Protein AF-0000000083250718 (afdb_homodimer)

pLDDT: mean 85.73, std 10.52, range [39.81, 97.62]

Radius of gyration: 27.91 Å; Cα contacts (8 Å, |Δi|>4): 1070; chains: 2; bounding box: 57×73×80 Å

Solvent-accessible surface area (backbone atoms only — not comparable to full-atom values): 31888 Å² total; per-residue (Å²): 138,50,73,66,47,49,50,50,49,50,37,28,65,74,58,52,30,60,60,61,23,12,57,73,66,74,47,49,45,66,56,49,52,48,44,48,49,51,48,21,59,74,70,71,46,63,39,63,41,73,59,86,93,43,58,40,74,28,72,59,23,50,51,47,51,55,48,45,52,52,49,51,35,47,50,49,19,51,53,47,50,54,46,38,68,72,29,75,70,47,48,77,41,37,34,24,26,37,69,58,50,51,66,57,66,39,36,60,49,50,50,52,48,37,72,77,39,71,54,43,24,40,33,42,37,62,32,95,51,30,67,60,30,24,71,72,57,78,17,58,31,20,44,40,67,65,68,92,75,70,55,90,53,46,44,79,40,83,69,49,80,43,45,38,17,35,35,30,26,44,84,42,76,66,47,75,33,66,57,42,57,42,74,59,47,54,78,40,51,29,36,39,57,43,79,83,35,69,68,39,43,51,51,47,52,53,27,59,77,68,70,54,65,71,44,54,45,36,26,33,62,46,51,66,37,47,50,49,38,15,58,72,60,73,24,28,30,77,41,50,39,67,57,53,54,69,64,57,46,88,48,47,29,72,23,39,35,35,86,54,54,52,63,51,48,33,20,39,35,32,46,68,69,44,61,77,45,65,66,52,53,51,47,52,52,52,51,52,52,48,53,52,49,51,52,51,52,44,53,49,59,69,72,96,138,49,73,66,47,50,51,54,48,51,38,27,65,73,57,50,30,60,58,60,23,12,59,73,67,73,46,50,44,67,54,49,52,47,44,49,48,50,51,20,58,73,70,72,44,62,40,62,40,73,58,85,93,43,56,42,72,29,73,60,24,49,51,47,50,56,49,44,52,54,49,51,33,47,50,48,18,50,53,47,51,53,46,37,69,72,28,75,69,49,48,78,39,37,34,24,26,36,70,58,50,52,66,56,66,39,36,61,49,48,52,52,48,37,72,76,38,69,54,44,25,40,34,43,38,63,34,94,52,29,68,59,31,25,73,72,58,78,16,59,30,18,45,41,68,66,67,93,76,69,54,88,54,46,44,78,40,83,70,49,82,43,43,38,18,37,36,29,28,43,85,41,76,65,47,76,34,66,56,42,56,42,74,58,46,54,79,40,53,30,35,38,56,42,78,82,36,69,69,38,43,51,51,47,52,53,27,58,77,69,71,53,65,71,45,53,44,37,28,33,61,47,52,66,35,46,52,49,39,16,56,72,61,73,23,27,29,78,42,50,39,68,57,52,56,69,62,57,46,88,47,46,30,71,22,39,34,35,86,54,54,52,63,49,48,34,22,40,37,31,46,68,67,43,62,77,46,65,67,54,54,52,45,52,51,51,50,54,53,46,52,52,50,50,50,52,52,44,52,51,59,70,72,97

Structure (mmCIF, N/CA/C/O backbone):
data_AF-0000000083250718-model_v1
#
loop_
_entity.id
_entity.type
_entity.pdbx_description
1 polymer 'DNA-binding transcriptional LysR family regulator'
#
loop_
_atom_site.group_PDB
_atom_site.id
_atom_site.type_symbol
_atom_site.label_atom_id
_atom_site.label_alt_id
_atom_site.label_comp_id
_atom_site.label_asym_id
_atom_site.label_entity_id
_atom_site.label_seq_id
_atom_site.pdbx_PDB_ins_code
_atom_site.Cartn_x
_atom_site.Cartn_y
_atom_site.Cartn_z
_atom_site.occupancy
_atom_site.B_iso_or_equiv
_atom_site.auth_seq_id
_atom_site.auth_comp_id
_atom_site.auth_asym_id
_atom_site.auth_atom_id
_atom_site.pdbx_PDB_model_num
ATOM 1 N N . MET A 1 1 ? 11.398 -41.438 14.742 1 67.56 1 MET A N 1
ATOM 2 C CA . MET A 1 1 ? 10.914 -40.062 14.539 1 67.56 1 MET A CA 1
ATOM 3 C C . MET A 1 1 ? 10.109 -39.969 13.25 1 67.56 1 MET A C 1
ATOM 5 O O . MET A 1 1 ? 10.586 -40.344 12.18 1 67.56 1 MET A O 1
ATOM 9 N N . GLU A 1 2 ? 8.914 -39.719 13.438 1 75.06 2 GLU A N 1
ATOM 10 C CA . GLU A 1 2 ? 7.988 -39.625 12.312 1 75.06 2 GLU A CA 1
ATOM 11 C C . GLU A 1 2 ? 7.605 -38.156 12.031 1 75.06 2 GLU A C 1
ATOM 13 O O . GLU A 1 2 ? 7.652 -37.312 12.93 1 75.06 2 GLU A O 1
ATOM 18 N N . LEU A 1 3 ? 7.285 -37.938 10.773 1 79.12 3 LEU A N 1
ATOM 19 C CA . LEU A 1 3 ? 6.906 -36.594 10.359 1 79.12 3 LEU A CA 1
ATOM 20 C C . LEU A 1 3 ? 5.75 -36.062 11.203 1 79.12 3 LEU A C 1
ATOM 22 O O . LEU A 1 3 ? 5.719 -34.875 11.562 1 79.12 3 LEU A O 1
ATOM 26 N N . ARG A 1 4 ? 4.887 -36.969 11.539 1 79.44 4 ARG A N 1
ATOM 27 C CA . ARG A 1 4 ? 3.727 -36.562 12.336 1 79.44 4 ARG A CA 1
ATOM 28 C C . ARG A 1 4 ? 4.148 -36.094 13.727 1 79.44 4 ARG A C 1
ATOM 30 O O . ARG A 1 4 ? 3.566 -35.156 14.273 1 79.44 4 ARG A O 1
ATOM 37 N N . GLN A 1 5 ? 5.105 -36.781 14.242 1 82.75 5 GLN A N 1
ATOM 38 C CA . GLN A 1 5 ? 5.621 -36.375 15.547 1 82.75 5 GLN A CA 1
ATOM 39 C C . GLN A 1 5 ? 6.25 -35 15.492 1 82.75 5 GLN A C 1
ATOM 41 O O . GLN A 1 5 ? 6.098 -34.188 16.422 1 82.75 5 GLN A O 1
ATOM 46 N N . LEU A 1 6 ? 6.906 -34.781 14.414 1 84.06 6 LEU A N 1
ATOM 47 C CA . LEU A 1 6 ? 7.516 -33.469 14.242 1 84.06 6 LEU A CA 1
ATOM 48 C C . LEU A 1 6 ? 6.445 -32.375 14.086 1 84.06 6 LEU A C 1
ATOM 50 O O . LEU A 1 6 ? 6.617 -31.266 14.57 1 84.06 6 LEU A O 1
ATOM 54 N N . GLU A 1 7 ? 5.406 -32.688 13.453 1 85.44 7 GLU A N 1
ATOM 55 C CA . GLU A 1 7 ? 4.27 -31.781 13.344 1 85.44 7 GLU A CA 1
ATOM 56 C C . GLU A 1 7 ? 3.678 -31.469 14.711 1 85.44 7 GLU A C 1
ATOM 58 O O . GLU A 1 7 ? 3.365 -30.312 15 1 85.44 7 GLU A O 1
ATOM 63 N N . TYR A 1 8 ? 3.494 -32.531 15.469 1 86.19 8 TYR A N 1
ATOM 64 C CA . TYR A 1 8 ? 2.988 -32.375 16.828 1 86.19 8 TYR A CA 1
ATOM 65 C C . TYR A 1 8 ? 3.904 -31.469 17.641 1 86.19 8 TYR A C 1
ATOM 67 O O . TYR A 1 8 ? 3.438 -30.531 18.312 1 86.19 8 TYR A O 1
ATOM 75 N N . PHE A 1 9 ? 5.164 -31.719 17.5 1 87.81 9 PHE A N 1
ATOM 76 C CA . PHE A 1 9 ? 6.188 -30.953 18.203 1 87.81 9 PHE A CA 1
ATOM 77 C C . PHE A 1 9 ? 6.133 -29.484 17.797 1 87.81 9 PHE A C 1
ATOM 79 O O . PHE A 1 9 ? 6.137 -28.609 18.656 1 87.81 9 PHE A O 1
ATOM 86 N N . ALA A 1 10 ? 6.051 -29.25 16.578 1 86.19 10 ALA A N 1
ATOM 87 C CA . ALA A 1 10 ? 6.016 -27.875 16.078 1 86.19 10 ALA A CA 1
ATOM 88 C C . ALA A 1 10 ? 4.766 -27.156 16.562 1 86.19 10 ALA A C 1
ATOM 90 O O . ALA A 1 10 ? 4.824 -25.969 16.906 1 86.19 10 ALA A O 1
ATOM 91 N N . ALA A 1 11 ? 3.686 -27.797 16.625 1 87.25 11 ALA A N 1
ATOM 92 C CA . ALA A 1 11 ? 2.434 -27.203 17.078 1 87.25 11 ALA A CA 1
ATOM 93 C C . ALA A 1 11 ? 2.518 -26.828 18.562 1 87.25 11 ALA A C 1
ATOM 95 O O . ALA A 1 11 ? 2.047 -25.766 18.953 1 87.25 11 ALA A O 1
ATOM 96 N N . VAL A 1 12 ? 3.131 -27.672 19.281 1 88.75 12 VAL A N 1
ATOM 97 C CA . VAL A 1 12 ? 3.291 -27.391 20.703 1 88.75 12 VAL A CA 1
ATOM 98 C C . VAL A 1 12 ? 4.215 -26.188 20.891 1 88.75 12 VAL A C 1
ATOM 100 O O . VAL A 1 12 ? 3.975 -25.344 21.75 1 88.75 12 VAL A O 1
ATOM 103 N N . CYS A 1 13 ? 5.172 -26.094 20.062 1 86.94 13 CYS A N 1
ATOM 104 C CA . CYS A 1 13 ? 6.109 -24.984 20.141 1 86.94 13 CYS A CA 1
ATOM 105 C C . CYS A 1 13 ? 5.414 -23.656 19.812 1 86.94 13 CYS A C 1
ATOM 107 O O . CYS A 1 13 ? 5.719 -22.625 20.422 1 86.94 13 CYS A O 1
ATOM 109 N N . ARG A 1 14 ? 4.598 -23.75 18.859 1 83.62 14 ARG A N 1
ATOM 110 C CA . ARG A 1 14 ? 3.887 -22.562 18.422 1 83.62 14 ARG A CA 1
ATOM 111 C C . ARG A 1 14 ? 2.904 -22.078 19.484 1 83.62 14 ARG A C 1
ATOM 113 O O . ARG A 1 14 ? 2.811 -20.875 19.75 1 83.62 14 ARG A O 1
ATOM 120 N N . GLU A 1 15 ? 2.221 -23.016 20.078 1 82.69 15 GLU A N 1
ATOM 121 C CA . GLU A 1 15 ? 1.159 -22.672 21.016 1 82.69 15 GLU A CA 1
ATOM 122 C C . GLU A 1 15 ? 1.695 -22.594 22.453 1 82.69 15 GLU A C 1
ATOM 124 O O . GLU A 1 15 ? 1.081 -21.969 23.312 1 82.69 15 GLU A O 1
ATOM 129 N N . MET A 1 16 ? 2.744 -23.188 22.703 1 84.75 16 MET A N 1
ATOM 130 C CA . MET A 1 16 ? 3.357 -23.344 24.016 1 84.75 16 MET A CA 1
ATOM 131 C C . MET A 1 16 ? 2.344 -23.859 25.031 1 84.75 16 MET A C 1
ATOM 133 O O . MET A 1 16 ? 2.354 -23.453 26.188 1 84.75 16 MET A O 1
ATOM 137 N N . HIS A 1 17 ? 1.394 -24.516 24.469 1 86.62 17 HIS A N 1
ATOM 138 C CA . HIS A 1 17 ? 0.343 -25.156 25.25 1 86.62 17 HIS A CA 1
ATOM 139 C C . HIS A 1 17 ? -0.103 -26.469 24.609 1 86.62 17 HIS A C 1
ATOM 141 O O . HIS A 1 17 ? -0.531 -26.484 23.453 1 86.62 17 HIS A O 1
ATOM 147 N N . PHE A 1 18 ? -0.051 -27.516 25.422 1 87.5 18 PHE A N 1
ATOM 148 C CA . PHE A 1 18 ? -0.313 -28.844 24.875 1 87.5 18 PHE A CA 1
ATOM 149 C C . PHE A 1 18 ? -1.778 -28.984 24.469 1 87.5 18 PHE A C 1
ATOM 151 O O . PHE A 1 18 ? -2.088 -29.516 23.391 1 87.5 18 PHE A O 1
ATOM 158 N N . SER A 1 19 ? -2.607 -28.453 25.297 1 87.75 19 SER A N 1
ATOM 159 C CA . SER A 1 19 ? -4.027 -28.625 25 1 87.75 19 SER A CA 1
ATOM 160 C C . SER A 1 19 ? -4.434 -27.812 23.781 1 87.75 19 SER A C 1
ATOM 162 O O . SER A 1 19 ? -5.168 -28.297 22.922 1 87.75 19 SER A O 1
ATOM 164 N N . ARG A 1 20 ? -3.941 -26.672 23.656 1 88.12 20 ARG A N 1
ATOM 165 C CA . ARG A 1 20 ? -4.254 -25.828 22.516 1 88.12 20 ARG A CA 1
ATOM 166 C C . ARG A 1 20 ? -3.68 -26.422 21.234 1 88.12 20 ARG A C 1
ATOM 168 O O . ARG A 1 20 ? -4.328 -26.375 20.188 1 88.12 20 ARG A O 1
ATOM 175 N N . ALA A 1 21 ? -2.555 -26.906 21.391 1 88.25 21 ALA A N 1
ATOM 176 C CA . ALA A 1 21 ? -1.918 -27.547 20.234 1 88.25 21 ALA A CA 1
ATOM 177 C C . ALA A 1 21 ? -2.705 -28.766 19.781 1 88.25 21 ALA A C 1
ATOM 179 O O . ALA A 1 21 ? -2.883 -28.984 18.578 1 88.25 21 ALA A O 1
ATOM 180 N N . ALA A 1 22 ? -3.178 -29.469 20.688 1 89.75 22 ALA A N 1
ATOM 181 C CA . ALA A 1 22 ? -3.963 -30.656 20.359 1 89.75 22 ALA A CA 1
ATOM 182 C C . ALA A 1 22 ? -5.246 -30.281 19.625 1 89.75 22 ALA A C 1
ATOM 184 O O . ALA A 1 22 ? -5.629 -30.938 18.656 1 89.75 22 ALA A O 1
ATOM 185 N N . GLU A 1 23 ? -5.812 -29.25 20.062 1 87.62 23 GLU A N 1
ATOM 186 C CA . GLU A 1 23 ? -7.031 -28.766 19.422 1 87.62 23 GLU A CA 1
ATOM 187 C C . GLU A 1 23 ? -6.77 -28.344 17.984 1 87.62 23 GLU A C 1
ATOM 189 O O . GLU A 1 23 ? -7.543 -28.672 17.078 1 87.62 23 GLU A O 1
ATOM 194 N N . GLN A 1 24 ? -5.688 -27.797 17.828 1 82.75 24 GLN A N 1
ATOM 195 C CA . GLN A 1 24 ? -5.316 -27.328 16.5 1 82.75 24 GLN A CA 1
ATOM 196 C C . GLN A 1 24 ? -5.059 -28.484 15.562 1 82.75 24 GLN A C 1
ATOM 198 O O . GLN A 1 24 ? -5.348 -28.406 14.359 1 82.75 24 GLN A O 1
ATOM 203 N N . LEU A 1 25 ? -4.59 -29.516 16.078 1 85 25 LEU A N 1
ATOM 204 C CA . LEU A 1 25 ? -4.191 -30.672 15.281 1 85 25 LEU A CA 1
ATOM 205 C C . LEU A 1 25 ? -5.297 -31.719 15.25 1 85 25 LEU A C 1
ATOM 207 O O . LEU A 1 25 ? -5.117 -32.781 14.688 1 85 25 LEU A O 1
ATOM 211 N N . CYS A 1 26 ? -6.414 -31.312 15.906 1 87.5 26 CYS A N 1
ATOM 212 C CA . CYS A 1 26 ? -7.57 -32.188 15.961 1 87.5 26 CYS A CA 1
ATOM 213 C C . CYS A 1 26 ? -7.195 -33.562 16.547 1 87.5 26 CYS A C 1
ATOM 215 O O . CYS A 1 26 ? -7.52 -34.594 15.984 1 87.5 26 CYS A O 1
ATOM 217 N N . THR A 1 27 ? -6.41 -33.5 17.594 1 87.81 27 THR A N 1
ATOM 218 C CA . THR A 1 27 ? -6.039 -34.688 18.359 1 87.81 27 THR A CA 1
ATOM 219 C C . THR A 1 27 ? -6.262 -34.469 19.844 1 87.81 27 THR A C 1
ATOM 221 O O . THR A 1 27 ? -6.711 -33.406 20.25 1 87.81 27 THR A O 1
ATOM 224 N N . THR A 1 28 ? -6.199 -35.5 20.609 1 87.19 28 THR A N 1
ATOM 225 C CA . THR A 1 28 ? -6.359 -35.375 22.062 1 87.19 28 THR A CA 1
ATOM 226 C C . THR A 1 28 ? -5.043 -35 22.719 1 87.19 28 THR A C 1
ATOM 228 O O . THR A 1 28 ? -3.967 -35.312 22.203 1 87.19 28 THR A O 1
ATOM 231 N N . GLN A 1 29 ? -5.215 -34.25 23.703 1 89.5 29 GLN A N 1
ATOM 232 C CA . GLN A 1 29 ? -4.031 -33.812 24.453 1 89.5 29 GLN A CA 1
ATOM 233 C C . GLN A 1 29 ? -3.217 -35.031 24.906 1 89.5 29 GLN A C 1
ATOM 235 O O . GLN A 1 29 ? -1.984 -35 24.922 1 89.5 29 GLN A O 1
ATOM 240 N N . SER A 1 30 ? -3.855 -36.062 25.297 1 90.75 30 SER A N 1
ATOM 241 C CA . SER A 1 30 ? -3.184 -37.281 25.734 1 90.75 30 SER A CA 1
ATOM 242 C C . SER A 1 30 ? -2.32 -37.844 24.625 1 90.75 30 SER A C 1
ATOM 244 O O . SER A 1 30 ? -1.167 -38.219 24.859 1 90.75 30 SER A O 1
ATOM 246 N N . ASN A 1 31 ? -2.877 -37.938 23.484 1 88.56 31 ASN A N 1
ATOM 247 C CA . ASN A 1 31 ? -2.135 -38.438 22.344 1 88.56 31 ASN A CA 1
ATOM 248 C C . ASN A 1 31 ? -0.942 -37.562 21.984 1 88.56 31 ASN A C 1
ATOM 250 O O . ASN A 1 31 ? 0.161 -38.062 21.766 1 88.56 31 ASN A O 1
ATOM 254 N N . LEU A 1 32 ? -1.227 -36.344 21.938 1 92.12 32 LEU A N 1
ATOM 255 C CA . LEU A 1 32 ? -0.166 -35.375 21.641 1 92.12 32 LEU A CA 1
ATOM 256 C C . LEU A 1 32 ? 0.974 -35.5 22.641 1 92.12 32 LEU A C 1
ATOM 258 O O . LEU A 1 32 ? 2.145 -35.531 22.266 1 92.12 32 LEU A O 1
ATOM 262 N N . SER A 1 33 ? 0.623 -35.562 23.922 1 91.06 33 SER A N 1
ATOM 263 C CA . SER A 1 33 ? 1.621 -35.688 24.984 1 91.06 33 SER A CA 1
ATOM 264 C C . SER A 1 33 ? 2.424 -36.969 24.844 1 91.06 33 SER A C 1
ATOM 266 O O . SER A 1 33 ? 3.645 -36.969 25.016 1 91.06 33 SER A O 1
ATOM 268 N N . GLN A 1 34 ? 1.767 -37.969 24.531 1 90.12 34 GLN A N 1
ATOM 269 C CA . GLN A 1 34 ? 2.414 -39.25 24.359 1 90.12 34 GLN A CA 1
ATOM 270 C C . GLN A 1 34 ? 3.395 -39.25 23.188 1 90.12 34 GLN A C 1
ATOM 272 O O . GLN A 1 34 ? 4.5 -39.781 23.297 1 90.12 34 GLN A O 1
ATOM 277 N N . GLN A 1 35 ? 2.928 -38.719 22.141 1 90.12 35 GLN A N 1
ATOM 278 C CA . GLN A 1 35 ? 3.773 -38.656 20.953 1 90.12 35 GLN A CA 1
ATOM 279 C C . GLN A 1 35 ? 5.027 -37.812 21.219 1 90.12 35 GLN A C 1
ATOM 281 O O . GLN A 1 35 ? 6.117 -38.156 20.766 1 90.12 35 GLN A O 1
ATOM 286 N N . ILE A 1 36 ? 4.828 -36.781 21.969 1 91.38 36 ILE A N 1
ATOM 287 C CA . ILE A 1 36 ? 5.969 -35.969 22.344 1 91.38 36 ILE A CA 1
ATOM 288 C C . ILE A 1 36 ? 6.918 -36.75 23.234 1 91.38 36 ILE A C 1
ATOM 290 O O . ILE A 1 36 ? 8.141 -36.688 23.078 1 91.38 36 ILE A O 1
ATOM 294 N N . LYS A 1 37 ? 6.395 -37.438 24.125 1 89.94 37 LYS A N 1
ATOM 295 C CA . LYS A 1 37 ? 7.199 -38.281 25 1 89.94 37 LYS A CA 1
ATOM 296 C C . LYS A 1 37 ? 7.973 -39.344 24.203 1 89.94 37 LYS A C 1
ATOM 298 O O . LYS A 1 37 ? 9.141 -39.625 24.5 1 89.94 37 LYS A O 1
ATOM 303 N N . PHE A 1 38 ? 7.297 -39.906 23.281 1 86 38 PHE A N 1
ATOM 304 C CA . PHE A 1 38 ? 7.957 -40.875 22.422 1 86 38 PHE A CA 1
ATOM 305 C C . PHE A 1 38 ? 9.125 -40.25 21.672 1 86 38 PHE A C 1
ATOM 307 O O . PHE A 1 38 ? 10.203 -40.844 21.578 1 86 38 PHE A O 1
ATOM 314 N N . LEU A 1 39 ? 8.852 -39.094 21.156 1 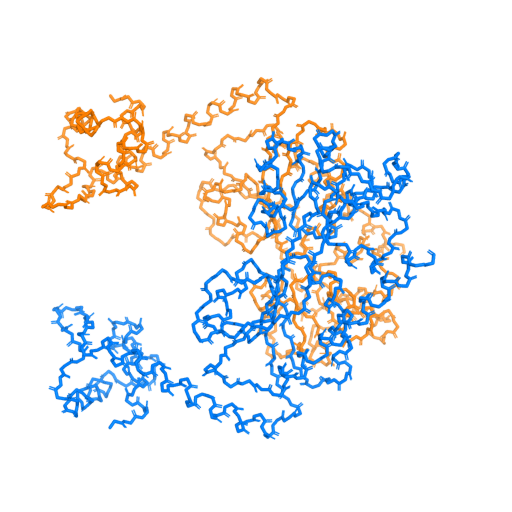87.06 39 LEU A N 1
ATOM 315 C CA . LEU A 1 39 ? 9.883 -38.344 20.453 1 87.06 39 LEU A CA 1
ATOM 316 C C . LEU A 1 39 ? 11.062 -38.031 21.359 1 87.06 39 LEU A C 1
ATOM 318 O O . LEU A 1 39 ? 12.219 -38.219 20.969 1 87.06 39 LEU A O 1
ATOM 322 N N . GLU A 1 40 ? 10.773 -37.625 22.594 1 89.56 40 GLU A N 1
ATOM 323 C CA . GLU A 1 40 ? 11.812 -37.312 23.594 1 89.56 40 GLU A CA 1
ATOM 324 C C . GLU A 1 40 ? 12.609 -38.594 23.938 1 89.56 40 GLU A C 1
ATOM 326 O O . GLU A 1 40 ? 13.836 -38.531 24.062 1 89.56 40 GLU A O 1
ATOM 331 N N . ASN A 1 41 ? 11.953 -39.625 24.078 1 86 41 ASN A N 1
ATOM 332 C CA . ASN A 1 41 ? 12.602 -40.906 24.391 1 86 41 ASN A CA 1
ATOM 333 C C . ASN A 1 41 ? 13.531 -41.344 23.266 1 86 41 ASN A C 1
ATOM 335 O O . ASN A 1 41 ? 14.633 -41.812 23.516 1 86 41 ASN A O 1
ATOM 339 N N . GLU A 1 42 ? 13.031 -41.219 22.125 1 84.06 42 GLU A N 1
ATOM 340 C CA . GLU A 1 42 ? 13.844 -41.594 20.969 1 84.06 42 GLU A CA 1
ATOM 341 C C . GLU A 1 42 ? 15.102 -40.719 20.875 1 84.06 42 GLU A C 1
ATOM 343 O O . GLU A 1 42 ? 16.172 -41.219 20.547 1 84.06 42 GLU A O 1
ATOM 348 N N . LEU A 1 43 ? 14.938 -39.469 21.188 1 86 43 LEU A N 1
ATOM 349 C CA . LEU A 1 43 ? 16.047 -38.531 21.078 1 86 43 LEU A CA 1
ATOM 350 C C . LEU A 1 43 ? 16.938 -38.594 22.312 1 86 43 LEU A C 1
ATOM 352 O O . LEU A 1 43 ? 18.062 -38.094 22.297 1 86 43 LEU A O 1
ATOM 356 N N . GLY A 1 44 ? 16.391 -39.062 23.406 1 87 44 GLY A N 1
ATOM 357 C CA . GLY A 1 44 ? 17.141 -39.281 24.625 1 87 44 GLY A CA 1
ATOM 358 C C . GLY A 1 44 ? 17.203 -38.031 25.5 1 87 44 GLY A C 1
ATOM 359 O O . GLY A 1 44 ? 17.938 -38 26.484 1 87 44 GLY A O 1
ATOM 360 N N . LEU A 1 45 ? 16.562 -36.969 25.062 1 87.31 45 LEU A N 1
ATOM 361 C CA . LEU A 1 45 ? 16.547 -35.719 25.781 1 87.31 45 LEU A CA 1
ATOM 362 C C . LEU A 1 45 ? 15.133 -35.125 25.812 1 87.31 45 LEU A C 1
ATOM 364 O O . LEU A 1 45 ? 14.375 -35.281 24.844 1 87.31 45 LEU A O 1
ATOM 368 N N . PRO A 1 46 ? 14.836 -34.469 26.875 1 90.25 46 PRO A N 1
ATOM 369 C CA . PRO A 1 46 ? 13.555 -33.75 26.875 1 90.25 46 PRO A CA 1
ATOM 370 C C . PRO A 1 46 ? 13.555 -32.531 25.938 1 90.25 46 PRO A C 1
ATOM 372 O O . PRO A 1 46 ? 14.586 -31.875 25.781 1 90.25 46 PRO A O 1
ATOM 375 N N . LEU A 1 47 ? 12.398 -32.375 25.359 1 91.62 47 LEU A N 1
ATOM 376 C CA . LEU A 1 47 ? 12.266 -31.266 24.406 1 91.62 47 LEU A CA 1
ATOM 377 C C . LEU A 1 47 ? 11.617 -30.062 25.078 1 91.62 47 LEU A C 1
ATOM 379 O O . LEU A 1 47 ? 11.773 -28.922 24.609 1 91.62 47 LEU A O 1
ATOM 383 N N . PHE A 1 48 ? 10.859 -30.297 26.172 1 92.06 48 PHE A N 1
ATOM 384 C CA . PHE A 1 48 ? 10.18 -29.234 26.906 1 92.06 48 PHE A CA 1
ATOM 385 C C . PHE A 1 48 ? 10.523 -29.312 28.391 1 92.06 48 PHE A C 1
ATOM 387 O O . PHE A 1 48 ? 10.672 -30.391 28.953 1 92.06 48 PHE A O 1
ATOM 394 N N . ASP A 1 49 ? 10.742 -28.016 28.906 1 86.62 49 ASP A N 1
ATOM 395 C CA . ASP A 1 49 ? 10.82 -27.875 30.359 1 86.62 49 ASP A CA 1
ATOM 396 C C . ASP A 1 49 ? 9.469 -27.453 30.953 1 86.62 49 ASP A C 1
ATOM 398 O O . ASP A 1 49 ? 8.812 -26.562 30.422 1 86.62 49 ASP A O 1
ATOM 402 N N . ARG A 1 50 ? 8.969 -28.312 31.766 1 76.12 50 ARG A N 1
ATOM 403 C CA . ARG A 1 50 ? 7.688 -27.984 32.375 1 76.12 50 ARG A CA 1
ATOM 404 C C . ARG A 1 50 ? 7.887 -27.266 33.719 1 76.12 50 ARG A C 1
ATOM 406 O O . ARG A 1 50 ? 8.57 -27.766 34.594 1 76.12 50 ARG A O 1
ATOM 413 N N . ILE A 1 51 ? 7.797 -26.016 33.688 1 70.75 51 ILE A N 1
ATOM 414 C CA . ILE A 1 51 ? 7.84 -25.25 34.938 1 70.75 51 ILE A CA 1
ATOM 415 C C . ILE A 1 51 ? 6.418 -24.922 35.375 1 70.75 51 ILE A C 1
ATOM 417 O O . ILE A 1 51 ? 5.84 -23.922 34.969 1 70.75 51 ILE A O 1
ATOM 421 N N . GLY A 1 52 ? 5.84 -25.641 36.25 1 68.25 52 GLY A N 1
ATOM 422 C CA . GLY A 1 52 ? 4.461 -25.453 36.656 1 68.25 52 GLY A CA 1
ATOM 423 C C . GLY A 1 52 ? 3.469 -25.641 35.531 1 68.25 52 GLY A C 1
ATOM 424 O O . GLY A 1 52 ? 3.42 -26.703 34.906 1 68.25 52 GLY A O 1
ATOM 425 N N . LYS A 1 53 ? 2.76 -24.594 35.219 1 67.5 53 LYS A N 1
ATOM 426 C CA . LYS A 1 53 ? 1.741 -24.641 34.188 1 67.5 53 LYS A CA 1
ATOM 427 C C . LYS A 1 53 ? 2.279 -24.109 32.875 1 67.5 53 LYS A C 1
ATOM 429 O O . LYS A 1 53 ? 1.583 -24.141 31.844 1 67.5 53 LYS A O 1
ATOM 434 N N . ARG A 1 54 ? 3.473 -23.781 32.875 1 76.06 54 ARG A N 1
ATOM 435 C CA . ARG A 1 54 ? 4.051 -23.219 31.656 1 76.06 54 ARG A CA 1
ATOM 436 C C . ARG A 1 54 ? 5.113 -24.156 31.078 1 76.06 54 ARG A C 1
ATOM 438 O O . ARG A 1 54 ? 5.758 -24.906 31.812 1 76.06 54 ARG A O 1
ATOM 445 N N . ILE A 1 55 ? 5.148 -24.234 29.719 1 82.44 55 ILE A N 1
ATOM 446 C CA . ILE A 1 55 ? 6.164 -25.062 29.062 1 82.44 55 ILE A CA 1
ATOM 447 C C . ILE A 1 55 ? 7.164 -24.172 28.328 1 82.44 55 ILE A C 1
ATOM 449 O O . ILE A 1 55 ? 6.801 -23.109 27.828 1 82.44 55 ILE A O 1
ATOM 453 N N . ALA A 1 56 ? 8.445 -24.484 28.562 1 87.88 56 ALA A N 1
ATOM 454 C CA . ALA A 1 56 ? 9.508 -23.828 27.812 1 87.88 56 ALA A CA 1
ATOM 455 C C . ALA A 1 56 ? 10.328 -24.828 27.016 1 87.88 56 ALA A C 1
ATOM 457 O O . ALA A 1 56 ? 10.461 -25.984 27.406 1 87.88 56 ALA A O 1
ATOM 458 N N . LEU A 1 57 ? 10.812 -24.375 25.906 1 87.5 57 LEU A N 1
ATOM 459 C CA . LEU A 1 57 ? 11.656 -25.219 25.062 1 87.5 57 LEU A CA 1
ATOM 460 C C . LEU A 1 57 ? 13.016 -25.438 25.719 1 87.5 57 LEU A C 1
ATOM 462 O O . LEU A 1 57 ? 13.609 -24.516 26.281 1 87.5 57 LEU A O 1
ATOM 466 N N . THR A 1 58 ? 13.508 -26.719 25.719 1 86.88 58 THR A N 1
ATOM 467 C CA . THR A 1 58 ? 14.883 -27.016 26.094 1 86.88 58 THR A CA 1
ATOM 468 C C . THR A 1 58 ? 15.844 -26.688 24.953 1 86.88 58 THR A C 1
ATOM 470 O O . THR A 1 58 ? 15.414 -26.266 23.875 1 86.88 58 THR A O 1
ATOM 473 N N . GLU A 1 59 ? 17.125 -26.797 25.219 1 83 59 GLU A N 1
ATOM 474 C CA . GLU A 1 59 ? 18.094 -26.641 24.156 1 83 59 GLU A CA 1
ATOM 475 C C . GLU A 1 59 ? 17.875 -27.656 23.031 1 83 59 GLU A C 1
ATOM 477 O O . GLU A 1 59 ? 17.938 -27.312 21.844 1 83 59 GLU A O 1
ATOM 482 N N . ALA A 1 60 ? 17.672 -28.828 23.5 1 84.81 60 ALA A N 1
ATOM 483 C CA . ALA A 1 60 ? 17.359 -29.875 22.531 1 84.81 60 ALA A CA 1
ATOM 484 C C . ALA A 1 60 ? 16.094 -29.531 21.75 1 84.81 60 ALA A C 1
ATOM 486 O O . ALA A 1 60 ? 16.016 -29.766 20.547 1 84.81 60 ALA A O 1
ATOM 487 N N . GLY A 1 61 ? 15.133 -29.016 22.438 1 87.38 61 GLY A N 1
ATOM 488 C CA . GLY A 1 61 ? 13.898 -28.594 21.797 1 87.38 61 GLY A CA 1
ATOM 489 C C . GLY A 1 61 ? 14.117 -27.5 20.766 1 87.38 61 GLY A C 1
ATOM 490 O O . GLY A 1 61 ? 13.547 -27.547 19.672 1 87.38 61 GLY A O 1
ATOM 491 N N . SER A 1 62 ? 14.977 -26.625 21.047 1 84.88 62 SER A N 1
ATOM 492 C CA . SER A 1 62 ? 15.289 -25.516 20.141 1 84.88 62 SER A CA 1
ATOM 493 C C . SER A 1 62 ? 15.969 -26.031 18.875 1 84.88 62 SER A C 1
ATOM 495 O O . SER A 1 62 ? 15.648 -25.594 17.766 1 84.88 62 SER A O 1
ATOM 497 N N . ILE A 1 63 ? 16.828 -26.906 19.078 1 81.31 63 ILE A N 1
ATOM 498 C CA . ILE A 1 63 ? 17.547 -27.5 17.953 1 81.31 63 ILE A CA 1
ATOM 499 C C . ILE A 1 63 ? 16.578 -28.266 17.062 1 81.31 63 ILE A C 1
ATOM 501 O O . ILE A 1 63 ? 16.578 -28.094 15.836 1 81.31 63 ILE A O 1
ATOM 505 N N . LEU A 1 64 ? 15.766 -29.047 17.688 1 82.88 64 LEU A N 1
ATOM 506 C CA . LEU A 1 64 ? 14.812 -29.844 16.906 1 82.88 64 LEU A CA 1
ATOM 507 C C . LEU A 1 64 ? 13.828 -28.938 16.172 1 82.88 64 LEU A C 1
ATOM 509 O O . LEU A 1 64 ? 13.453 -29.234 15.039 1 82.88 64 LEU A O 1
ATOM 513 N N . LEU A 1 65 ? 13.461 -27.922 16.844 1 84.38 65 LEU A N 1
ATOM 514 C CA . LEU A 1 65 ? 12.539 -26.984 16.203 1 84.38 65 LEU A CA 1
ATOM 515 C C . LEU A 1 65 ? 13.148 -26.391 14.945 1 84.38 65 LEU A C 1
ATOM 517 O O . LEU A 1 65 ? 12.5 -26.328 13.898 1 84.38 65 LEU A O 1
ATOM 521 N N . GLU A 1 66 ? 14.336 -26.062 15.039 1 77.56 66 GLU A N 1
ATOM 522 C CA . GLU A 1 66 ? 15.039 -25.516 13.883 1 77.56 66 GLU A CA 1
ATOM 523 C C . GLU A 1 66 ? 15.156 -26.547 12.766 1 77.56 66 GLU A C 1
ATOM 525 O O . GLU A 1 66 ? 14.875 -26.234 11.609 1 77.56 66 GLU A O 1
ATOM 530 N N . GLN A 1 67 ? 15.516 -27.703 13.188 1 75.12 67 GLN A N 1
ATOM 531 C CA . GLN A 1 67 ? 15.688 -28.766 12.195 1 75.12 67 GLN A CA 1
ATOM 532 C C . GLN A 1 67 ? 14.344 -29.172 11.602 1 75.12 67 GLN A C 1
ATOM 534 O O . GLN A 1 67 ? 14.258 -29.484 10.414 1 75.12 67 GLN A O 1
ATOM 539 N N . SER A 1 68 ? 13.336 -29.234 12.469 1 78.62 68 SER A N 1
ATOM 540 C CA . SER A 1 68 ? 12 -29.594 11.992 1 78.62 68 SER A CA 1
ATOM 541 C C . SER A 1 68 ? 11.516 -28.625 10.922 1 78.62 68 SER A C 1
ATOM 543 O O . SER A 1 68 ? 10.891 -29.031 9.938 1 78.62 68 SER A O 1
ATOM 545 N N . ARG A 1 69 ? 11.883 -27.406 11.141 1 74.62 69 ARG A N 1
ATOM 546 C CA . ARG A 1 69 ? 11.523 -26.406 10.141 1 74.62 69 ARG A CA 1
ATOM 547 C C . ARG A 1 69 ? 12.125 -26.75 8.781 1 74.62 69 ARG A C 1
ATOM 549 O O . ARG A 1 69 ? 11.438 -26.688 7.758 1 74.62 69 ARG A O 1
ATOM 556 N N . HIS A 1 70 ? 13.328 -27.188 8.836 1 69.38 70 HIS A N 1
ATOM 557 C CA . HIS A 1 70 ? 14.008 -27.547 7.602 1 69.38 70 HIS A CA 1
ATOM 558 C C . HIS A 1 70 ? 13.383 -28.797 6.98 1 69.38 70 HIS A C 1
ATOM 560 O O . HIS A 1 70 ? 13.227 -28.875 5.762 1 69.38 70 HIS A O 1
ATOM 566 N N . ILE A 1 71 ? 13.086 -29.719 7.793 1 68.62 71 ILE A N 1
ATOM 567 C CA . ILE A 1 71 ? 12.508 -30.969 7.324 1 68.62 71 ILE A CA 1
ATOM 568 C C . ILE A 1 71 ? 11.156 -30.703 6.676 1 68.62 71 ILE A C 1
ATOM 570 O O . ILE A 1 71 ? 10.883 -31.188 5.566 1 68.62 71 ILE A O 1
ATOM 574 N N . PHE A 1 72 ? 10.398 -29.938 7.336 1 72.94 72 PHE A N 1
ATOM 575 C CA . PHE A 1 72 ? 9.062 -29.703 6.789 1 72.94 72 PHE A CA 1
ATOM 576 C C . PHE A 1 72 ? 9.141 -28.844 5.531 1 72.94 72 PHE A C 1
ATOM 578 O O . PHE A 1 72 ? 8.344 -29.016 4.609 1 72.94 72 PHE A O 1
ATOM 585 N N . GLU A 1 73 ? 10.133 -28.109 5.508 1 68.19 73 GLU A N 1
ATOM 586 C CA . GLU A 1 73 ? 10.367 -27.344 4.289 1 68.19 73 GLU A CA 1
ATOM 587 C C . GLU A 1 73 ? 10.664 -28.266 3.107 1 68.19 73 GLU A C 1
ATOM 589 O O . GLU A 1 73 ? 10.164 -28.047 2.002 1 68.19 73 GLU A O 1
ATOM 594 N N . ARG A 1 74 ? 11.438 -29.219 3.439 1 65 74 ARG A N 1
ATOM 595 C CA . ARG A 1 74 ? 11.797 -30.172 2.381 1 65 74 ARG A CA 1
ATOM 596 C C . ARG A 1 74 ? 10.609 -31.031 1.994 1 65 74 ARG A C 1
ATOM 598 O O . ARG A 1 74 ? 10.406 -31.344 0.815 1 65 74 ARG A O 1
ATOM 605 N N . VAL A 1 75 ? 9.922 -31.438 2.945 1 65.81 75 VAL A N 1
ATOM 606 C CA . VAL A 1 75 ? 8.719 -32.219 2.682 1 65.81 75 VAL A CA 1
ATOM 607 C C . VAL A 1 75 ? 7.738 -31.406 1.848 1 65.81 75 VAL A C 1
ATOM 609 O O . VAL A 1 75 ? 7.195 -31.906 0.856 1 65.81 75 VAL A O 1
ATOM 612 N N . ASP A 1 76 ? 7.605 -30.25 2.297 1 66.56 76 ASP A N 1
ATOM 613 C CA . ASP A 1 76 ? 6.707 -29.359 1.57 1 66.56 76 ASP A CA 1
ATOM 614 C C . ASP A 1 76 ? 7.199 -29.125 0.143 1 66.56 76 ASP A C 1
ATOM 616 O O . ASP A 1 76 ? 6.406 -29.125 -0.8 1 66.56 76 ASP A O 1
ATOM 620 N N . TYR A 1 77 ? 8.445 -29.031 0.087 1 64.25 77 TYR A N 1
ATOM 621 C CA . TYR A 1 77 ? 9.055 -28.891 -1.229 1 64.25 77 TYR A CA 1
ATOM 622 C C . TYR A 1 77 ? 8.695 -30.062 -2.127 1 64.25 77 TYR A C 1
ATOM 624 O O . TYR A 1 77 ? 8.266 -29.875 -3.266 1 64.25 77 TYR A O 1
ATOM 632 N N . ALA A 1 78 ? 8.883 -31.188 -1.628 1 61.91 78 ALA A N 1
ATOM 633 C CA . ALA A 1 78 ? 8.609 -32.406 -2.406 1 61.91 78 ALA A CA 1
ATOM 634 C C . ALA A 1 78 ? 7.137 -32.469 -2.805 1 61.91 78 ALA A C 1
ATOM 636 O O . ALA A 1 78 ? 6.816 -32.781 -3.951 1 61.91 78 ALA A O 1
ATOM 637 N N . LYS A 1 79 ? 6.367 -32.219 -1.881 1 63.41 79 LYS A N 1
ATOM 638 C CA . LYS A 1 79 ? 4.934 -32.25 -2.16 1 63.41 79 LYS A CA 1
ATOM 639 C C . LYS A 1 79 ? 4.562 -31.266 -3.25 1 63.41 79 LYS A C 1
ATOM 641 O O . LYS A 1 79 ? 3.83 -31.594 -4.184 1 63.41 79 LYS A O 1
ATOM 646 N N . ARG A 1 80 ? 5.129 -30.141 -3.119 1 67.31 80 ARG A N 1
ATOM 647 C CA . ARG A 1 80 ? 4.832 -29.094 -4.09 1 67.31 80 ARG A CA 1
ATOM 648 C C . ARG A 1 80 ? 5.438 -29.422 -5.449 1 67.31 80 ARG A C 1
ATOM 650 O O . ARG A 1 80 ? 4.82 -29.172 -6.488 1 67.31 80 ARG A O 1
ATOM 657 N N . ALA A 1 81 ? 6.539 -29.969 -5.434 1 62.91 81 ALA A N 1
ATOM 658 C CA . ALA A 1 81 ? 7.203 -30.359 -6.676 1 62.91 81 ALA A CA 1
ATOM 659 C C . ALA A 1 81 ? 6.391 -31.406 -7.422 1 62.91 81 ALA A C 1
ATOM 661 O O . ALA A 1 81 ? 6.227 -31.328 -8.641 1 62.91 81 ALA A O 1
ATOM 662 N N . ILE A 1 82 ? 5.941 -32.312 -6.672 1 60.88 82 ILE A N 1
ATOM 663 C CA . ILE A 1 82 ? 5.156 -33.375 -7.266 1 60.88 82 ILE A CA 1
ATOM 664 C C . ILE A 1 82 ? 3.824 -32.812 -7.77 1 60.88 82 ILE A C 1
ATOM 666 O O . ILE A 1 82 ? 3.381 -33.156 -8.867 1 60.88 82 ILE A O 1
ATOM 670 N N . SER A 1 83 ? 3.26 -32 -6.973 1 62.19 83 SER A N 1
ATOM 671 C CA . SER A 1 83 ? 1.991 -31.391 -7.355 1 62.19 83 SER A CA 1
ATOM 672 C C . SER A 1 83 ? 2.15 -30.531 -8.602 1 62.19 83 SER A C 1
ATOM 674 O O . SER A 1 83 ? 1.252 -30.484 -9.445 1 62.19 83 SER A O 1
ATOM 676 N N . ASP A 1 84 ? 3.207 -29.812 -8.594 1 63.94 84 ASP A N 1
ATOM 677 C CA . ASP A 1 84 ? 3.512 -28.953 -9.734 1 63.94 84 ASP A CA 1
ATOM 678 C C . ASP A 1 84 ? 3.58 -29.766 -11.023 1 63.94 84 ASP A C 1
ATOM 680 O O . ASP A 1 84 ? 3.189 -29.281 -12.094 1 63.94 84 ASP A O 1
ATOM 684 N N . LEU A 1 85 ? 4.148 -30.938 -10.914 1 55.84 85 LEU A N 1
ATOM 685 C CA . LEU A 1 85 ? 4.207 -31.812 -12.078 1 55.84 85 LEU A CA 1
ATOM 686 C C . LEU A 1 85 ? 2.807 -32.156 -12.57 1 55.84 85 LEU A C 1
ATOM 688 O O . LEU A 1 85 ? 2.582 -32.281 -13.773 1 55.84 85 LEU A O 1
ATOM 692 N N . LYS A 1 86 ? 2.053 -32.406 -11.609 1 53.59 86 LYS A N 1
ATOM 693 C CA . LYS A 1 86 ? 0.689 -32.781 -11.984 1 53.59 86 LYS A CA 1
ATOM 694 C C . LYS A 1 86 ? -0.077 -31.562 -12.516 1 53.59 86 LYS A C 1
ATOM 696 O O . LYS A 1 86 ? -0.928 -31.703 -13.398 1 53.59 86 LYS A O 1
ATOM 701 N N . ARG A 1 87 ? 0.054 -30.422 -11.938 1 53.62 87 ARG A N 1
ATOM 702 C CA . ARG A 1 87 ? -0.82 -29.266 -12.172 1 53.62 87 ARG A CA 1
ATOM 703 C C . ARG A 1 87 ? -0.142 -28.234 -13.07 1 53.62 87 ARG A C 1
ATOM 705 O O . ARG A 1 87 ? -0.182 -27.047 -12.789 1 53.62 87 ARG A O 1
ATOM 712 N N . MET A 1 88 ? 0.826 -28.656 -13.844 1 52.91 88 MET A N 1
ATOM 713 C CA . MET A 1 88 ? 1.311 -27.578 -14.695 1 52.91 88 MET A CA 1
ATOM 714 C C . MET A 1 88 ? 0.191 -26.594 -15.016 1 52.91 88 MET A C 1
ATOM 716 O O . MET A 1 88 ? 0.45 -25.422 -15.297 1 52.91 88 MET A O 1
ATOM 720 N N . GLU A 1 89 ? -0.998 -27.203 -15.102 1 52.06 89 GLU A N 1
ATOM 721 C CA . GLU A 1 89 ? -2.129 -26.469 -15.656 1 52.06 89 GLU A CA 1
ATOM 722 C C . GLU A 1 89 ? -2.764 -25.562 -14.602 1 52.06 89 GLU A C 1
ATOM 724 O O . GLU A 1 89 ? -3.641 -24.75 -14.922 1 52.06 89 GLU A O 1
ATOM 729 N N . GLY A 1 90 ? -2.324 -25.625 -13.297 1 58.84 90 GLY A N 1
ATOM 730 C CA . GLY A 1 90 ? -3.021 -24.922 -12.234 1 58.84 90 GLY A CA 1
ATOM 731 C C . GLY A 1 90 ? -2.129 -24.594 -11.047 1 58.84 90 GLY A C 1
ATOM 732 O O . GLY A 1 90 ? -1.016 -25.125 -10.945 1 58.84 90 GLY A O 1
ATOM 733 N N . GLY A 1 91 ? -1.874 -23.328 -10.672 1 72.31 91 GLY A N 1
ATOM 734 C CA . GLY A 1 91 ? -1.068 -22.953 -9.523 1 72.31 91 GLY A CA 1
ATOM 735 C C . GLY A 1 91 ? -1.232 -21.484 -9.133 1 72.31 91 GLY A C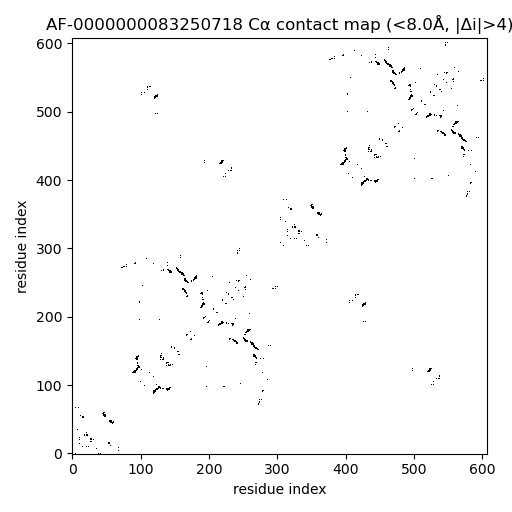 1
ATOM 736 O O . GLY A 1 91 ? -1.953 -20.75 -9.797 1 72.31 91 GLY A O 1
ATOM 737 N N . ARG A 1 92 ? -0.709 -21.375 -7.895 1 79.06 92 ARG A N 1
ATOM 738 C CA . ARG A 1 92 ? -0.785 -20.016 -7.344 1 79.06 92 ARG A CA 1
ATOM 739 C C . ARG A 1 92 ? 0.606 -19.422 -7.172 1 79.06 92 ARG A C 1
ATOM 741 O O . ARG A 1 92 ? 1.54 -20.109 -6.766 1 79.06 92 ARG A O 1
ATOM 748 N N . LEU A 1 93 ? 0.788 -18.281 -7.668 1 89 93 LEU A N 1
ATOM 749 C CA . LEU A 1 93 ? 2.035 -17.547 -7.512 1 89 93 LEU A CA 1
ATOM 750 C C . LEU A 1 93 ? 1.801 -16.234 -6.766 1 89 93 LEU A C 1
ATOM 752 O O . LEU A 1 93 ? 0.969 -15.422 -7.176 1 89 93 LEU A O 1
ATOM 756 N N . ASP A 1 94 ? 2.527 -16.078 -5.668 1 91.69 94 ASP A N 1
ATOM 757 C CA . ASP A 1 94 ? 2.416 -14.875 -4.855 1 91.69 94 ASP A CA 1
ATOM 758 C C . ASP A 1 94 ? 3.682 -14.031 -4.953 1 91.69 94 ASP A C 1
ATOM 760 O O . ASP A 1 94 ? 4.758 -14.461 -4.535 1 91.69 94 ASP A O 1
ATOM 764 N N . ILE A 1 95 ? 3.445 -12.82 -5.445 1 92.5 95 ILE A N 1
ATOM 765 C CA . ILE A 1 95 ? 4.598 -11.977 -5.738 1 92.5 95 ILE A CA 1
ATOM 766 C C . ILE A 1 95 ? 4.52 -10.695 -4.914 1 92.5 95 ILE A C 1
ATOM 768 O O . ILE A 1 95 ? 3.461 -10.062 -4.832 1 92.5 95 ILE A O 1
ATOM 772 N N . GLY A 1 96 ? 5.613 -10.336 -4.277 1 92.69 96 GLY A N 1
ATOM 773 C CA . GLY A 1 96 ? 5.746 -9.047 -3.611 1 92.69 96 GLY A CA 1
ATOM 774 C C . GLY A 1 96 ? 6.562 -8.047 -4.402 1 92.69 96 GLY A C 1
ATOM 775 O O . GLY A 1 96 ? 7.609 -8.391 -4.957 1 92.69 96 GLY A O 1
ATOM 776 N N . ILE A 1 97 ? 5.988 -6.824 -4.438 1 90.31 97 ILE A N 1
ATOM 777 C CA . ILE A 1 97 ? 6.711 -5.758 -5.117 1 90.31 97 ILE A CA 1
ATOM 778 C C . ILE A 1 97 ? 6.676 -4.488 -4.27 1 90.31 97 ILE A C 1
ATOM 780 O O . ILE A 1 97 ? 5.902 -4.391 -3.316 1 90.31 97 ILE A O 1
ATOM 784 N N . LEU A 1 98 ? 7.562 -3.559 -4.637 1 86.5 98 LEU A N 1
ATOM 785 C CA . LEU A 1 98 ? 7.57 -2.281 -3.93 1 86.5 98 LEU A CA 1
ATOM 786 C C . LEU A 1 98 ? 6.426 -1.393 -4.402 1 86.5 98 LEU A C 1
ATOM 788 O O . LEU A 1 98 ? 6.023 -1.458 -5.566 1 86.5 98 LEU A O 1
ATOM 792 N N . PRO A 1 99 ? 5.961 -0.563 -3.502 1 80.62 99 PRO A N 1
ATOM 793 C CA . PRO A 1 99 ? 4.938 0.388 -3.945 1 80.62 99 PRO A CA 1
ATOM 794 C C . PRO A 1 99 ? 5.402 1.245 -5.121 1 80.62 99 PRO A C 1
ATOM 796 O O . PRO A 1 99 ? 6.543 1.709 -5.141 1 80.62 99 PRO A O 1
ATOM 799 N N . GLY A 1 100 ? 4.477 1.447 -6.055 1 76.81 100 GLY A N 1
ATOM 800 C CA . GLY A 1 100 ? 4.816 2.215 -7.242 1 76.81 100 GLY A CA 1
ATOM 801 C C . GLY A 1 100 ? 5.215 1.346 -8.422 1 76.81 100 GLY A C 1
ATOM 802 O O . GLY A 1 100 ? 5.094 1.761 -9.578 1 76.81 100 GLY A O 1
ATOM 803 N N . ASP A 1 101 ? 5.707 0.144 -8.109 1 74.69 101 ASP A N 1
ATOM 804 C CA . ASP A 1 101 ? 6.152 -0.737 -9.188 1 74.69 101 ASP A CA 1
ATOM 805 C C . ASP A 1 101 ? 4.969 -1.439 -9.852 1 74.69 101 ASP A C 1
ATOM 807 O O . ASP A 1 101 ? 5.094 -1.959 -10.961 1 74.69 101 ASP A O 1
ATOM 811 N N . GLY A 1 102 ? 3.93 -1.564 -9.172 1 65.62 102 GLY A N 1
ATOM 812 C CA . GLY A 1 102 ? 2.752 -2.25 -9.68 1 65.62 102 GLY A CA 1
ATOM 813 C C . GLY A 1 102 ? 2.111 -1.542 -10.859 1 65.62 102 GLY A C 1
ATOM 814 O O . GLY A 1 102 ? 1.533 -2.186 -11.734 1 65.62 102 GLY A O 1
ATOM 815 N N . ASP A 1 103 ? 2.02 -0.311 -10.906 1 63.19 103 ASP A N 1
ATOM 816 C CA . ASP A 1 103 ? 1.229 0.469 -11.852 1 63.19 103 ASP A CA 1
ATOM 817 C C . ASP A 1 103 ? 1.787 0.348 -13.266 1 63.19 103 ASP A C 1
ATOM 819 O O . ASP A 1 103 ? 1.044 0.457 -14.242 1 63.19 103 ASP A O 1
ATOM 823 N N . LEU A 1 104 ? 2.998 0.14 -13.484 1 59.53 104 LEU A N 1
ATOM 824 C CA . LEU A 1 104 ? 3.439 0.224 -14.875 1 59.53 104 LEU A CA 1
ATOM 825 C C . LEU A 1 104 ? 4.027 -1.104 -15.336 1 59.53 104 LEU A C 1
ATOM 827 O O . LEU A 1 104 ? 3.465 -1.763 -16.219 1 59.53 104 LEU A O 1
ATOM 831 N N . LEU A 1 105 ? 4.938 -1.48 -14.719 1 60.19 105 LEU A N 1
ATOM 832 C CA . LEU A 1 105 ? 5.668 -2.637 -15.227 1 60.19 105 LEU A CA 1
ATOM 833 C C . LEU A 1 105 ? 4.879 -3.922 -14.992 1 60.19 105 LEU A C 1
ATOM 835 O O . LEU A 1 105 ? 4.77 -4.758 -15.891 1 60.19 105 LEU A O 1
ATOM 839 N N . PHE A 1 106 ? 4.039 -3.777 -14.094 1 69.88 106 PHE A N 1
ATOM 840 C CA . PHE A 1 106 ? 3.469 -5.059 -13.695 1 69.88 106 PHE A CA 1
ATOM 841 C C . PHE A 1 106 ? 2.088 -5.25 -14.312 1 69.88 106 PHE A C 1
ATOM 843 O O . PHE A 1 106 ? 1.639 -6.383 -14.508 1 69.88 106 PHE A O 1
ATOM 850 N N . ASP A 1 107 ? 1.576 -4.156 -14.797 1 74.06 107 ASP A N 1
ATOM 851 C CA . ASP A 1 107 ? 0.263 -4.305 -15.414 1 74.06 107 ASP A CA 1
ATOM 852 C C . ASP A 1 107 ? 0.36 -5.082 -16.734 1 74.06 107 ASP A C 1
ATOM 854 O O . ASP A 1 107 ? -0.337 -6.082 -16.922 1 74.06 107 ASP A O 1
ATOM 858 N N . ALA A 1 108 ? 1.265 -4.578 -17.578 1 75.44 108 ALA A N 1
ATOM 859 C CA . ALA A 1 108 ? 1.432 -5.223 -18.875 1 75.44 108 ALA A CA 1
ATOM 860 C C . ALA A 1 108 ? 1.926 -6.656 -18.719 1 75.44 108 ALA A C 1
ATOM 862 O O . ALA A 1 108 ? 1.463 -7.559 -19.422 1 75.44 108 ALA A O 1
ATOM 863 N N . LEU A 1 109 ? 2.766 -6.754 -17.812 1 81.75 109 LEU A N 1
ATOM 864 C CA . LEU A 1 109 ? 3.324 -8.078 -17.547 1 81.75 109 LEU A CA 1
ATOM 865 C C . LEU A 1 109 ? 2.246 -9.031 -17.062 1 81.75 109 LEU A C 1
ATOM 867 O O . LEU A 1 109 ? 2.168 -10.18 -17.516 1 81.75 109 LEU A O 1
ATOM 871 N N . LEU A 1 110 ? 1.442 -8.594 -16.156 1 83.25 110 LEU A N 1
ATOM 872 C CA . LEU A 1 110 ? 0.403 -9.438 -15.578 1 83.25 110 LEU A CA 1
ATOM 873 C C . LEU A 1 110 ? -0.624 -9.836 -16.625 1 83.25 110 LEU A C 1
ATOM 875 O O . LEU A 1 110 ? -1.09 -10.977 -16.641 1 83.25 110 LEU A O 1
ATOM 879 N N . ILE A 1 111 ? -0.936 -8.922 -17.453 1 82.38 111 ILE A N 1
ATOM 880 C CA . ILE A 1 111 ? -1.912 -9.18 -18.5 1 82.38 111 ILE A CA 1
ATOM 881 C C . ILE A 1 111 ? -1.37 -10.234 -19.453 1 82.38 111 ILE A C 1
ATOM 883 O O . ILE A 1 111 ? -2.045 -11.227 -19.75 1 82.38 111 ILE A O 1
ATOM 887 N N . ASP A 1 112 ? -0.191 -10.016 -19.859 1 81.56 112 ASP A N 1
ATOM 888 C CA . ASP A 1 112 ? 0.436 -10.945 -20.797 1 81.56 112 ASP A CA 1
ATOM 889 C C . ASP A 1 112 ? 0.596 -12.328 -20.172 1 81.56 112 ASP A C 1
ATOM 891 O O . ASP A 1 112 ? 0.375 -13.344 -20.828 1 81.56 112 ASP A O 1
ATOM 895 N N . PHE A 1 113 ? 0.943 -12.344 -19.016 1 84.12 113 PHE A N 1
ATOM 896 C CA . PHE A 1 113 ? 1.161 -13.602 -18.312 1 84.12 113 PHE A CA 1
ATOM 897 C C . PHE A 1 113 ? -0.148 -14.367 -18.141 1 84.12 113 PHE A C 1
ATOM 899 O O . PHE A 1 113 ? -0.191 -15.578 -18.344 1 84.12 113 PHE A O 1
ATOM 906 N N . HIS A 1 114 ? -1.121 -13.656 -17.781 1 83.12 114 HIS A N 1
ATOM 907 C CA . HIS A 1 114 ? -2.42 -14.305 -17.641 1 83.12 114 HIS A CA 1
ATOM 908 C C . HIS A 1 114 ? -2.922 -14.852 -18.969 1 83.12 114 HIS A C 1
ATOM 910 O O . HIS A 1 114 ? -3.531 -15.922 -19 1 83.12 114 HIS A O 1
ATOM 916 N N . ARG A 1 115 ? -2.791 -14.109 -19.969 1 83.31 115 ARG A N 1
ATOM 917 C CA . ARG A 1 115 ? -3.219 -14.555 -21.281 1 83.31 115 ARG A CA 1
ATOM 918 C C . ARG A 1 115 ? -2.488 -15.828 -21.688 1 83.31 115 ARG A C 1
ATOM 920 O O . ARG A 1 115 ? -3.088 -16.734 -22.281 1 83.31 115 ARG A O 1
ATOM 927 N N . ALA A 1 116 ? -1.221 -15.859 -21.422 1 83 116 ALA A N 1
ATOM 928 C CA . ALA A 1 116 ? -0.393 -17.016 -21.781 1 83 116 ALA A CA 1
ATOM 929 C C . ALA A 1 116 ? -0.702 -18.203 -20.875 1 83 116 ALA A C 1
ATOM 931 O O . ALA A 1 116 ? -0.632 -19.359 -21.328 1 83 116 ALA A O 1
ATOM 932 N N . TYR A 1 117 ? -1.051 -17.891 -19.641 1 84.31 117 TYR A N 1
ATOM 933 C CA . TYR A 1 117 ? -1.301 -18.938 -18.672 1 84.31 117 TYR A CA 1
ATOM 934 C C . TYR A 1 117 ? -2.582 -18.672 -17.891 1 84.31 117 TYR A C 1
ATOM 936 O O . TYR A 1 117 ? -2.545 -18.453 -16.672 1 84.31 117 TYR A O 1
ATOM 944 N N . PRO A 1 118 ? -3.691 -18.859 -18.453 1 82.62 118 PRO A N 1
ATOM 945 C CA . PRO A 1 118 ? -4.973 -18.438 -17.875 1 82.62 118 PRO A CA 1
ATOM 946 C C . PRO A 1 118 ? -5.379 -19.281 -16.672 1 82.62 118 PRO A C 1
ATOM 948 O O . PRO A 1 118 ? -6.246 -18.875 -15.891 1 82.62 118 PRO A O 1
ATOM 951 N N . LYS A 1 119 ? -4.785 -20.328 -16.484 1 79.88 119 LYS A N 1
ATOM 952 C CA . LYS A 1 119 ? -5.184 -21.219 -15.391 1 79.88 119 LYS A CA 1
ATOM 953 C C . LYS A 1 119 ? -4.371 -20.938 -14.133 1 79.88 119 LYS A C 1
ATOM 955 O O . LYS A 1 119 ? -4.668 -21.469 -13.062 1 79.88 119 LYS A O 1
ATOM 960 N N . LEU A 1 120 ? -3.418 -20.109 -14.266 1 81.69 120 LEU A N 1
ATOM 961 C CA . LEU A 1 120 ? -2.59 -19.766 -13.109 1 81.69 120 LEU A CA 1
ATOM 962 C C . LEU A 1 120 ? -3.207 -18.609 -12.32 1 81.69 120 LEU A C 1
ATOM 964 O O . LEU A 1 120 ? -3.729 -17.656 -12.906 1 81.69 120 LEU A O 1
ATOM 968 N N . SER A 1 121 ? -3.168 -18.828 -11.031 1 86 121 SER A N 1
ATOM 969 C CA . SER A 1 121 ? -3.559 -17.734 -10.148 1 86 121 SER A CA 1
ATOM 970 C C . SER A 1 121 ? -2.346 -16.922 -9.695 1 86 121 SER A C 1
ATOM 972 O O . SER A 1 121 ? -1.354 -17.484 -9.234 1 86 121 SER A O 1
ATOM 974 N N . ILE A 1 122 ? -2.461 -15.656 -9.898 1 87.69 122 ILE A N 1
ATOM 975 C CA . ILE A 1 122 ? -1.328 -14.797 -9.562 1 87.69 122 ILE A CA 1
ATOM 976 C C . ILE A 1 122 ? -1.774 -13.711 -8.586 1 87.69 122 ILE A C 1
ATOM 978 O O . ILE A 1 122 ? -2.832 -13.102 -8.773 1 87.69 122 ILE A O 1
ATOM 982 N N . SER A 1 123 ? -0.978 -13.555 -7.586 1 89.81 123 SER A N 1
ATOM 983 C CA . SER A 1 123 ? -1.17 -12.477 -6.617 1 89.81 123 SER A CA 1
ATOM 984 C C . SER A 1 123 ? 0.044 -11.555 -6.57 1 89.81 123 SER A C 1
ATOM 986 O O . SER A 1 123 ? 1.169 -12.016 -6.359 1 89.81 123 SER A O 1
ATOM 988 N N . VAL A 1 124 ? -0.236 -10.297 -6.836 1 89.31 124 VAL A N 1
ATOM 989 C CA . VAL A 1 124 ? 0.813 -9.289 -6.734 1 89.31 124 VAL A CA 1
ATOM 990 C C . VAL A 1 124 ? 0.454 -8.273 -5.652 1 89.31 124 VAL A C 1
ATOM 992 O O . VAL A 1 124 ? -0.603 -7.637 -5.715 1 89.31 124 VAL A O 1
ATOM 995 N N . THR A 1 125 ? 1.348 -8.117 -4.73 1 87.81 125 THR A N 1
ATOM 996 C CA . THR A 1 125 ? 1.071 -7.234 -3.602 1 87.81 125 THR A CA 1
ATOM 997 C C . THR A 1 125 ? 2.197 -6.223 -3.42 1 87.81 125 THR A C 1
ATOM 999 O O . THR A 1 125 ? 3.371 -6.594 -3.357 1 87.81 125 THR A O 1
ATOM 1002 N N . GLU A 1 126 ? 1.803 -4.969 -3.301 1 86.56 126 GLU A N 1
ATOM 1003 C CA . GLU A 1 126 ? 2.783 -3.945 -2.953 1 86.56 126 GLU A CA 1
ATOM 1004 C C . GLU A 1 126 ? 3.057 -3.932 -1.451 1 86.56 126 GLU A C 1
ATOM 1006 O O . GLU A 1 126 ? 2.125 -3.963 -0.645 1 86.56 126 GLU A O 1
ATOM 1011 N N . THR A 1 127 ? 4.359 -3.924 -1.169 1 85.31 127 THR A N 1
ATOM 1012 C CA . THR A 1 127 ? 4.758 -3.871 0.233 1 85.31 127 THR A CA 1
ATOM 1013 C C . THR A 1 127 ? 6.172 -3.309 0.372 1 85.31 127 THR A C 1
ATOM 1015 O O . THR A 1 127 ? 7.004 -3.482 -0.519 1 85.31 127 THR A O 1
ATOM 1018 N N . MET A 1 128 ? 6.34 -2.643 1.51 1 84.31 128 MET A N 1
ATOM 1019 C CA . MET A 1 128 ? 7.688 -2.166 1.817 1 84.31 128 MET A CA 1
ATOM 1020 C C . MET A 1 128 ? 8.547 -3.291 2.383 1 84.31 128 MET A C 1
ATOM 1022 O O . MET A 1 128 ? 9.766 -3.148 2.5 1 84.31 128 MET A O 1
ATOM 1026 N N . GLU A 1 129 ? 7.977 -4.406 2.652 1 90.62 129 GLU A N 1
ATOM 1027 C CA . GLU A 1 129 ? 8.656 -5.512 3.318 1 90.62 129 GLU A CA 1
ATOM 1028 C C . GLU A 1 129 ? 8.828 -6.703 2.379 1 90.62 129 GLU A C 1
ATOM 1030 O O . GLU A 1 129 ? 8.594 -7.852 2.773 1 90.62 129 GLU A O 1
ATOM 1035 N N . VAL A 1 130 ? 9.211 -6.402 1.211 1 94.06 130 VAL A N 1
ATOM 1036 C CA . VAL A 1 130 ? 9.312 -7.449 0.198 1 94.06 130 VAL A CA 1
ATOM 1037 C C . VAL A 1 130 ? 10.297 -8.523 0.65 1 94.06 130 VAL A C 1
ATOM 1039 O O . VAL A 1 130 ? 9.984 -9.711 0.632 1 94.06 130 VAL A O 1
ATOM 1042 N N . TYR A 1 131 ? 11.469 -8.141 1.097 1 95.38 131 TYR A N 1
ATOM 1043 C CA . TYR A 1 131 ? 12.5 -9.086 1.515 1 95.38 131 TYR A CA 1
ATOM 1044 C C . TYR A 1 131 ? 12.008 -9.953 2.668 1 95.38 131 TYR A C 1
ATOM 1046 O O . TYR A 1 131 ? 12.117 -11.18 2.619 1 95.38 131 TYR A O 1
ATOM 1054 N N . GLU A 1 132 ? 11.445 -9.297 3.662 1 94.06 132 GLU A N 1
ATOM 1055 C CA . GLU A 1 132 ? 10.977 -10 4.852 1 94.06 132 GLU A CA 1
ATOM 1056 C C . GLU A 1 132 ? 9.875 -10.992 4.504 1 94.06 132 GLU A C 1
ATOM 1058 O O . GLU A 1 132 ? 9.82 -12.086 5.066 1 94.06 132 GLU A O 1
ATOM 1063 N N . GLN A 1 133 ? 9.102 -10.633 3.57 1 93.88 133 GLN A N 1
ATOM 1064 C CA . GLN A 1 133 ? 7.961 -11.477 3.227 1 93.88 133 GLN A CA 1
ATOM 1065 C C . GLN A 1 133 ? 8.398 -12.656 2.365 1 93.88 133 GLN A C 1
ATOM 1067 O O . GLN A 1 133 ? 7.793 -13.734 2.42 1 93.88 133 GLN A O 1
ATOM 1072 N N . VAL A 1 134 ? 9.391 -12.46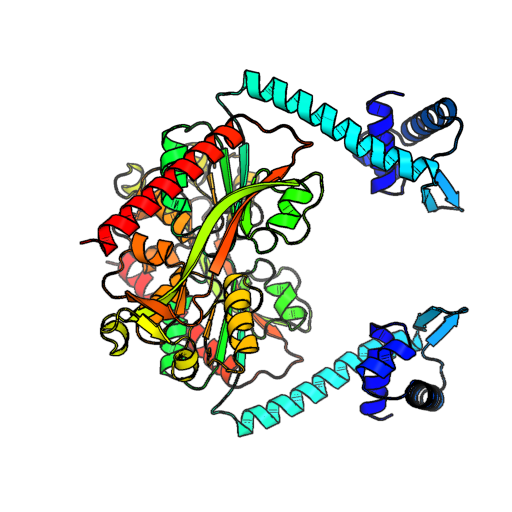9 1.562 1 95.06 134 VAL A N 1
ATOM 1073 C CA . VAL A 1 134 ? 9.969 -13.602 0.844 1 95.06 134 VAL A CA 1
ATOM 1074 C C . VAL A 1 134 ? 10.664 -14.539 1.828 1 95.06 134 VAL A C 1
ATOM 1076 O O . VAL A 1 134 ? 10.484 -15.758 1.771 1 95.06 134 VAL A O 1
ATOM 1079 N N . LEU A 1 135 ? 11.375 -13.953 2.752 1 93.31 135 LEU A N 1
ATOM 1080 C CA . LEU A 1 135 ? 12.117 -14.727 3.74 1 93.31 135 LEU A CA 1
ATOM 1081 C C . LEU A 1 135 ? 11.172 -15.555 4.605 1 93.31 135 LEU A C 1
ATOM 1083 O O . LEU A 1 135 ? 11.453 -16.719 4.902 1 93.31 135 LEU A O 1
ATOM 1087 N N . SER A 1 136 ? 10.125 -14.984 4.996 1 89.25 136 SER A N 1
ATOM 1088 C CA . SER A 1 136 ? 9.156 -15.664 5.855 1 89.25 136 SER A CA 1
ATOM 1089 C C . SER A 1 136 ? 8.344 -16.688 5.07 1 89.25 136 SER A C 1
ATOM 1091 O O . SER A 1 136 ? 7.672 -17.531 5.66 1 89.25 136 SER A O 1
ATOM 1093 N N . GLY A 1 137 ? 8.336 -16.531 3.738 1 87.75 137 GLY A N 1
ATOM 1094 C CA . GLY A 1 137 ? 7.574 -17.438 2.9 1 87.75 137 GLY A CA 1
ATOM 1095 C C . GLY A 1 137 ? 6.184 -16.922 2.578 1 87.75 137 GLY A C 1
ATOM 1096 O O . GLY A 1 137 ? 5.406 -17.609 1.896 1 87.75 137 GLY A O 1
ATOM 1097 N N . ALA A 1 138 ? 5.93 -15.758 3.008 1 87 138 ALA A N 1
ATOM 1098 C CA . ALA A 1 138 ? 4.633 -15.148 2.723 1 87 138 ALA A CA 1
ATOM 1099 C C . ALA A 1 138 ? 4.488 -14.836 1.235 1 87 138 ALA A C 1
ATOM 1101 O O . ALA A 1 138 ? 3.375 -14.766 0.715 1 87 138 ALA A O 1
ATOM 1102 N N . ARG A 1 139 ? 5.621 -14.656 0.586 1 92.56 139 ARG A N 1
ATOM 1103 C CA . ARG A 1 139 ? 5.695 -14.445 -0.855 1 92.56 139 ARG A CA 1
ATOM 1104 C C . ARG A 1 139 ? 6.609 -15.469 -1.515 1 92.56 139 ARG A C 1
ATOM 1106 O O . ARG A 1 139 ? 7.652 -15.828 -0.96 1 92.56 139 ARG A O 1
ATOM 1113 N N . ASP A 1 140 ? 6.172 -15.906 -2.66 1 91.62 140 ASP A N 1
ATOM 1114 C CA . ASP A 1 140 ? 6.988 -16.859 -3.408 1 91.62 140 ASP A CA 1
ATOM 1115 C C . ASP A 1 140 ? 8.172 -16.156 -4.07 1 91.62 140 ASP A C 1
ATOM 1117 O O . ASP A 1 140 ? 9.273 -16.719 -4.141 1 91.62 140 ASP A O 1
ATOM 1121 N N . LEU A 1 141 ? 7.82 -14.992 -4.594 1 94 141 LEU A N 1
ATOM 1122 C CA . LEU A 1 141 ? 8.812 -14.18 -5.289 1 94 141 LEU A CA 1
ATOM 1123 C C . LEU A 1 141 ? 8.734 -12.727 -4.836 1 94 141 LEU A C 1
ATOM 1125 O O . LEU A 1 141 ? 7.668 -12.258 -4.422 1 94 141 LEU A O 1
ATOM 1129 N N . GLY A 1 142 ? 9.875 -12.109 -4.887 1 95 142 GLY A N 1
ATOM 1130 C CA . GLY A 1 142 ? 9.938 -10.68 -4.648 1 95 142 GLY A CA 1
ATOM 1131 C C . GLY A 1 142 ? 10.727 -9.93 -5.703 1 95 142 GLY A C 1
ATOM 1132 O O . GLY A 1 142 ? 11.742 -10.43 -6.199 1 95 142 GLY A O 1
ATOM 1133 N N . VAL A 1 143 ? 10.219 -8.852 -6.125 1 92.88 143 VAL A N 1
ATOM 1134 C CA . VAL A 1 143 ? 10.969 -7.902 -6.941 1 92.88 143 VAL A CA 1
ATOM 1135 C C . VAL A 1 143 ? 11.242 -6.633 -6.145 1 92.88 143 VAL A C 1
ATOM 1137 O O . VAL A 1 143 ? 10.312 -5.898 -5.797 1 92.88 143 VAL A O 1
ATOM 1140 N N . THR A 1 144 ? 12.484 -6.434 -5.863 1 93.75 144 THR A N 1
ATOM 1141 C CA . THR A 1 144 ? 12.82 -5.34 -4.957 1 93.75 144 THR A CA 1
ATOM 1142 C C . THR A 1 144 ? 14.266 -4.91 -5.145 1 93.75 144 THR A C 1
ATOM 1144 O O . THR A 1 144 ? 14.914 -5.293 -6.117 1 93.75 144 THR A O 1
ATOM 1147 N N . THR A 1 145 ? 14.656 -3.984 -4.301 1 94.12 145 THR A N 1
ATOM 1148 C CA . THR A 1 145 ? 16.062 -3.562 -4.301 1 94.12 145 THR A CA 1
ATOM 1149 C C . THR A 1 145 ? 16.938 -4.629 -3.666 1 94.12 145 THR A C 1
ATOM 1151 O O . THR A 1 145 ? 16.5 -5.383 -2.801 1 94.12 145 THR A O 1
ATOM 1154 N N . VAL A 1 146 ? 18.172 -4.68 -4.078 1 94.5 146 VAL A N 1
ATOM 1155 C CA . VAL A 1 146 ? 19.109 -5.676 -3.576 1 94.5 146 VAL A CA 1
ATOM 1156 C C . VAL A 1 146 ? 19.328 -5.469 -2.078 1 94.5 146 VAL A C 1
ATOM 1158 O O . VAL A 1 146 ? 19.703 -4.379 -1.644 1 94.5 146 VAL A O 1
ATOM 1161 N N . PRO A 1 147 ? 19.078 -6.496 -1.309 1 93.94 147 PRO A N 1
ATOM 1162 C CA . PRO A 1 147 ? 19.328 -6.379 0.13 1 93.94 147 PRO A CA 1
ATOM 1163 C C . PRO A 1 147 ? 20.812 -6.324 0.469 1 93.94 147 PRO A C 1
ATOM 1165 O O . PRO A 1 147 ? 21.641 -6.926 -0.229 1 93.94 147 PRO A O 1
ATOM 1168 N N . SER A 1 148 ? 21.109 -5.637 1.547 1 90.75 148 SER A N 1
ATOM 1169 C CA . SER A 1 148 ? 22.5 -5.477 1.946 1 90.75 148 SER A CA 1
ATOM 1170 C C . SER A 1 148 ? 23.094 -6.789 2.447 1 90.75 148 SER A C 1
ATOM 1172 O O . SER A 1 148 ? 24.234 -7.125 2.135 1 90.75 148 SER A O 1
ATOM 1174 N N . LYS A 1 149 ? 22.406 -7.535 3.229 1 91.69 149 LYS A N 1
ATOM 1175 C CA . LYS A 1 149 ? 22.859 -8.797 3.809 1 91.69 149 LYS A CA 1
ATOM 1176 C C . LYS A 1 149 ? 21.781 -9.867 3.721 1 91.69 149 LYS A C 1
ATOM 1178 O O . LYS A 1 149 ? 21.141 -10.195 4.723 1 91.69 149 LYS A O 1
ATOM 1183 N N . PRO A 1 150 ? 21.703 -10.422 2.598 1 91.19 150 PRO A N 1
ATOM 1184 C CA . PRO A 1 150 ? 20.641 -11.422 2.443 1 91.19 150 PRO A CA 1
ATOM 1185 C C . PRO A 1 150 ? 20.922 -12.695 3.236 1 91.19 150 PRO A C 1
ATOM 1187 O O . PRO A 1 150 ? 22.078 -13.109 3.369 1 91.19 150 PRO A O 1
ATOM 1190 N N . ASP A 1 151 ? 19.844 -13.234 3.768 1 91.75 151 ASP A N 1
ATOM 1191 C CA . ASP A 1 151 ? 19.875 -14.562 4.371 1 91.75 151 ASP A CA 1
ATOM 1192 C C . ASP A 1 151 ? 20.344 -15.609 3.361 1 91.75 151 ASP A C 1
ATOM 1194 O O . ASP A 1 151 ? 20.062 -15.5 2.168 1 91.75 151 ASP A O 1
ATOM 1198 N N . GLU A 1 152 ? 21 -16.641 3.828 1 89.06 152 GLU A N 1
ATOM 1199 C CA . GLU A 1 152 ? 21.516 -17.688 2.945 1 89.06 152 GLU A CA 1
ATOM 1200 C C . GLU A 1 152 ? 20.375 -18.422 2.236 1 89.06 152 GLU A C 1
ATOM 1202 O O . GLU A 1 152 ? 20.578 -19 1.166 1 89.06 152 GLU A O 1
ATOM 1207 N N . ARG A 1 153 ? 19.297 -18.422 2.828 1 91.69 153 ARG A N 1
ATOM 1208 C CA . ARG A 1 153 ? 18.156 -19.141 2.281 1 91.69 153 ARG A CA 1
ATOM 1209 C C . ARG A 1 153 ? 17.484 -18.344 1.161 1 91.69 153 ARG A C 1
ATOM 1211 O O . ARG A 1 153 ? 16.594 -18.844 0.479 1 91.69 153 ARG A O 1
ATOM 1218 N N . VAL A 1 154 ? 17.953 -17.078 0.904 1 94.69 154 VAL A N 1
ATOM 1219 C CA . VAL A 1 154 ? 17.328 -16.219 -0.095 1 94.69 154 VAL A CA 1
ATOM 1220 C C . VAL A 1 154 ? 18.281 -16.016 -1.272 1 94.69 154 VAL A C 1
ATOM 1222 O O . VAL A 1 154 ? 19.422 -15.57 -1.093 1 94.69 154 VAL A O 1
ATOM 1225 N N . ALA A 1 155 ? 17.828 -16.422 -2.445 1 94.81 155 ALA A N 1
ATOM 1226 C CA . ALA A 1 155 ? 18.578 -16.125 -3.67 1 94.81 155 ALA A CA 1
ATOM 1227 C C . ALA A 1 155 ? 18.312 -14.711 -4.156 1 94.81 155 ALA A C 1
ATOM 1229 O O . ALA A 1 155 ? 17.172 -14.227 -4.098 1 94.81 155 ALA A O 1
ATOM 1230 N N . VAL A 1 156 ? 19.344 -14.117 -4.582 1 96.38 156 VAL A N 1
ATOM 1231 C CA . VAL A 1 156 ? 19.266 -12.773 -5.148 1 96.38 156 VAL A CA 1
ATOM 1232 C C . VAL A 1 156 ? 19.672 -12.805 -6.621 1 96.38 156 VAL A C 1
ATOM 1234 O O . VAL A 1 156 ? 20.844 -13.023 -6.945 1 96.38 156 VAL A O 1
ATOM 1237 N N . ILE A 1 157 ? 18.719 -12.531 -7.512 1 95 157 ILE A N 1
ATOM 1238 C CA . ILE A 1 157 ? 18.984 -12.516 -8.945 1 95 157 ILE A CA 1
ATOM 1239 C C . ILE A 1 157 ? 18.922 -11.086 -9.469 1 95 157 ILE A C 1
ATOM 1241 O O . ILE A 1 157 ? 17.859 -10.461 -9.477 1 95 157 ILE A O 1
ATOM 1245 N N . PRO A 1 158 ? 20.047 -10.648 -9.914 1 94.31 158 PRO A N 1
ATOM 1246 C CA . PRO A 1 158 ? 20.031 -9.289 -10.461 1 94.31 158 PRO A CA 1
ATOM 1247 C C . PRO A 1 158 ? 19.078 -9.156 -11.656 1 94.31 158 PRO A C 1
ATOM 1249 O O . PRO A 1 158 ? 19 -10.055 -12.5 1 94.31 158 PRO A O 1
ATOM 1252 N N . LEU A 1 159 ? 18.359 -8.102 -11.672 1 92 159 LEU A N 1
ATOM 1253 C CA . LEU A 1 159 ? 17.422 -7.859 -12.766 1 92 159 LEU A CA 1
ATOM 1254 C C . LEU A 1 159 ? 17.891 -6.684 -13.625 1 92 159 LEU A C 1
ATOM 1256 O O . LEU A 1 159 ? 18.156 -6.852 -14.812 1 92 159 LEU A O 1
ATOM 1260 N N . PHE A 1 160 ? 18 -5.469 -13.016 1 90.5 160 PHE A N 1
ATOM 1261 C CA . PHE A 1 160 ? 18.484 -4.328 -13.789 1 90.5 160 PHE A CA 1
ATOM 1262 C C . PHE A 1 160 ? 18.922 -3.199 -12.859 1 90.5 160 PHE A C 1
ATOM 1264 O O . PHE A 1 160 ? 18.547 -3.166 -11.688 1 90.5 160 PHE A O 1
ATOM 1271 N N . HIS A 1 161 ? 19.781 -2.33 -13.445 1 93 161 HIS A N 1
ATOM 1272 C CA . HIS A 1 161 ? 20.188 -1.077 -12.82 1 93 161 HIS A CA 1
ATOM 1273 C C . HIS A 1 161 ? 19.156 0.02 -13.07 1 93 161 HIS A C 1
ATOM 1275 O O . HIS A 1 161 ? 18.828 0.321 -14.219 1 93 161 HIS A O 1
ATOM 1281 N N . GLU A 1 162 ? 18.672 0.57 -12 1 92.06 162 GLU A N 1
ATOM 1282 C CA . GLU A 1 162 ? 17.625 1.581 -12.117 1 92.06 162 GLU A CA 1
ATOM 1283 C C . GLU A 1 162 ? 18.156 2.975 -11.812 1 92.06 162 GLU A C 1
ATOM 1285 O O . GLU A 1 162 ? 18.734 3.201 -10.75 1 92.06 162 GLU A O 1
ATOM 1290 N N . GLU A 1 163 ? 17.984 3.885 -12.734 1 94.31 163 GLU A N 1
ATOM 1291 C CA . GLU A 1 163 ? 18.297 5.293 -12.516 1 94.31 163 GLU A CA 1
ATOM 1292 C C . GLU A 1 163 ? 17.031 6.105 -12.281 1 94.31 163 GLU A C 1
ATOM 1294 O O . GLU A 1 163 ? 15.961 5.762 -12.805 1 94.31 163 GLU A O 1
ATOM 1299 N N . PHE A 1 164 ? 17.234 7.121 -11.469 1 96.19 164 PHE A N 1
ATOM 1300 C CA . PHE A 1 164 ? 16.109 8.023 -11.219 1 96.19 164 PHE A CA 1
ATOM 1301 C C . PHE A 1 164 ? 16.281 9.328 -11.992 1 96.19 164 PHE A C 1
ATOM 1303 O O . PHE A 1 164 ? 17.406 9.75 -12.266 1 96.19 164 PHE A O 1
ATOM 1310 N N . ALA A 1 165 ? 15.203 9.883 -12.328 1 96.56 165 ALA A N 1
ATOM 1311 C CA . ALA A 1 165 ? 15.156 11.164 -13.031 1 96.56 165 ALA A CA 1
ATOM 1312 C C . ALA A 1 165 ? 14.094 12.078 -12.438 1 96.56 165 ALA A C 1
ATOM 1314 O O . ALA A 1 165 ? 13.227 11.633 -11.68 1 96.56 165 ALA A O 1
ATOM 1315 N N . LEU A 1 166 ? 14.234 13.289 -12.734 1 97.62 166 LEU A N 1
ATOM 1316 C CA . LEU A 1 166 ? 13.227 14.266 -12.344 1 97.62 166 LEU A CA 1
ATOM 1317 C C . LEU A 1 166 ? 12.023 14.211 -13.281 1 97.62 166 LEU A C 1
ATOM 1319 O O . LEU A 1 166 ? 12.18 14.305 -14.5 1 97.62 166 LEU A O 1
ATOM 1323 N N . ALA A 1 167 ? 10.898 13.953 -12.773 1 97.19 167 ALA A N 1
ATOM 1324 C CA . ALA A 1 167 ? 9.633 14.094 -13.492 1 97.19 167 ALA A CA 1
ATOM 1325 C C . ALA A 1 167 ? 9.047 15.492 -13.289 1 97.19 167 ALA A C 1
ATOM 1327 O O . ALA A 1 167 ? 8.727 15.883 -12.164 1 97.19 167 ALA A O 1
ATOM 1328 N N . ILE A 1 168 ? 8.906 16.172 -14.305 1 97.44 168 ILE A N 1
ATOM 1329 C CA . ILE A 1 168 ? 8.469 17.562 -14.219 1 97.44 168 ILE A CA 1
ATOM 1330 C C . ILE A 1 168 ? 7.508 17.875 -15.359 1 97.44 168 ILE A C 1
ATOM 1332 O O . ILE A 1 168 ? 7.52 17.188 -16.391 1 97.44 168 ILE A O 1
ATOM 1336 N N . ARG A 1 169 ? 6.609 18.797 -15.086 1 97.19 169 ARG A N 1
ATOM 1337 C CA . ARG A 1 169 ? 5.691 19.188 -16.156 1 97.19 169 ARG A CA 1
ATOM 1338 C C . ARG A 1 169 ? 6.453 19.625 -17.406 1 97.19 169 ARG A C 1
ATOM 1340 O O . ARG A 1 169 ? 7.465 20.328 -17.297 1 97.19 169 ARG A O 1
ATOM 1347 N N . SER A 1 170 ? 5.957 19.297 -18.531 1 95.75 170 SER A N 1
ATOM 1348 C CA . SER A 1 170 ? 6.691 19.438 -19.781 1 95.75 170 SER A CA 1
ATOM 1349 C C . SER A 1 170 ? 6.871 20.906 -20.156 1 95.75 170 SER A C 1
ATOM 1351 O O . SER A 1 170 ? 7.785 21.25 -20.906 1 95.75 170 SER A O 1
ATOM 1353 N N . ASP A 1 171 ? 6.051 21.75 -19.688 1 94.88 171 ASP A N 1
ATOM 1354 C CA . ASP A 1 171 ? 6.137 23.172 -20.047 1 94.88 171 ASP A CA 1
ATOM 1355 C C . ASP A 1 171 ? 7.031 23.922 -19.062 1 94.88 171 ASP A C 1
ATOM 1357 O O . ASP A 1 171 ? 7.242 25.125 -19.219 1 94.88 171 ASP A O 1
ATOM 1361 N N . HIS A 1 172 ? 7.492 23.281 -18.094 1 93.56 172 HIS A N 1
ATOM 1362 C CA . HIS A 1 172 ? 8.414 23.906 -17.156 1 93.56 172 HIS A CA 1
ATOM 1363 C C . HIS A 1 172 ? 9.742 24.25 -17.844 1 93.56 172 HIS A C 1
ATOM 1365 O O . HIS A 1 172 ? 10.188 23.531 -18.734 1 93.56 172 HIS A O 1
ATOM 1371 N N . GLN A 1 173 ? 10.391 25.234 -17.406 1 92.31 173 GLN A N 1
ATOM 1372 C CA . GLN A 1 173 ? 11.641 25.703 -18 1 92.31 173 GLN A CA 1
ATOM 1373 C C . GLN A 1 173 ? 12.719 24.625 -17.922 1 92.31 173 GLN A C 1
ATOM 1375 O O . GLN A 1 173 ? 13.516 24.469 -18.859 1 92.31 173 GLN A O 1
ATOM 1380 N N . LEU A 1 174 ? 12.703 23.922 -16.891 1 92.31 174 LEU A N 1
ATOM 1381 C CA . LEU A 1 174 ? 13.727 22.906 -16.688 1 92.31 174 LEU A CA 1
ATOM 1382 C C . LEU A 1 174 ? 13.539 21.734 -17.656 1 92.31 174 LEU A C 1
ATOM 1384 O O . LEU A 1 174 ? 14.461 20.938 -17.859 1 92.31 174 LEU A O 1
ATOM 1388 N N . ALA A 1 175 ? 12.336 21.562 -18.094 1 92.75 175 ALA A N 1
ATOM 1389 C CA . ALA A 1 175 ? 12.047 20.484 -19.031 1 92.75 175 ALA A CA 1
ATOM 1390 C C . ALA A 1 175 ? 12.742 20.719 -20.359 1 92.75 175 ALA A C 1
ATOM 1392 O O . ALA A 1 175 ? 12.891 19.797 -21.172 1 92.75 175 ALA A O 1
ATOM 1393 N N . LYS A 1 176 ? 13.086 21.891 -20.562 1 89.94 176 LYS A N 1
ATOM 1394 C CA . LYS A 1 176 ? 13.75 22.25 -21.812 1 89.94 176 LYS A CA 1
ATOM 1395 C C . LYS A 1 176 ? 15.164 21.688 -21.859 1 89.94 176 LYS A C 1
ATOM 1397 O O . LYS A 1 176 ? 15.703 21.438 -22.938 1 89.94 176 LYS A O 1
ATOM 1402 N N . SER A 1 177 ? 15.594 21.531 -20.641 1 86.94 177 SER A N 1
ATOM 1403 C CA . SER A 1 177 ? 16.891 20.875 -20.547 1 86.94 177 SER A CA 1
ATOM 1404 C C . SER A 1 177 ? 16.75 19.391 -20.312 1 86.94 177 SER A C 1
ATOM 1406 O O . SER A 1 177 ? 15.812 18.953 -19.641 1 86.94 177 SER A O 1
ATOM 1408 N N . ASN A 1 178 ? 17.594 18.562 -20.891 1 88.88 178 ASN A N 1
ATOM 1409 C CA . ASN A 1 178 ? 17.516 17.125 -20.703 1 88.88 178 ASN A CA 1
ATOM 1410 C C . ASN A 1 178 ? 18.281 16.688 -19.453 1 88.88 178 ASN A C 1
ATOM 1412 O O . ASN A 1 178 ? 18.172 15.523 -19.031 1 88.88 178 ASN A O 1
ATOM 1416 N N . THR A 1 179 ? 19 17.672 -18.875 1 95.12 179 THR A N 1
ATOM 1417 C CA . THR A 1 179 ? 19.781 17.344 -17.688 1 95.12 179 THR A CA 1
ATOM 1418 C C . THR A 1 179 ? 19.766 18.484 -16.688 1 95.12 179 THR A C 1
ATOM 1420 O O . THR A 1 179 ? 19.5 19.641 -17.047 1 95.12 179 THR A O 1
ATOM 1423 N N . MET A 1 180 ? 20 18.156 -15.469 1 95.38 180 MET A N 1
ATOM 1424 C CA . MET A 1 180 ? 20.141 19.156 -14.414 1 95.38 180 MET A CA 1
ATOM 1425 C C . MET A 1 180 ? 21 18.625 -13.281 1 95.38 180 MET A C 1
ATOM 1427 O O . MET A 1 180 ? 20.969 17.438 -12.969 1 95.38 180 MET A O 1
ATOM 1431 N N . PRO A 1 181 ? 21.828 19.547 -12.719 1 96.56 181 PRO A N 1
ATOM 1432 C CA . PRO A 1 181 ? 22.562 19.109 -11.523 1 96.56 181 PRO A CA 1
ATOM 1433 C C . PRO A 1 181 ? 21.641 18.75 -10.367 1 96.56 181 PRO A C 1
ATOM 1435 O O . PRO A 1 181 ? 20.609 19.406 -10.148 1 96.56 181 PRO A O 1
ATOM 1438 N N . PHE A 1 182 ? 22.047 17.75 -9.641 1 97.31 182 PHE A N 1
ATOM 1439 C CA . PHE A 1 182 ? 21.266 17.234 -8.523 1 97.31 182 PHE A CA 1
ATOM 1440 C C . PHE A 1 182 ? 20.969 18.344 -7.516 1 97.31 182 PHE A C 1
ATOM 1442 O O . PHE A 1 182 ? 19.859 18.422 -6.973 1 97.31 182 PHE A O 1
ATOM 1449 N N . GLU A 1 183 ? 21.859 19.266 -7.27 1 95.69 183 GLU A N 1
ATOM 1450 C CA . GLU A 1 183 ? 21.766 20.297 -6.246 1 95.69 183 GLU A CA 1
ATOM 1451 C C . GLU A 1 183 ? 20.641 21.281 -6.555 1 95.69 183 GLU A C 1
ATOM 1453 O O . GLU A 1 183 ? 20.125 21.938 -5.652 1 95.69 183 GLU A O 1
ATOM 1458 N N . GLN A 1 184 ? 20.266 21.344 -7.793 1 95.31 184 GLN A N 1
ATOM 1459 C CA . GLN A 1 184 ? 19.219 22.281 -8.211 1 95.31 184 GLN A CA 1
ATOM 1460 C C . GLN A 1 184 ? 17.859 21.859 -7.676 1 95.31 184 GLN A C 1
ATOM 1462 O O . GLN A 1 184 ? 16.906 22.641 -7.699 1 95.31 184 GLN A O 1
ATOM 1467 N N . LEU A 1 185 ? 17.766 20.656 -7.102 1 95.75 185 LEU A N 1
ATOM 1468 C CA . LEU A 1 185 ? 16.531 20.172 -6.492 1 95.75 185 LEU A CA 1
ATOM 1469 C C . LEU A 1 185 ? 16.094 21.094 -5.359 1 95.75 185 LEU A C 1
ATOM 1471 O O . LEU A 1 185 ? 14.906 21.188 -5.051 1 95.75 185 LEU A O 1
ATOM 1475 N N . ARG A 1 186 ? 17.062 21.766 -4.754 1 93.94 186 ARG A N 1
ATOM 1476 C CA . ARG A 1 186 ? 16.781 22.641 -3.611 1 93.94 186 ARG A CA 1
ATOM 1477 C C . ARG A 1 186 ? 15.859 23.797 -4.012 1 93.94 186 ARG A C 1
ATOM 1479 O O . ARG A 1 186 ? 15.211 24.391 -3.16 1 93.94 186 ARG A O 1
ATOM 1486 N N . GLU A 1 187 ? 15.812 24.047 -5.301 1 93.38 187 GLU A N 1
ATOM 1487 C CA . GLU A 1 187 ? 15.055 25.188 -5.801 1 93.38 187 GLU A CA 1
ATOM 1488 C C . GLU A 1 187 ? 13.648 24.766 -6.227 1 93.38 187 GLU A C 1
ATOM 1490 O O . GLU A 1 187 ? 12.836 25.625 -6.598 1 93.38 187 GLU A O 1
ATOM 1495 N N . LEU A 1 188 ? 13.359 23.5 -6.129 1 94.69 188 LEU A N 1
ATOM 1496 C CA . LEU A 1 188 ? 12.109 22.984 -6.656 1 94.69 188 LEU A CA 1
ATOM 1497 C C . LEU A 1 188 ? 11.18 22.547 -5.527 1 94.69 188 LEU A C 1
ATOM 1499 O O . LEU A 1 188 ? 11.641 22.078 -4.484 1 94.69 188 LEU A O 1
ATOM 1503 N N . LYS A 1 189 ? 9.914 22.75 -5.77 1 94.19 189 LYS A N 1
ATOM 1504 C CA . LYS A 1 189 ? 8.906 22.062 -4.969 1 94.19 189 LYS A CA 1
ATOM 1505 C C . LYS A 1 189 ? 8.703 20.625 -5.445 1 94.19 189 LYS A C 1
ATOM 1507 O O . LYS A 1 189 ? 8.492 20.375 -6.633 1 94.19 189 LYS A O 1
ATOM 1512 N N . LEU A 1 190 ? 8.773 19.75 -4.48 1 95.81 190 LEU A N 1
ATOM 1513 C CA . LEU A 1 190 ? 8.688 18.344 -4.867 1 95.81 190 LEU A CA 1
ATOM 1514 C C . LEU A 1 190 ? 7.445 17.688 -4.273 1 95.81 190 LEU A C 1
ATOM 1516 O O . LEU A 1 190 ? 6.91 18.156 -3.268 1 95.81 190 LEU A O 1
ATOM 1520 N N . VAL A 1 191 ? 6.934 16.719 -4.938 1 94.62 191 VAL A N 1
ATOM 1521 C CA . VAL A 1 191 ? 5.934 15.781 -4.453 1 94.62 191 VAL A CA 1
ATOM 1522 C C . VAL A 1 191 ? 6.512 14.367 -4.465 1 94.62 191 VAL A C 1
ATOM 1524 O O . VAL A 1 191 ? 6.875 13.844 -5.52 1 94.62 191 VAL A O 1
ATOM 1527 N N . MET A 1 192 ? 6.57 13.766 -3.299 1 94.62 192 MET A N 1
ATOM 1528 C CA . MET A 1 192 ? 7.344 12.531 -3.184 1 94.62 192 MET A CA 1
ATOM 1529 C C . MET A 1 192 ? 6.582 11.484 -2.383 1 94.62 192 MET A C 1
ATOM 1531 O O . MET A 1 192 ? 5.562 11.789 -1.763 1 94.62 192 MET A O 1
ATOM 1535 N N . PHE A 1 193 ? 7.129 10.266 -2.527 1 92.25 193 PHE A N 1
ATOM 1536 C CA . PHE A 1 193 ? 6.688 9.227 -1.604 1 92.25 193 PHE A CA 1
ATOM 1537 C C . PHE A 1 193 ? 7.16 9.523 -0.186 1 92.25 193 PHE A C 1
ATOM 1539 O O . PHE A 1 193 ? 8.008 10.391 0.021 1 92.25 193 PHE A O 1
ATOM 1546 N N . GLY A 1 194 ? 6.625 8.805 0.743 1 88.69 194 GLY A N 1
ATOM 1547 C CA . GLY A 1 194 ? 6.984 9 2.139 1 88.69 194 GLY A CA 1
ATOM 1548 C C . GLY A 1 194 ? 8.422 8.633 2.441 1 88.69 194 GLY A C 1
ATOM 1549 O O . GLY A 1 194 ? 9.094 7.996 1.622 1 88.69 194 GLY A O 1
ATOM 1550 N N . PRO A 1 195 ? 8.859 8.969 3.621 1 86.94 195 PRO A N 1
ATOM 1551 C CA . PRO A 1 195 ? 10.266 8.789 3.984 1 86.94 195 PRO A CA 1
ATOM 1552 C C . PRO A 1 195 ? 10.672 7.32 4.066 1 86.94 195 PRO A C 1
ATOM 1554 O O . PRO A 1 195 ? 11.859 6.996 3.945 1 86.94 195 PRO A O 1
ATOM 1557 N N . GLU A 1 196 ? 9.727 6.469 4.246 1 84.06 196 GLU A N 1
ATOM 1558 C CA . GLU A 1 196 ? 10.062 5.055 4.391 1 84.06 196 GLU A CA 1
ATOM 1559 C C . GLU A 1 196 ? 10.156 4.363 3.033 1 84.06 196 GLU A C 1
ATOM 1561 O O . GLU A 1 196 ? 10.672 3.248 2.932 1 84.06 196 GLU A O 1
ATOM 1566 N N . HIS A 1 197 ? 9.727 5.051 2.105 1 89.25 197 HIS A N 1
ATOM 1567 C CA . HIS A 1 197 ? 9.766 4.469 0.769 1 89.25 197 HIS A CA 1
ATOM 1568 C C . HIS A 1 197 ? 11.203 4.367 0.254 1 89.25 197 HIS A C 1
ATOM 1570 O O . HIS A 1 197 ? 12 5.281 0.461 1 89.25 197 HIS A O 1
ATOM 1576 N N . GLN A 1 198 ? 11.484 3.334 -0.444 1 89.19 198 GLN A N 1
ATOM 1577 C CA . GLN A 1 198 ? 12.836 3.055 -0.904 1 89.19 198 GLN A CA 1
ATOM 1578 C C . GLN A 1 198 ? 13.344 4.164 -1.822 1 89.19 198 GLN A C 1
ATOM 1580 O O . GLN A 1 198 ? 14.508 4.559 -1.741 1 89.19 198 GLN A O 1
ATOM 1585 N N . MET A 1 199 ? 12.516 4.641 -2.666 1 91.31 199 MET A N 1
ATOM 1586 C CA . MET A 1 199 ? 12.922 5.699 -3.586 1 91.31 199 MET A CA 1
ATOM 1587 C C . MET A 1 199 ? 13.32 6.961 -2.826 1 91.31 199 MET A C 1
ATOM 1589 O O . MET A 1 199 ? 14.328 7.594 -3.145 1 91.31 199 MET A O 1
ATOM 1593 N N . THR A 1 200 ? 12.492 7.316 -1.918 1 93.88 200 THR A N 1
ATOM 1594 C CA . THR A 1 200 ? 12.766 8.508 -1.124 1 93.88 200 THR A CA 1
ATOM 1595 C C . THR A 1 200 ? 14.062 8.352 -0.339 1 93.88 200 THR A C 1
ATOM 1597 O O . THR A 1 200 ? 14.828 9.305 -0.189 1 93.88 200 THR A O 1
ATOM 1600 N N . LYS A 1 201 ? 14.336 7.172 0.154 1 93.19 201 LYS A N 1
ATOM 1601 C CA . LYS A 1 201 ? 15.57 6.91 0.895 1 93.19 201 LYS A CA 1
ATOM 1602 C C . LYS A 1 201 ? 16.797 7.137 0.018 1 93.19 201 LYS A C 1
ATOM 1604 O O . LYS A 1 201 ? 17.797 7.691 0.476 1 93.19 201 LYS A O 1
ATOM 1609 N N . VAL A 1 202 ? 16.75 6.711 -1.18 1 95 202 VAL A N 1
ATOM 1610 C CA . VAL A 1 202 ? 17.844 6.891 -2.117 1 95 202 VAL A CA 1
ATOM 1611 C C . VAL A 1 202 ? 18.094 8.375 -2.346 1 95 202 VAL A C 1
ATOM 1613 O O . VAL A 1 202 ? 19.25 8.828 -2.32 1 95 202 VAL A O 1
ATOM 1616 N N . ILE A 1 203 ? 17.047 9.094 -2.535 1 96.44 203 ILE A N 1
ATOM 1617 C CA . ILE A 1 203 ? 17.141 10.523 -2.814 1 96.44 203 ILE A CA 1
ATOM 1618 C C . ILE A 1 203 ? 17.672 11.258 -1.581 1 96.44 203 ILE A C 1
ATOM 1620 O O . ILE A 1 203 ? 18.531 12.133 -1.689 1 96.44 203 ILE A O 1
ATOM 1624 N N . GLN A 1 204 ? 17.156 10.867 -0.473 1 95.44 204 GLN A N 1
ATOM 1625 C CA . GLN A 1 204 ? 17.578 11.492 0.775 1 95.44 204 GLN A CA 1
ATOM 1626 C C . GLN A 1 204 ? 19.062 11.242 1.029 1 95.44 204 GLN A C 1
ATOM 1628 O O . GLN A 1 204 ? 19.781 12.125 1.52 1 95.44 204 GLN A O 1
ATOM 1633 N N . SER A 1 205 ? 19.484 10.047 0.775 1 95.56 205 SER A N 1
ATOM 1634 C CA . SER A 1 205 ? 20.891 9.727 0.923 1 95.56 205 SER A CA 1
ATOM 1635 C C . SER A 1 205 ? 21.766 10.641 0.057 1 95.56 205 SER A C 1
ATOM 1637 O O . SER A 1 205 ? 22.812 11.109 0.497 1 95.56 205 SER A O 1
ATOM 1639 N N . CYS A 1 206 ? 21.344 10.875 -1.122 1 96.69 206 CYS A N 1
ATOM 1640 C CA . CYS A 1 206 ? 22.047 11.781 -2.02 1 96.69 206 CYS A CA 1
ATOM 1641 C C . CYS A 1 206 ? 22.031 13.203 -1.473 1 96.69 206 CYS A C 1
ATOM 1643 O O . CYS A 1 206 ? 23.047 13.906 -1.542 1 96.69 206 CYS A O 1
ATOM 1645 N N . CYS A 1 207 ? 20.922 13.602 -0.961 1 96.12 207 CYS A N 1
ATOM 1646 C CA . CYS A 1 207 ? 20.797 14.93 -0.373 1 96.12 207 CYS A CA 1
ATOM 1647 C C . CYS A 1 207 ? 21.734 15.094 0.812 1 96.12 207 CYS A C 1
ATOM 1649 O O . CYS A 1 207 ? 22.422 16.125 0.935 1 96.12 207 CYS A O 1
ATOM 1651 N N . ASP A 1 208 ? 21.75 14.086 1.623 1 94.75 208 ASP A N 1
ATOM 1652 C CA . ASP A 1 208 ? 22.609 14.102 2.801 1 94.75 208 ASP A CA 1
ATOM 1653 C C . ASP A 1 208 ? 24.078 14.203 2.402 1 94.75 208 ASP A C 1
ATOM 1655 O O . ASP A 1 208 ? 24.844 14.961 3 1 94.75 208 ASP A O 1
ATOM 1659 N N . ALA A 1 209 ? 24.453 13.477 1.47 1 94.81 209 ALA A N 1
ATOM 1660 C CA . ALA A 1 209 ? 25.844 13.469 0.99 1 94.81 209 ALA A CA 1
ATOM 1661 C C . ALA A 1 209 ? 26.234 14.836 0.439 1 94.81 209 ALA A C 1
ATOM 1663 O O . ALA A 1 209 ? 27.406 15.234 0.541 1 94.81 209 ALA A O 1
ATOM 1664 N N . LYS A 1 210 ? 25.266 15.586 -0.073 1 94.69 210 LYS A N 1
ATOM 1665 C CA . LYS A 1 210 ? 25.531 16.875 -0.688 1 94.69 210 LYS A CA 1
ATOM 1666 C C . LYS A 1 210 ? 25.234 18.016 0.283 1 94.69 210 LYS A C 1
ATOM 1668 O O . LYS A 1 210 ? 25.547 19.188 -0.005 1 94.69 210 LYS A O 1
ATOM 1673 N N . GLY A 1 211 ? 24.594 17.688 1.358 1 94.5 211 GLY A N 1
ATOM 1674 C CA . GLY A 1 211 ? 24.25 18.703 2.344 1 94.5 211 GLY A CA 1
ATOM 1675 C C . GLY A 1 211 ? 23.125 19.609 1.892 1 94.5 211 GLY A C 1
ATOM 1676 O O . GLY A 1 211 ? 23.172 20.812 2.127 1 94.5 211 GLY A O 1
ATOM 1677 N N . ILE A 1 212 ? 22.219 19.109 1.141 1 92.75 212 ILE A N 1
ATOM 1678 C CA . ILE A 1 212 ? 21.109 19.938 0.686 1 92.75 212 ILE A CA 1
ATOM 1679 C C . ILE A 1 212 ? 19.797 19.438 1.284 1 92.75 212 ILE A C 1
ATOM 1681 O O . ILE A 1 212 ? 19.688 18.266 1.643 1 92.75 212 ILE A O 1
ATOM 1685 N N . ALA A 1 213 ? 18.859 20.359 1.389 1 92.75 213 ALA A N 1
ATOM 1686 C CA . ALA A 1 213 ? 17.5 20.047 1.815 1 92.75 213 ALA A CA 1
ATOM 1687 C C . ALA A 1 213 ? 16.5 20.25 0.677 1 92.75 213 ALA A C 1
ATOM 1689 O O . ALA A 1 213 ? 16.625 21.203 -0.095 1 92.75 213 ALA A O 1
ATOM 1690 N N . ILE A 1 214 ? 15.57 19.328 0.625 1 92.12 214 ILE A N 1
ATOM 1691 C CA . ILE A 1 214 ? 14.562 19.469 -0.415 1 92.12 214 ILE A CA 1
ATOM 1692 C C . ILE A 1 214 ? 13.219 19.828 0.217 1 92.12 214 ILE A C 1
ATOM 1694 O O . ILE A 1 214 ? 12.977 19.531 1.393 1 92.12 214 ILE A O 1
ATOM 1698 N N . ASP A 1 215 ? 12.453 20.484 -0.559 1 91 215 ASP A N 1
ATOM 1699 C CA . ASP A 1 215 ? 11.109 20.906 -0.156 1 91 215 ASP A CA 1
ATOM 1700 C C . ASP A 1 215 ? 10.047 19.984 -0.755 1 91 215 ASP A C 1
ATOM 1702 O O . ASP A 1 215 ? 9.719 20.094 -1.937 1 91 215 ASP A O 1
ATOM 1706 N N . ASN A 1 216 ? 9.492 19.125 0.064 1 89 216 ASN A N 1
ATOM 1707 C CA . ASN A 1 216 ? 8.445 18.219 -0.392 1 89 216 ASN A CA 1
ATOM 1708 C C . ASN A 1 216 ? 7.199 18.312 0.48 1 89 216 ASN A C 1
ATOM 1710 O O . ASN A 1 216 ? 6.891 17.406 1.243 1 89 216 ASN A O 1
ATOM 1714 N N . PRO A 1 217 ? 6.449 19.312 0.212 1 86 217 PRO A N 1
ATOM 1715 C CA . PRO A 1 217 ? 5.281 19.594 1.051 1 86 217 PRO A CA 1
ATOM 1716 C C . PRO A 1 217 ? 4.18 18.547 0.896 1 86 217 PRO A C 1
ATOM 1718 O O . PRO A 1 217 ? 3.295 18.438 1.747 1 86 217 PRO A O 1
ATOM 1721 N N . ILE A 1 218 ? 4.227 17.828 -0.184 1 88.19 218 ILE A N 1
ATOM 1722 C CA . ILE A 1 218 ? 3.205 16.812 -0.408 1 88.19 218 ILE A CA 1
ATOM 1723 C C . ILE A 1 218 ? 3.857 15.438 -0.489 1 88.19 218 ILE A C 1
ATOM 1725 O O . ILE A 1 218 ? 4.789 15.234 -1.269 1 88.19 218 ILE A O 1
ATOM 1729 N N . VAL A 1 219 ? 3.35 14.594 0.307 1 89.56 219 VAL A N 1
ATOM 1730 C CA . VAL A 1 219 ? 3.811 13.211 0.355 1 89.56 219 VAL A CA 1
ATOM 1731 C C . VAL A 1 219 ? 2.631 12.266 0.13 1 89.56 219 VAL A C 1
ATOM 1733 O O . VAL A 1 219 ? 1.54 12.484 0.659 1 89.56 219 VAL A O 1
ATOM 1736 N N . THR A 1 220 ? 2.85 11.32 -0.752 1 87.06 220 THR A N 1
ATOM 1737 C CA . THR A 1 220 ? 1.792 10.352 -1.023 1 87.06 220 THR A CA 1
ATOM 1738 C C . THR A 1 220 ? 2.371 8.953 -1.187 1 87.06 220 THR A C 1
ATOM 1740 O O . THR A 1 220 ? 3.592 8.781 -1.246 1 87.06 220 THR A O 1
ATOM 1743 N N . SER A 1 221 ? 1.462 7.98 -1.213 1 83.25 221 SER A N 1
ATOM 1744 C CA . SER A 1 221 ? 1.923 6.598 -1.315 1 83.25 221 SER A CA 1
ATOM 1745 C C . SER A 1 221 ? 1.535 5.984 -2.656 1 83.25 221 SER A C 1
ATOM 1747 O O . SER A 1 221 ? 1.824 4.816 -2.916 1 83.25 221 SER A O 1
ATOM 1749 N N . THR A 1 222 ? 0.94 6.738 -3.512 1 82.25 222 THR A N 1
ATOM 1750 C CA . THR A 1 222 ? 0.478 6.184 -4.777 1 82.25 222 THR A CA 1
ATOM 1751 C C . THR A 1 222 ? 1.169 6.871 -5.953 1 82.25 222 THR A C 1
ATOM 1753 O O . THR A 1 222 ? 1.274 8.102 -5.984 1 82.25 222 THR A O 1
ATOM 1756 N N . LEU A 1 223 ? 1.591 6.055 -6.859 1 85.75 223 LEU A N 1
ATOM 1757 C CA . LEU A 1 223 ? 2.27 6.578 -8.039 1 85.75 223 LEU A CA 1
ATOM 1758 C C . LEU A 1 223 ? 1.322 7.43 -8.875 1 85.75 223 LEU A C 1
ATOM 1760 O O . LEU A 1 223 ? 1.72 8.469 -9.406 1 85.75 223 LEU A O 1
ATOM 1764 N N . SER A 1 224 ? 0.121 7.008 -9.031 1 83.31 224 SER A N 1
ATOM 1765 C CA . SER A 1 224 ? -0.85 7.738 -9.836 1 83.31 224 SER A CA 1
ATOM 1766 C C . SER A 1 224 ? -1.062 9.148 -9.297 1 83.31 224 SER A C 1
ATOM 1768 O O . SER A 1 224 ? -1.193 10.102 -10.07 1 83.31 224 SER A O 1
ATOM 1770 N N . THR A 1 225 ? -1.106 9.234 -8 1 84.12 225 THR A N 1
ATOM 1771 C CA . THR A 1 225 ? -1.267 10.555 -7.391 1 84.12 225 THR A CA 1
ATOM 1772 C C . THR A 1 225 ? -0.043 11.422 -7.656 1 84.12 225 THR A C 1
ATOM 1774 O O . THR A 1 225 ? -0.176 12.609 -7.973 1 84.12 225 THR A O 1
ATOM 1777 N N . LEU A 1 226 ? 1.087 10.844 -7.504 1 89.56 226 LEU A N 1
ATOM 1778 C CA . LEU A 1 226 ? 2.312 11.586 -7.773 1 89.56 226 LEU A CA 1
ATOM 1779 C C . LEU A 1 226 ? 2.312 12.133 -9.195 1 89.56 226 LEU A C 1
ATOM 1781 O O . LEU A 1 226 ? 2.596 13.32 -9.406 1 89.56 226 LEU A O 1
ATOM 1785 N N . LEU A 1 227 ? 1.962 11.305 -10.086 1 89.5 227 LEU A N 1
ATOM 1786 C CA . LEU A 1 227 ? 1.963 11.688 -11.492 1 89.5 227 LEU A CA 1
ATOM 1787 C C . LEU A 1 227 ? 0.937 12.781 -11.758 1 89.5 227 LEU A C 1
ATOM 1789 O O . LEU A 1 227 ? 1.2 13.719 -12.523 1 89.5 227 LEU A O 1
ATOM 1793 N N . SER A 1 228 ? -0.173 12.664 -11.156 1 87.81 228 SER A N 1
ATOM 1794 C CA . SER A 1 228 ? -1.217 13.672 -11.32 1 87.81 228 SER A CA 1
ATOM 1795 C C . SER A 1 228 ? -0.77 15.031 -10.781 1 87.81 228 SER A C 1
ATOM 1797 O O . SER A 1 228 ? -1.045 16.062 -11.383 1 87.81 228 SER A O 1
ATOM 1799 N N . LEU A 1 229 ? -0.146 14.992 -9.656 1 90.62 229 LEU A N 1
ATOM 1800 C CA . LEU A 1 229 ? 0.34 16.234 -9.039 1 90.62 229 LEU A CA 1
ATOM 1801 C C . LEU A 1 229 ? 1.396 16.891 -9.922 1 90.62 229 LEU A C 1
ATOM 1803 O O . LEU A 1 229 ? 1.403 18.109 -10.078 1 90.62 229 LEU A O 1
ATOM 1807 N N . VAL A 1 230 ? 2.23 16.109 -10.508 1 94.88 230 VAL A N 1
ATOM 1808 C CA . VAL A 1 230 ? 3.244 16.625 -11.422 1 94.88 230 VAL A CA 1
ATOM 1809 C C . VAL A 1 230 ? 2.57 17.203 -12.664 1 94.88 230 VAL A C 1
ATOM 1811 O O . VAL A 1 230 ? 2.895 18.312 -13.086 1 94.88 230 VAL A O 1
ATOM 1814 N N . GLU A 1 231 ? 1.665 16.453 -13.195 1 93.5 231 GLU A N 1
ATOM 1815 C CA . GLU A 1 231 ? 0.95 16.859 -14.398 1 93.5 231 GLU A CA 1
ATOM 1816 C C . GLU A 1 231 ? 0.236 18.188 -14.195 1 93.5 231 GLU A C 1
ATOM 1818 O O . GLU A 1 231 ? 0.163 19.016 -15.117 1 93.5 231 GLU A O 1
ATOM 1823 N N . GLN A 1 232 ? -0.238 18.406 -13.055 1 90.62 232 GLN A N 1
ATOM 1824 C CA . GLN A 1 232 ? -1.017 19.594 -12.75 1 90.62 232 GLN A CA 1
ATOM 1825 C C . GLN A 1 232 ? -0.109 20.766 -12.344 1 90.62 232 GLN A C 1
ATOM 1827 O O . GLN A 1 232 ? -0.589 21.844 -12.039 1 90.62 232 GLN A O 1
ATOM 1832 N N . GLY A 1 233 ? 1.127 20.469 -12.203 1 91.25 233 GLY A N 1
ATOM 1833 C CA . GLY A 1 233 ? 2.096 21.531 -11.953 1 91.25 233 GLY A CA 1
ATOM 1834 C C . GLY A 1 233 ? 2.246 21.859 -10.477 1 91.25 233 GLY A C 1
ATOM 1835 O O . GLY A 1 233 ? 2.76 22.922 -10.125 1 91.25 233 GLY A O 1
ATOM 1836 N N . VAL A 1 234 ? 1.815 20.984 -9.641 1 90.94 234 VAL A N 1
ATOM 1837 C CA . VAL A 1 234 ? 1.915 21.219 -8.203 1 90.94 234 VAL A CA 1
ATOM 1838 C C . VAL A 1 234 ? 3.377 21.156 -7.773 1 90.94 234 VAL A C 1
ATOM 1840 O O . VAL A 1 234 ? 3.807 21.922 -6.902 1 90.94 234 VAL A O 1
ATOM 1843 N N . GLY A 1 235 ? 4.086 20.25 -8.344 1 94.44 235 GLY A N 1
ATOM 1844 C CA . GLY A 1 235 ? 5.5 20.047 -8.07 1 94.44 235 GLY A CA 1
ATOM 1845 C C . GLY A 1 235 ? 6.137 19.016 -8.977 1 94.44 235 GLY A C 1
ATOM 1846 O O . GLY A 1 235 ? 5.453 18.375 -9.773 1 94.44 235 GLY A O 1
ATOM 1847 N N . ALA A 1 236 ? 7.441 18.938 -8.836 1 97.19 236 ALA A N 1
ATOM 1848 C CA . ALA A 1 236 ? 8.172 17.891 -9.539 1 97.19 236 ALA A CA 1
ATOM 1849 C C . ALA A 1 236 ? 8.359 16.656 -8.648 1 97.19 236 ALA A C 1
ATOM 1851 O O . ALA A 1 236 ? 8.094 16.719 -7.445 1 97.19 236 ALA A O 1
ATOM 1852 N N . SER A 1 237 ? 8.664 15.57 -9.281 1 97.25 237 SER A N 1
ATOM 1853 C CA . SER A 1 237 ? 8.938 14.344 -8.547 1 97.25 237 SER A CA 1
ATOM 1854 C C . SER A 1 237 ? 10.18 13.641 -9.086 1 97.25 237 SER A C 1
ATOM 1856 O O . SER A 1 237 ? 10.688 13.992 -10.148 1 97.25 237 SER A O 1
ATOM 1858 N N . ILE A 1 238 ? 10.758 12.812 -8.281 1 96.88 238 ILE A N 1
ATOM 1859 C CA . ILE A 1 238 ? 11.867 11.969 -8.703 1 96.88 238 ILE A CA 1
ATOM 1860 C C . ILE A 1 238 ? 11.406 10.523 -8.828 1 96.88 238 ILE A C 1
ATOM 1862 O O . ILE A 1 238 ? 11.008 9.906 -7.836 1 96.88 238 ILE A O 1
ATOM 1866 N N . LEU A 1 239 ? 11.477 9.977 -10.023 1 95 239 LEU A N 1
ATOM 1867 C CA . LEU A 1 239 ? 10.938 8.664 -10.336 1 95 239 LEU A CA 1
ATOM 1868 C C . LEU A 1 239 ? 11.906 7.863 -11.195 1 95 239 LEU A C 1
ATOM 1870 O O . LEU A 1 239 ? 12.852 8.43 -11.758 1 95 239 LEU A O 1
ATOM 1874 N N . PRO A 1 240 ? 11.672 6.559 -11.289 1 92.31 240 PRO A N 1
ATOM 1875 C CA . PRO A 1 240 ? 12.531 5.75 -12.156 1 92.31 240 PRO A CA 1
ATOM 1876 C C . PRO A 1 240 ? 12.484 6.199 -13.609 1 92.31 240 PRO A C 1
ATOM 1878 O O . PRO A 1 240 ? 11.398 6.355 -14.18 1 92.31 240 PRO A O 1
ATOM 1881 N N . ARG A 1 241 ? 13.609 6.32 -14.188 1 91.81 241 ARG A N 1
ATOM 1882 C CA . ARG A 1 241 ? 13.719 6.781 -15.57 1 91.81 241 ARG A CA 1
ATOM 1883 C C . ARG A 1 241 ? 13 5.828 -16.531 1 91.81 241 ARG A C 1
ATOM 1885 O O . ARG A 1 241 ? 12.273 6.27 -17.422 1 91.81 241 ARG A O 1
ATOM 1892 N N . LEU A 1 242 ? 13.195 4.555 -16.328 1 86.56 242 LEU A N 1
ATOM 1893 C CA . LEU A 1 242 ? 12.57 3.559 -17.188 1 86.56 242 LEU A CA 1
ATOM 1894 C C . LEU A 1 242 ? 11.047 3.678 -17.156 1 86.56 242 LEU A C 1
ATOM 1896 O O . LEU A 1 242 ? 10.383 3.463 -18.172 1 86.56 242 LEU A O 1
ATOM 1900 N N . LEU A 1 243 ? 10.531 3.936 -15.984 1 86.31 243 LEU A N 1
ATOM 1901 C CA . LEU A 1 243 ? 9.094 4.141 -15.828 1 86.31 243 LEU A CA 1
ATOM 1902 C C . LEU A 1 243 ? 8.625 5.344 -16.641 1 86.31 243 LEU A C 1
ATOM 1904 O O . LEU A 1 243 ? 7.625 5.262 -17.359 1 86.31 243 LEU A O 1
ATOM 1908 N N . LEU A 1 244 ? 9.312 6.449 -16.516 1 89.88 244 LEU A N 1
ATOM 1909 C CA . LEU A 1 244 ? 8.945 7.68 -17.203 1 89.88 244 LEU A CA 1
ATOM 1910 C C . LEU A 1 244 ? 9.016 7.492 -18.719 1 89.88 244 LEU A C 1
ATOM 1912 O O . LEU A 1 244 ? 8.133 7.949 -19.438 1 89.88 244 LEU A O 1
ATOM 1916 N N . ASP A 1 245 ? 10.016 6.777 -19.141 1 86.62 245 ASP A N 1
ATOM 1917 C CA . ASP A 1 245 ? 10.172 6.52 -20.578 1 86.62 245 ASP A CA 1
ATOM 1918 C C . ASP A 1 245 ? 9.055 5.617 -21.094 1 86.62 245 ASP A C 1
ATOM 1920 O O . ASP A 1 245 ? 8.547 5.824 -22.203 1 86.62 245 ASP A O 1
ATOM 1924 N N . TYR A 1 246 ? 8.766 4.688 -20.297 1 81.06 246 TYR A N 1
ATOM 1925 C CA . TYR A 1 246 ? 7.742 3.73 -20.703 1 81.06 246 TYR A CA 1
ATOM 1926 C C . TYR A 1 246 ? 6.371 4.395 -20.781 1 81.06 246 TYR A C 1
ATOM 1928 O O . TYR A 1 246 ? 5.59 4.121 -21.703 1 81.06 246 TYR A O 1
ATOM 1936 N N . MET A 1 247 ? 6.094 5.156 -19.812 1 81.31 247 MET A N 1
ATOM 1937 C CA . MET A 1 247 ? 4.793 5.816 -19.75 1 81.31 247 MET A CA 1
ATOM 1938 C C . MET A 1 247 ? 4.652 6.832 -20.891 1 81.31 247 MET A C 1
ATOM 1940 O O . MET A 1 247 ? 3.566 7.008 -21.438 1 81.31 247 MET A O 1
ATOM 1944 N N . ASP A 1 248 ? 5.715 7.465 -21.172 1 86 248 ASP A N 1
ATOM 1945 C CA . ASP A 1 248 ? 5.75 8.461 -22.234 1 86 248 ASP A CA 1
ATOM 1946 C C . ASP A 1 248 ? 4.609 9.461 -22.094 1 86 248 ASP A C 1
ATOM 1948 O O . ASP A 1 248 ? 3.838 9.672 -23.031 1 86 248 ASP A O 1
ATOM 1952 N N . HIS A 1 249 ? 4.438 9.938 -20.953 1 88.69 249 HIS A N 1
ATOM 1953 C CA . HIS A 1 249 ? 3.344 10.859 -20.656 1 88.69 249 HIS A CA 1
ATOM 1954 C C . HIS A 1 249 ? 3.521 12.188 -21.375 1 88.69 249 HIS A C 1
ATOM 1956 O O . HIS A 1 249 ? 4.578 12.812 -21.281 1 88.69 249 HIS A O 1
ATOM 1962 N N . PRO A 1 250 ? 2.541 12.656 -22.031 1 92.25 250 PRO A N 1
ATOM 1963 C CA . PRO A 1 250 ? 2.697 13.844 -22.875 1 92.25 250 PRO A CA 1
ATOM 1964 C C . PRO A 1 250 ? 2.953 15.109 -22.062 1 92.25 250 PRO A C 1
ATOM 1966 O O . PRO A 1 250 ? 3.549 16.062 -22.578 1 92.25 250 PRO A O 1
ATOM 1969 N N . HIS A 1 251 ? 2.582 15.148 -20.875 1 95.81 251 HIS A N 1
ATOM 1970 C CA . HIS A 1 251 ? 2.676 16.375 -20.109 1 95.81 251 HIS A CA 1
ATOM 1971 C C . HIS A 1 251 ? 3.756 16.281 -19.031 1 95.81 251 HIS A C 1
ATOM 1973 O O . HIS A 1 251 ? 3.893 17.172 -18.203 1 95.81 251 HIS A O 1
ATOM 1979 N N . ILE A 1 252 ? 4.457 15.195 -19.016 1 96.38 252 ILE A N 1
ATOM 1980 C CA . ILE A 1 252 ? 5.527 15.008 -18.047 1 96.38 252 ILE A CA 1
ATOM 1981 C C . ILE A 1 252 ? 6.84 14.711 -18.766 1 96.38 252 ILE A C 1
ATOM 1983 O O . ILE A 1 252 ? 6.902 13.812 -19.609 1 96.38 252 ILE A O 1
ATOM 1987 N N . SER A 1 253 ? 7.816 15.484 -18.469 1 96.19 253 SER A N 1
ATOM 1988 C CA . SER A 1 253 ? 9.148 15.289 -19.031 1 96.19 253 SER A CA 1
ATOM 1989 C C . SER A 1 253 ? 10.102 14.688 -18.016 1 96.19 253 SER A C 1
ATOM 1991 O O . SER A 1 253 ? 9.992 14.961 -16.812 1 96.19 253 SER A O 1
ATOM 1993 N N . ALA A 1 254 ? 11.008 13.883 -18.531 1 95.62 254 ALA A N 1
ATOM 1994 C CA . ALA A 1 254 ? 12.055 13.297 -17.703 1 95.62 254 ALA A CA 1
ATOM 1995 C C . ALA A 1 254 ? 13.367 14.062 -17.875 1 95.62 254 ALA A C 1
ATOM 1997 O O . ALA A 1 254 ? 13.875 14.203 -18.984 1 95.62 254 ALA A O 1
ATOM 1998 N N . VAL A 1 255 ? 13.883 14.586 -16.766 1 96.94 255 VAL A N 1
ATOM 1999 C CA . VAL A 1 255 ? 15.156 15.305 -16.781 1 96.94 255 VAL A CA 1
ATOM 2000 C C . VAL A 1 255 ? 16.203 14.508 -16.016 1 96.94 255 VAL A C 1
ATOM 2002 O O . VAL A 1 255 ? 16 14.164 -14.844 1 96.94 255 VAL A O 1
ATOM 2005 N N . LYS A 1 256 ? 17.25 14.227 -16.641 1 97.06 256 LYS A N 1
ATOM 2006 C CA . LYS A 1 256 ? 18.328 13.453 -16.016 1 97.06 256 LYS A CA 1
ATOM 2007 C C . LYS A 1 256 ? 19.016 14.25 -14.922 1 97.06 256 LYS A C 1
ATOM 2009 O O . LYS A 1 256 ? 19.359 15.422 -15.125 1 97.06 256 LYS A O 1
ATOM 2014 N N . LEU A 1 257 ? 19.156 13.672 -13.781 1 97.25 257 LEU A N 1
ATOM 2015 C CA . LEU A 1 257 ? 19.891 14.281 -12.672 1 97.25 257 LEU A CA 1
ATOM 2016 C C . LEU A 1 257 ? 21.359 13.906 -12.727 1 97.25 257 LEU A C 1
ATOM 2018 O O . LEU A 1 257 ? 21.703 12.742 -12.938 1 97.25 257 LEU A O 1
ATOM 2022 N N . LEU A 1 258 ? 22.219 14.953 -12.508 1 96.69 258 LEU A N 1
ATOM 2023 C CA . LEU A 1 258 ? 23.656 14.719 -12.602 1 96.69 258 LEU A CA 1
ATOM 2024 C C . LEU A 1 258 ? 24.344 15.086 -11.297 1 96.69 258 LEU A C 1
ATOM 2026 O O . LEU A 1 258 ? 23.891 15.969 -10.57 1 96.69 258 LEU A O 1
ATOM 2030 N N . HIS A 1 259 ? 25.391 14.344 -11.008 1 94.75 259 HIS A N 1
ATOM 2031 C CA . HIS A 1 259 ? 26.328 14.625 -9.914 1 94.75 259 HIS A CA 1
ATOM 2032 C C . HIS A 1 259 ? 25.594 14.664 -8.57 1 94.75 259 HIS A C 1
ATOM 2034 O O . HIS A 1 259 ? 25.672 15.664 -7.855 1 94.75 259 HIS A O 1
ATOM 2040 N N . PRO A 1 260 ? 25.016 13.609 -8.336 1 95.75 260 PRO A N 1
ATOM 2041 C CA . PRO A 1 260 ? 25.016 12.281 -8.953 1 95.75 260 PRO A CA 1
ATOM 2042 C C . PRO A 1 260 ? 23.719 11.969 -9.688 1 95.75 260 PRO A C 1
ATOM 2044 O O . PRO A 1 260 ? 22.797 12.797 -9.703 1 95.75 260 PRO A O 1
ATOM 2047 N N . THR A 1 261 ? 23.75 10.961 -10.344 1 97.19 261 THR A N 1
ATOM 2048 C CA . THR A 1 261 ? 22.5 10.32 -10.773 1 97.19 261 THR A CA 1
ATOM 2049 C C . THR A 1 261 ? 22.062 9.281 -9.758 1 97.19 261 THR A C 1
ATOM 2051 O O . THR A 1 261 ? 22.656 8.203 -9.664 1 97.19 261 THR A O 1
ATOM 2054 N N . PRO A 1 262 ? 21 9.625 -8.992 1 97.12 262 PRO A N 1
ATOM 2055 C CA . PRO A 1 262 ? 20.547 8.609 -8.039 1 97.12 262 PRO A CA 1
ATOM 2056 C C . PRO A 1 262 ? 20.188 7.285 -8.711 1 97.12 262 PRO A C 1
ATOM 2058 O O . PRO A 1 262 ? 19.609 7.281 -9.797 1 97.12 262 PRO A O 1
ATOM 2061 N N . SER A 1 263 ? 20.609 6.215 -8.094 1 96 263 SER A N 1
ATOM 2062 C CA . SER A 1 263 ? 20.375 4.906 -8.703 1 96 263 SER A CA 1
ATOM 2063 C C . SER A 1 263 ? 20.297 3.814 -7.637 1 96 263 SER A C 1
ATOM 2065 O O . SER A 1 263 ? 20.594 4.059 -6.465 1 96 263 SER A O 1
ATOM 2067 N N . GLN A 1 264 ? 19.766 2.734 -8.062 1 94.31 264 GLN A N 1
ATOM 2068 C CA . GLN A 1 264 ? 19.703 1.541 -7.23 1 94.31 264 GLN A CA 1
ATOM 2069 C C . GLN A 1 264 ? 19.703 0.273 -8.078 1 94.31 264 GLN A C 1
ATOM 2071 O O . GLN A 1 264 ? 19.547 0.338 -9.297 1 94.31 264 GLN A O 1
ATOM 2076 N N . GLU A 1 265 ? 19.906 -0.866 -7.41 1 94.81 265 GLU A N 1
ATOM 2077 C CA . GLU A 1 265 ? 19.906 -2.162 -8.078 1 94.81 265 GLU A CA 1
ATOM 2078 C C . GLU A 1 265 ? 18.641 -2.949 -7.766 1 94.81 265 GLU A C 1
ATOM 2080 O O . GLU A 1 265 ? 18.281 -3.133 -6.598 1 94.81 265 GLU A O 1
ATOM 2085 N N . ILE A 1 266 ? 17.953 -3.363 -8.789 1 93.25 266 ILE A N 1
ATOM 2086 C CA . ILE A 1 266 ? 16.734 -4.141 -8.641 1 93.25 266 ILE A CA 1
ATOM 2087 C C . ILE A 1 266 ? 17.031 -5.621 -8.844 1 93.25 266 ILE A C 1
ATOM 2089 O O . ILE A 1 266 ? 17.828 -5.988 -9.703 1 93.25 266 ILE A O 1
ATOM 2093 N N . CYS A 1 267 ? 16.375 -6.441 -8.047 1 95.25 267 CYS A N 1
ATOM 2094 C CA . CYS A 1 267 ? 16.625 -7.875 -8.133 1 95.25 267 CYS A CA 1
ATOM 2095 C C . CYS A 1 267 ? 15.336 -8.664 -7.922 1 95.25 267 CYS A C 1
ATOM 2097 O O . CYS A 1 267 ? 14.297 -8.094 -7.582 1 95.25 267 CYS A O 1
ATOM 2099 N N . ILE A 1 268 ? 15.406 -9.891 -8.273 1 95.06 268 ILE A N 1
ATOM 2100 C CA . ILE A 1 268 ? 14.383 -10.875 -7.934 1 95.06 268 ILE A CA 1
ATOM 2101 C C . ILE A 1 268 ? 14.844 -11.695 -6.727 1 95.06 268 ILE A C 1
ATOM 2103 O O . ILE A 1 268 ? 16 -12.117 -6.66 1 95.06 268 ILE A O 1
ATOM 2107 N N . LEU A 1 269 ? 13.953 -11.828 -5.816 1 96.5 269 LEU A N 1
ATOM 2108 C CA . LEU A 1 269 ? 14.227 -12.648 -4.641 1 96.5 269 LEU A CA 1
ATOM 2109 C C . LEU A 1 269 ? 13.344 -13.891 -4.625 1 96.5 269 LEU A C 1
ATOM 2111 O O . LEU A 1 269 ? 12.172 -13.828 -4.98 1 96.5 269 LEU A O 1
ATOM 2115 N N . TYR A 1 270 ? 13.883 -15.008 -4.207 1 94.38 270 TYR A N 1
ATOM 2116 C CA . TYR A 1 270 ? 13.109 -16.203 -3.889 1 94.38 270 TYR A CA 1
ATOM 2117 C C . TYR A 1 270 ? 13.852 -17.078 -2.889 1 94.38 270 TYR A C 1
ATOM 2119 O O . TYR A 1 270 ? 15.062 -16.922 -2.686 1 94.38 270 TYR A O 1
ATOM 2127 N N . ARG A 1 271 ? 13.141 -17.953 -2.326 1 91.5 271 ARG A N 1
ATOM 2128 C CA . ARG A 1 271 ? 13.727 -18.891 -1.366 1 91.5 271 ARG A CA 1
ATOM 2129 C C . ARG A 1 271 ? 14.391 -20.062 -2.076 1 91.5 271 ARG A C 1
ATOM 2131 O O . ARG A 1 271 ? 13.773 -20.703 -2.93 1 91.5 271 ARG A O 1
ATOM 2138 N N . THR A 1 272 ? 15.602 -20.391 -1.625 1 85.88 272 THR A N 1
ATOM 2139 C CA . THR A 1 272 ? 16.328 -21.484 -2.252 1 85.88 272 THR A CA 1
ATOM 2140 C C . THR A 1 272 ? 15.992 -22.812 -1.586 1 85.88 272 THR A C 1
ATOM 2142 O O . THR A 1 272 ? 16.188 -23.875 -2.174 1 85.88 272 THR A O 1
ATOM 2145 N N . ASP A 1 273 ? 15.5 -22.719 -0.407 1 78 273 ASP A N 1
ATOM 2146 C CA . ASP A 1 273 ? 15.211 -23.938 0.338 1 78 273 ASP A CA 1
ATOM 2147 C C . ASP A 1 273 ? 13.758 -24.359 0.146 1 78 273 ASP A C 1
ATOM 2149 O O . ASP A 1 273 ? 13.281 -25.297 0.806 1 78 273 ASP A O 1
ATOM 2153 N N . LYS A 1 274 ? 13.078 -23.609 -0.679 1 77.31 274 LYS A N 1
ATOM 2154 C CA . LYS A 1 274 ? 11.703 -23.969 -1.025 1 77.31 274 LYS A CA 1
ATOM 2155 C C . LYS A 1 274 ? 11.586 -24.328 -2.506 1 77.31 274 LYS A C 1
ATOM 2157 O O . LYS A 1 274 ? 12.367 -23.828 -3.328 1 77.31 274 LYS A O 1
ATOM 2162 N N . PHE A 1 275 ? 10.648 -25.172 -2.744 1 72.12 275 PHE A N 1
ATOM 2163 C CA . PHE A 1 275 ? 10.414 -25.547 -4.129 1 72.12 275 PHE A CA 1
ATOM 2164 C C . PHE A 1 275 ? 9.852 -24.375 -4.93 1 72.12 275 PHE A C 1
ATOM 2166 O O . PHE A 1 275 ? 8.891 -23.734 -4.508 1 72.12 275 PHE A O 1
ATOM 2173 N N . MET A 1 276 ? 10.555 -24.203 -6.012 1 77.62 276 MET A N 1
ATOM 2174 C CA . MET A 1 276 ? 10.055 -23.203 -6.957 1 77.62 276 MET A CA 1
ATOM 2175 C C . MET A 1 276 ? 9.195 -23.859 -8.031 1 77.62 276 MET A C 1
ATOM 2177 O O 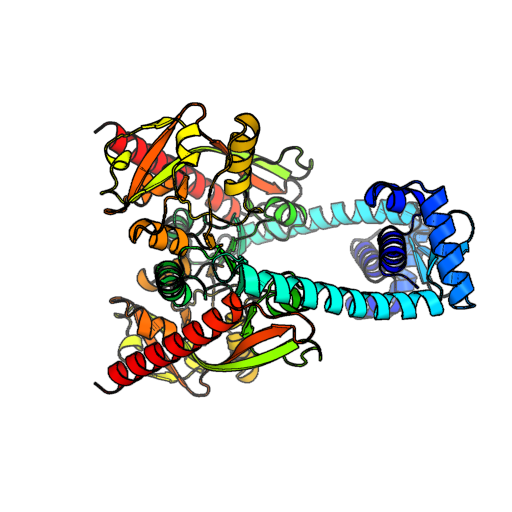. MET A 1 276 ? 9.703 -24.625 -8.859 1 77.62 276 MET A O 1
ATOM 2181 N N . GLY A 1 277 ? 7.98 -23.562 -8.023 1 76.25 277 GLY A N 1
ATOM 2182 C CA . GLY A 1 277 ? 7.07 -24.141 -9 1 76.25 277 GLY A CA 1
ATOM 2183 C C . GLY A 1 277 ? 7.266 -23.578 -10.398 1 76.25 277 GLY A C 1
ATOM 2184 O O . GLY A 1 277 ? 7.98 -22.594 -10.578 1 76.25 277 GLY A O 1
ATOM 2185 N N . GLN A 1 278 ? 6.676 -24.203 -11.312 1 77.38 278 GLN A N 1
ATOM 2186 C CA . GLN A 1 278 ? 6.793 -23.828 -12.719 1 77.38 278 GLN A CA 1
ATOM 2187 C C . GLN A 1 278 ? 6.262 -22.422 -12.953 1 77.38 278 GLN A C 1
ATOM 2189 O O . GLN A 1 278 ? 6.801 -21.672 -13.773 1 77.38 278 GLN A O 1
ATOM 2194 N N . ALA A 1 279 ? 5.219 -22.094 -12.273 1 81.62 279 ALA A N 1
ATOM 2195 C CA . ALA A 1 279 ? 4.629 -20.766 -12.414 1 81.62 279 ALA A CA 1
ATOM 2196 C C . ALA A 1 279 ? 5.645 -19.688 -12.078 1 81.62 279 ALA A C 1
ATOM 2198 O O . ALA A 1 279 ? 5.734 -18.672 -12.781 1 81.62 279 ALA A O 1
ATOM 2199 N N . ALA A 1 280 ? 6.41 -19.922 -11.07 1 86.69 280 ALA A N 1
ATOM 2200 C CA . ALA A 1 280 ? 7.418 -18.953 -10.648 1 86.69 280 ALA A CA 1
ATOM 2201 C C . ALA A 1 280 ? 8.539 -18.844 -11.672 1 86.69 280 ALA A C 1
ATOM 2203 O O . ALA A 1 280 ? 8.992 -17.75 -12 1 86.69 280 ALA A O 1
ATOM 2204 N N . LYS A 1 281 ? 8.961 -19.953 -12.133 1 84.62 281 LYS A N 1
ATOM 2205 C CA . LYS A 1 281 ? 10.016 -19.969 -13.148 1 84.62 281 LYS A CA 1
ATOM 2206 C C . LYS A 1 281 ? 9.578 -19.234 -14.406 1 84.62 281 LYS A C 1
ATOM 2208 O O . LYS A 1 281 ? 10.336 -18.438 -14.961 1 84.62 281 LYS A O 1
ATOM 2213 N N . LEU A 1 282 ? 8.383 -19.562 -14.789 1 83.75 282 LEU A N 1
ATOM 2214 C CA . LEU A 1 282 ? 7.84 -18.922 -15.977 1 83.75 282 LEU A CA 1
ATOM 2215 C C . LEU A 1 282 ? 7.711 -17.406 -15.773 1 83.75 282 LEU A C 1
ATOM 2217 O O . LEU A 1 282 ? 8.023 -16.625 -16.672 1 83.75 282 LEU A O 1
ATOM 2221 N N . PHE A 1 283 ? 7.27 -17.062 -14.656 1 88.81 283 PHE A N 1
ATOM 2222 C CA . PHE A 1 283 ? 7.109 -15.641 -14.375 1 88.81 283 PHE A CA 1
ATOM 2223 C C . PHE A 1 283 ? 8.453 -14.93 -14.414 1 88.81 283 PHE A C 1
ATOM 2225 O O . PHE A 1 283 ? 8.562 -13.828 -14.953 1 88.81 283 PHE A O 1
ATOM 2232 N N . MET A 1 284 ? 9.438 -15.5 -13.82 1 90.62 284 MET A N 1
ATOM 2233 C CA . MET A 1 284 ? 10.766 -14.898 -13.797 1 90.62 284 MET A CA 1
ATOM 2234 C C . MET A 1 284 ? 11.297 -14.695 -15.211 1 90.62 284 MET A C 1
ATOM 2236 O O . MET A 1 284 ? 11.883 -13.656 -15.523 1 90.62 284 MET A O 1
ATOM 2240 N N . GLN A 1 285 ? 11.055 -15.641 -15.992 1 88.25 285 GLN A N 1
ATOM 2241 C CA . GLN A 1 285 ? 11.484 -15.555 -17.391 1 88.25 285 GLN A CA 1
ATOM 2242 C C . GLN A 1 285 ? 10.758 -14.43 -18.109 1 88.25 285 GLN A C 1
ATOM 2244 O O . GLN A 1 285 ? 11.383 -13.648 -18.844 1 88.25 285 GLN A O 1
ATOM 2249 N N . GLU A 1 286 ? 9.477 -14.359 -17.938 1 87.81 286 GLU A N 1
ATOM 2250 C CA . GLU A 1 286 ? 8.688 -13.32 -18.594 1 87.81 286 GLU A CA 1
ATOM 2251 C C . GLU A 1 286 ? 9.07 -11.93 -18.094 1 87.81 286 GLU A C 1
ATOM 2253 O O . GLU A 1 286 ? 9.062 -10.969 -18.859 1 87.81 286 GLU A O 1
ATOM 2258 N N . LEU A 1 287 ? 9.305 -11.867 -16.828 1 89.5 287 LEU A N 1
ATOM 2259 C CA . LEU A 1 287 ? 9.703 -10.602 -16.234 1 89.5 287 LEU A CA 1
ATOM 2260 C C . LEU A 1 287 ? 11.023 -10.117 -16.812 1 89.5 287 LEU A C 1
ATOM 2262 O O . LEU A 1 287 ? 11.164 -8.945 -17.156 1 89.5 287 LEU A O 1
ATOM 2266 N N . GLN A 1 288 ? 11.945 -11.008 -16.891 1 88.94 288 GLN A N 1
ATOM 2267 C CA . GLN A 1 288 ? 13.25 -10.664 -17.453 1 88.94 288 GLN A CA 1
ATOM 2268 C C . GLN A 1 288 ? 13.117 -10.219 -18.906 1 88.94 288 GLN A C 1
ATOM 2270 O O . GLN A 1 288 ? 13.734 -9.242 -19.328 1 88.94 288 GLN A O 1
ATOM 2275 N N . ALA A 1 289 ? 12.336 -10.938 -19.625 1 87.81 289 ALA A N 1
ATOM 2276 C CA . ALA A 1 289 ? 12.094 -10.594 -21.031 1 87.81 289 ALA A CA 1
ATOM 2277 C C . ALA A 1 289 ? 11.438 -9.219 -21.141 1 87.81 289 ALA A C 1
ATOM 2279 O O . ALA A 1 289 ? 11.766 -8.445 -22.047 1 87.81 289 ALA A O 1
ATOM 2280 N N . PHE A 1 290 ? 10.547 -8.992 -20.328 1 85.19 290 PHE A N 1
ATOM 2281 C CA . PHE A 1 290 ? 9.836 -7.715 -20.328 1 85.19 290 PHE A CA 1
ATOM 2282 C C . PHE A 1 290 ? 10.797 -6.566 -20.062 1 85.19 290 PHE A C 1
ATOM 2284 O O . PHE A 1 290 ? 10.773 -5.547 -20.75 1 85.19 290 PHE A O 1
ATOM 2291 N N . VAL A 1 291 ? 11.609 -6.723 -19.047 1 85.88 291 VAL A N 1
ATOM 2292 C CA . VAL A 1 291 ? 12.562 -5.684 -18.672 1 85.88 291 VAL A CA 1
ATOM 2293 C C . VAL A 1 291 ? 13.508 -5.414 -19.828 1 85.88 291 VAL A C 1
ATOM 2295 O O . VAL A 1 291 ? 13.828 -4.258 -20.125 1 85.88 291 VAL A O 1
ATOM 2298 N N . ASP A 1 292 ? 13.875 -6.43 -20.453 1 86.81 292 ASP A N 1
ATOM 2299 C CA . ASP A 1 292 ? 14.773 -6.289 -21.594 1 86.81 292 ASP A CA 1
ATOM 2300 C C . ASP A 1 292 ? 14.094 -5.508 -22.719 1 86.81 292 ASP A C 1
ATOM 2302 O O . ASP A 1 292 ? 14.727 -4.672 -23.375 1 86.81 292 ASP A O 1
ATOM 2306 N N . ARG A 1 293 ? 12.844 -5.766 -22.938 1 84 293 ARG A N 1
ATOM 2307 C CA . ARG A 1 293 ? 12.094 -5.074 -23.969 1 84 293 ARG A CA 1
ATOM 2308 C C . ARG A 1 293 ? 11.938 -3.594 -23.656 1 84 293 ARG A C 1
ATOM 2310 O O . ARG A 1 293 ? 12.062 -2.742 -24.531 1 84 293 ARG A O 1
ATOM 2317 N N . VAL A 1 294 ? 11.695 -3.385 -22.453 1 82 294 VAL A N 1
ATOM 2318 C CA . VAL A 1 294 ? 11.484 -2.004 -22.031 1 82 294 VAL A CA 1
ATOM 2319 C C . VAL A 1 294 ? 12.789 -1.224 -22.141 1 82 294 VAL A C 1
ATOM 2321 O O . VAL A 1 294 ? 12.797 -0.061 -22.562 1 82 294 VAL A O 1
ATOM 2324 N N . LYS A 1 295 ? 13.836 -1.833 -21.766 1 83.94 295 LYS A N 1
ATOM 2325 C CA . LYS A 1 295 ? 15.148 -1.204 -21.891 1 83.94 295 LYS A CA 1
ATOM 2326 C C . LYS A 1 295 ? 15.453 -0.857 -23.344 1 83.94 295 LYS A C 1
ATOM 2328 O O . LYS A 1 295 ? 15.977 0.22 -23.641 1 83.94 295 LYS A O 1
ATOM 2333 N N . GLN A 1 296 ? 15.141 -1.72 -24.141 1 83.12 296 GLN A N 1
ATOM 2334 C CA . GLN A 1 296 ? 15.398 -1.521 -25.562 1 83.12 296 GLN A CA 1
ATOM 2335 C C . GLN A 1 296 ? 14.547 -0.382 -26.125 1 83.12 296 GLN A C 1
ATOM 2337 O O . GLN A 1 296 ? 15.016 0.404 -26.953 1 83.12 296 GLN A O 1
ATOM 2342 N N . HIS A 1 297 ? 13.312 -0.348 -25.719 1 77.81 297 HIS A N 1
ATOM 2343 C CA . HIS A 1 297 ? 12.422 0.718 -26.141 1 77.81 297 HIS A CA 1
ATOM 2344 C C . HIS A 1 297 ? 12.906 2.078 -25.656 1 77.81 297 HIS A C 1
ATOM 2346 O O . HIS A 1 297 ? 12.844 3.066 -26.391 1 77.81 297 HIS A O 1
ATOM 2352 N N . ALA A 1 298 ? 13.359 2.094 -24.5 1 75.38 298 ALA A N 1
ATOM 2353 C CA . ALA A 1 298 ? 13.852 3.336 -23.906 1 75.38 298 ALA A CA 1
ATOM 2354 C C . ALA A 1 298 ? 15.125 3.807 -24.609 1 75.38 298 ALA A C 1
ATOM 2356 O O . ALA A 1 298 ? 15.32 5.008 -24.812 1 75.38 298 ALA A O 1
ATOM 2357 N N . GLU A 1 299 ? 15.961 2.924 -24.891 1 74 299 GLU A N 1
ATOM 2358 C CA . GLU A 1 299 ? 17.188 3.25 -25.594 1 74 299 GLU A CA 1
ATOM 2359 C C . GLU A 1 299 ? 16.906 3.771 -27 1 74 299 GLU A C 1
ATOM 2361 O O . GLU A 1 299 ? 17.594 4.668 -27.484 1 74 299 GLU A O 1
ATOM 2366 N N . ARG A 1 300 ? 15.922 3.277 -27.578 1 63.69 300 ARG A N 1
ATOM 2367 C CA . ARG A 1 300 ? 15.562 3.707 -28.938 1 63.69 300 ARG A CA 1
ATOM 2368 C C . ARG A 1 300 ? 14.984 5.117 -28.922 1 63.69 300 ARG A C 1
ATOM 2370 O O . ARG A 1 300 ? 15.203 5.895 -29.844 1 63.69 300 ARG A O 1
ATOM 2377 N N . SER A 1 301 ? 14.219 5.348 -27.891 1 59.22 301 SER A N 1
ATOM 2378 C CA . SER A 1 301 ? 13.609 6.668 -27.797 1 59.22 301 SER A CA 1
ATOM 2379 C C . SER A 1 301 ? 14.648 7.742 -27.5 1 59.22 301 SER A C 1
ATOM 2381 O O . SER A 1 301 ? 14.477 8.898 -27.875 1 59.22 301 SER A O 1
ATOM 2383 N N . LEU A 1 302 ? 15.688 7.434 -26.781 1 57.19 302 LEU A N 1
ATOM 2384 C CA . LEU A 1 302 ? 16.766 8.375 -26.484 1 57.19 302 LEU A CA 1
ATOM 2385 C C . LEU A 1 302 ? 17.656 8.57 -27.703 1 57.19 302 LEU A C 1
ATOM 2387 O O . LEU A 1 302 ? 18.297 9.617 -27.844 1 57.19 302 LEU A O 1
ATOM 2391 N N . GLY A 1 303 ? 17.844 7.523 -28.453 1 47.31 303 GLY A N 1
ATOM 2392 C CA . GLY A 1 303 ? 18.672 7.629 -29.641 1 47.31 303 GLY A CA 1
ATOM 2393 C C . GLY A 1 303 ? 17.969 8.352 -30.781 1 47.31 303 GLY A C 1
ATOM 2394 O O . GLY A 1 303 ? 18.594 8.648 -31.812 1 47.31 303 GLY A O 1
ATOM 2395 N N . SER A 1 304 ? 16.656 8.367 -30.812 1 39.81 304 SER A N 1
ATOM 2396 C CA . SER A 1 304 ? 16.078 9.172 -31.875 1 39.81 304 SER A CA 1
ATOM 2397 C C . SER A 1 304 ? 15.93 10.625 -31.469 1 39.81 304 SER A C 1
ATOM 2399 O O . SER A 1 304 ? 15.68 10.922 -30.297 1 39.81 304 SER A O 1
ATOM 2401 N N . MET B 1 1 ? 5.414 17.672 41.469 1 67.12 1 MET B N 1
ATOM 2402 C CA . MET B 1 1 ? 5.488 16.922 40.219 1 67.12 1 MET B CA 1
ATOM 2403 C C . MET B 1 1 ? 5.578 17.859 39.031 1 67.12 1 MET B C 1
ATOM 2405 O O . MET B 1 1 ? 4.754 18.75 38.875 1 67.12 1 MET B O 1
ATOM 2409 N N . GLU B 1 2 ? 6.66 17.781 38.406 1 74.88 2 GLU B N 1
ATOM 2410 C CA . GLU B 1 2 ? 6.945 18.625 37.25 1 74.88 2 GLU B CA 1
ATOM 2411 C C . GLU B 1 2 ? 6.875 17.844 35.969 1 74.88 2 GLU B C 1
ATOM 2413 O O . GLU B 1 2 ? 7.09 16.625 35.938 1 74.88 2 GLU B O 1
ATOM 2418 N N . LEU B 1 3 ? 6.535 18.578 34.906 1 79.25 3 L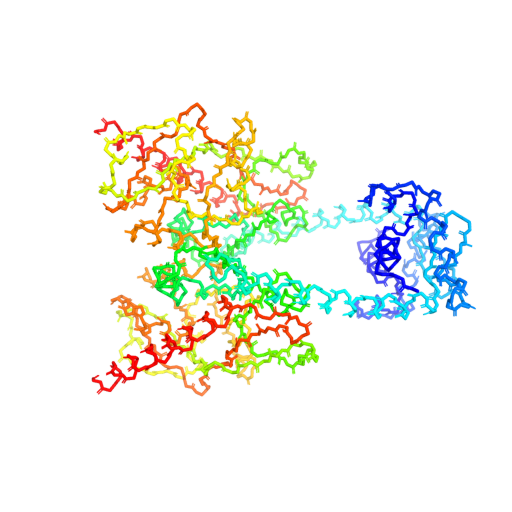EU B N 1
ATOM 2419 C CA . LEU B 1 3 ? 6.422 17.938 33.594 1 79.25 3 LEU B CA 1
ATOM 2420 C C . LEU B 1 3 ? 7.715 17.234 33.219 1 79.25 3 LEU B C 1
ATOM 2422 O O . LEU B 1 3 ? 7.684 16.141 32.625 1 79.25 3 LEU B O 1
ATOM 2426 N N . ARG B 1 4 ? 8.781 17.812 33.625 1 79.62 4 ARG B N 1
ATOM 2427 C CA . ARG B 1 4 ? 10.086 17.234 33.312 1 79.62 4 ARG B CA 1
ATOM 2428 C C . ARG B 1 4 ? 10.258 15.891 34.031 1 79.62 4 ARG B C 1
ATOM 2430 O O . ARG B 1 4 ? 10.844 14.961 33.469 1 79.62 4 ARG B O 1
ATOM 2437 N N . GLN B 1 5 ? 9.789 15.852 35.219 1 82.75 5 GLN B N 1
ATOM 2438 C CA . GLN B 1 5 ? 9.867 14.602 35.969 1 82.75 5 GLN B CA 1
ATOM 2439 C C . GLN B 1 5 ? 9.031 13.516 35.281 1 82.75 5 GLN B C 1
ATOM 2441 O O . GLN B 1 5 ? 9.438 12.352 35.25 1 82.75 5 GLN B O 1
ATOM 2446 N N . LEU B 1 6 ? 7.922 13.938 34.812 1 84.12 6 LEU B N 1
ATOM 2447 C CA . LEU B 1 6 ? 7.066 12.984 34.094 1 84.12 6 LEU B CA 1
ATOM 2448 C C . LEU B 1 6 ? 7.719 12.516 32.812 1 84.12 6 LEU B C 1
ATOM 2450 O O . LEU B 1 6 ? 7.574 11.352 32.438 1 84.12 6 LEU B O 1
ATOM 2454 N N . GLU B 1 7 ? 8.391 13.367 32.156 1 85.5 7 GLU B N 1
ATOM 2455 C CA . GLU B 1 7 ? 9.156 13 30.969 1 85.5 7 GLU B CA 1
ATOM 2456 C C . GLU B 1 7 ? 10.234 11.969 31.297 1 85.5 7 GLU B C 1
ATOM 2458 O O . GLU B 1 7 ? 10.414 11 30.562 1 85.5 7 GLU B O 1
ATOM 2463 N N . TYR B 1 8 ? 10.945 12.273 32.375 1 86.31 8 TYR B N 1
ATOM 2464 C CA . TYR B 1 8 ? 11.969 11.344 32.844 1 86.31 8 TYR B CA 1
ATOM 2465 C C . TYR B 1 8 ? 11.375 9.977 33.156 1 86.31 8 TYR B C 1
ATOM 2467 O O . TYR B 1 8 ? 11.914 8.953 32.719 1 86.31 8 TYR B O 1
ATOM 2475 N N . PHE B 1 9 ? 10.258 10.016 33.781 1 87.88 9 PHE B N 1
ATOM 2476 C CA . PHE B 1 9 ? 9.547 8.797 34.156 1 87.88 9 PHE B CA 1
ATOM 2477 C C . PHE B 1 9 ? 9.125 8.016 32.938 1 87.88 9 PHE B C 1
ATOM 2479 O O . PHE B 1 9 ? 9.352 6.801 32.844 1 87.88 9 PHE B O 1
ATOM 2486 N N . ALA B 1 10 ? 8.594 8.688 32.031 1 86.25 10 ALA B N 1
ATOM 2487 C CA . ALA B 1 10 ? 8.133 8.039 30.797 1 86.25 10 ALA B CA 1
ATOM 2488 C C . ALA B 1 10 ? 9.305 7.426 30.031 1 86.25 10 ALA B C 1
ATOM 2490 O O . ALA B 1 10 ? 9.18 6.336 29.469 1 86.25 10 ALA B O 1
ATOM 2491 N N . ALA B 1 11 ? 10.398 8.055 30 1 87.31 11 ALA B N 1
ATOM 2492 C CA . ALA B 1 11 ? 11.586 7.559 29.312 1 87.31 11 ALA B CA 1
ATOM 2493 C C . ALA B 1 11 ? 12.109 6.285 29.969 1 87.31 11 ALA B C 1
ATOM 2495 O O . ALA B 1 11 ? 12.5 5.336 29.281 1 87.31 11 ALA B O 1
ATOM 2496 N N . VAL B 1 12 ? 12.07 6.293 31.25 1 88.81 12 VAL B N 1
ATOM 2497 C CA . VAL B 1 12 ? 12.523 5.113 31.984 1 88.81 12 VAL B CA 1
ATOM 2498 C C . VAL B 1 12 ? 11.586 3.945 31.719 1 88.81 12 VAL B C 1
ATOM 2500 O O . VAL B 1 12 ? 12.023 2.805 31.562 1 88.81 12 VAL B O 1
ATOM 2503 N N . CYS B 1 13 ? 10.359 4.246 31.594 1 86.94 13 CYS B N 1
ATOM 2504 C CA . CYS B 1 13 ? 9.367 3.207 31.328 1 86.94 13 CYS B CA 1
ATOM 2505 C C . CYS B 1 13 ? 9.57 2.604 29.938 1 86.94 13 CYS B C 1
ATOM 2507 O O . CYS B 1 13 ? 9.383 1.4 29.75 1 86.94 13 CYS B O 1
ATOM 2509 N N . ARG B 1 14 ? 9.867 3.459 29.047 1 83.88 14 ARG B N 1
ATOM 2510 C CA . ARG B 1 14 ? 10.062 3.027 27.672 1 83.88 14 ARG B CA 1
ATOM 2511 C C . ARG B 1 14 ? 11.312 2.164 27.531 1 83.88 14 ARG B C 1
ATOM 2513 O O . ARG B 1 14 ? 11.289 1.133 26.859 1 83.88 14 ARG B O 1
ATOM 2520 N N . GLU B 1 15 ? 12.344 2.574 28.203 1 82.75 15 GLU B N 1
ATOM 2521 C CA . GLU B 1 15 ? 13.633 1.914 28.062 1 82.75 15 GLU B CA 1
ATOM 2522 C C . GLU B 1 15 ? 13.805 0.803 29.094 1 82.75 15 GLU B C 1
ATOM 2524 O O . GLU B 1 15 ? 14.617 -0.101 28.922 1 82.75 15 GLU B O 1
ATOM 2529 N N . MET B 1 16 ? 13.117 0.868 30.125 1 84.75 16 MET B N 1
ATOM 2530 C CA . MET B 1 16 ? 13.211 -0.008 31.281 1 84.75 16 MET B CA 1
ATOM 2531 C C . MET B 1 16 ? 14.656 -0.113 31.781 1 84.75 16 MET B C 1
ATOM 2533 O O . MET B 1 16 ? 15.094 -1.185 32.188 1 84.75 16 MET B O 1
ATOM 2537 N N . HIS B 1 17 ? 15.344 0.92 31.422 1 86.69 17 HIS B N 1
ATOM 2538 C CA . HIS B 1 17 ? 16.734 1.066 31.844 1 86.69 17 HIS B CA 1
ATOM 2539 C C . HIS B 1 17 ? 17.078 2.525 32.125 1 86.69 17 HIS B C 1
ATOM 2541 O O . HIS B 1 17 ? 16.922 3.387 31.266 1 86.69 17 HIS B O 1
ATOM 2547 N N . PHE B 1 18 ? 17.609 2.746 33.344 1 87.56 18 PHE B N 1
ATOM 2548 C CA . PHE B 1 18 ? 17.828 4.117 33.781 1 87.56 18 PHE B CA 1
ATOM 2549 C C . PHE B 1 18 ? 18.953 4.766 32.969 1 87.56 18 PHE B C 1
ATOM 2551 O O . PHE B 1 18 ? 18.828 5.914 32.531 1 87.56 18 PHE B O 1
ATOM 2558 N N . SER B 1 19 ? 19.953 3.986 32.719 1 87.88 19 SER B N 1
ATOM 2559 C CA . SER B 1 19 ? 21.078 4.566 32 1 87.88 19 SER B CA 1
ATOM 2560 C C . SER B 1 19 ? 20.719 4.875 30.562 1 87.88 19 SER B C 1
ATOM 2562 O O . SER B 1 19 ? 21.062 5.941 30.047 1 87.88 19 SER B O 1
ATOM 2564 N N . ARG B 1 20 ? 20.031 4.027 29.969 1 88.31 20 ARG B N 1
ATOM 2565 C CA . ARG B 1 20 ? 19.625 4.238 28.594 1 88.31 20 ARG B CA 1
ATOM 2566 C C . ARG B 1 20 ? 18.641 5.406 28.484 1 88.31 20 ARG B C 1
ATOM 2568 O O . ARG B 1 20 ? 18.734 6.199 27.531 1 88.31 20 ARG B O 1
ATOM 2575 N N . ALA B 1 21 ? 17.828 5.441 29.406 1 88.25 21 ALA B N 1
ATOM 2576 C CA . ALA B 1 21 ? 16.875 6.543 29.438 1 88.25 21 ALA B CA 1
ATOM 2577 C C . ALA B 1 21 ? 17.578 7.883 29.625 1 88.25 21 ALA B C 1
ATOM 2579 O O . ALA B 1 21 ? 17.234 8.875 28.984 1 88.25 21 ALA B O 1
ATOM 2580 N N . ALA B 1 22 ? 18.547 7.883 30.406 1 89.69 22 ALA B N 1
ATOM 2581 C CA . ALA B 1 22 ? 19.297 9.102 30.656 1 89.69 22 ALA B CA 1
ATOM 2582 C C . ALA B 1 22 ? 20.016 9.57 29.391 1 89.69 22 ALA B C 1
ATOM 2584 O O . ALA B 1 22 ? 20.031 10.766 29.078 1 89.69 22 ALA B O 1
ATOM 2585 N N . GLU B 1 23 ? 20.516 8.656 28.703 1 87.75 23 GLU B N 1
ATOM 2586 C CA . GLU B 1 23 ? 21.188 8.953 27.438 1 87.75 23 GLU B CA 1
ATOM 2587 C C . GLU B 1 23 ? 20.219 9.555 26.422 1 87.75 23 GLU B C 1
ATOM 2589 O O . GLU B 1 23 ? 20.547 10.539 25.75 1 87.75 23 GLU B O 1
ATOM 2594 N N . GLN B 1 24 ? 19.109 9.047 26.469 1 83.06 24 GLN B N 1
ATOM 2595 C CA . GLN B 1 24 ? 18.078 9.516 25.531 1 83.06 24 GLN B CA 1
ATOM 2596 C C . GLN B 1 24 ? 17.656 10.938 25.859 1 83.06 24 GLN B C 1
ATOM 2598 O O . GLN B 1 24 ? 17.344 11.719 24.953 1 83.06 24 GLN B O 1
ATOM 2603 N N . LEU B 1 25 ? 17.672 11.234 27.062 1 85.06 25 LEU B N 1
ATOM 2604 C CA . LEU B 1 25 ? 17.172 12.523 27.531 1 85.06 25 LEU B CA 1
ATOM 2605 C C . LEU B 1 25 ? 18.328 13.516 27.719 1 85.06 25 LEU B C 1
ATOM 2607 O O . LEU B 1 25 ? 18.109 14.641 28.188 1 85.06 25 LEU B O 1
ATOM 2611 N N . CYS B 1 26 ? 19.516 13.008 27.328 1 87.62 26 CYS B N 1
ATOM 2612 C CA . CYS B 1 26 ? 20.719 13.844 27.422 1 87.62 26 CYS B CA 1
ATOM 2613 C C . CYS B 1 26 ? 20.906 14.352 28.844 1 87.62 26 CYS B C 1
ATOM 2615 O O . CYS B 1 26 ? 21.125 15.547 29.047 1 87.62 26 CYS B O 1
ATOM 2617 N N . THR B 1 27 ? 20.688 13.469 29.781 1 87.88 27 THR B N 1
ATOM 2618 C CA . THR B 1 27 ? 20.938 13.75 31.188 1 87.88 27 THR B CA 1
ATOM 2619 C C . THR B 1 27 ? 21.766 12.633 31.828 1 87.88 27 THR B C 1
ATOM 2621 O O . THR B 1 27 ? 22.156 11.68 31.156 1 87.88 27 THR B O 1
ATOM 2624 N N . THR B 1 28 ? 22.266 12.867 33 1 87.31 28 THR B N 1
ATOM 2625 C CA . THR B 1 28 ? 23.047 11.844 33.719 1 87.31 28 THR B CA 1
ATOM 2626 C C . THR B 1 28 ? 22.125 10.867 34.438 1 87.31 28 THR B C 1
ATOM 2628 O O . THR B 1 28 ? 21.016 11.227 34.844 1 87.31 28 THR B O 1
ATOM 2631 N N . GLN B 1 29 ? 22.578 9.703 34.438 1 89.62 29 GLN B N 1
ATOM 2632 C CA . GLN B 1 29 ? 21.828 8.68 35.156 1 89.62 29 GLN B CA 1
ATOM 2633 C C . GLN B 1 29 ? 21.547 9.102 36.594 1 89.62 29 GLN B C 1
ATOM 2635 O O . GLN B 1 29 ? 20.469 8.812 37.125 1 89.62 29 GLN B O 1
ATOM 2640 N N . SER B 1 30 ? 22.484 9.703 37.219 1 90.81 30 SER B N 1
ATOM 2641 C CA . SER B 1 30 ? 22.328 10.164 38.594 1 90.81 30 SER B CA 1
ATOM 2642 C C . SER B 1 30 ? 21.172 11.156 38.688 1 90.81 30 SER B C 1
ATOM 2644 O O . SER B 1 30 ? 20.344 11.055 39.594 1 90.81 30 SER B O 1
ATOM 2646 N N . ASN B 1 31 ? 21.141 12.07 37.812 1 88.62 31 ASN B N 1
ATOM 2647 C CA . ASN B 1 31 ? 20.078 13.062 37.812 1 88.62 31 ASN B CA 1
ATOM 2648 C C . ASN B 1 31 ? 18.719 12.422 37.562 1 88.62 31 ASN B C 1
ATOM 2650 O O . ASN B 1 31 ? 17.75 12.734 38.25 1 88.62 31 ASN B O 1
ATOM 2654 N N . LEU B 1 32 ? 18.703 11.625 36.594 1 92.25 32 LEU B N 1
ATOM 2655 C CA . LEU B 1 32 ? 17.469 10.938 36.281 1 92.25 32 LEU B CA 1
ATOM 2656 C C . LEU B 1 32 ? 16.953 10.133 37.469 1 92.25 32 LEU B C 1
ATOM 2658 O O . LEU B 1 32 ? 15.766 10.188 37.781 1 92.25 32 LEU B O 1
ATOM 2662 N N . SER B 1 33 ? 17.859 9.391 38.094 1 91.12 33 SER B N 1
ATOM 2663 C CA . SER B 1 33 ? 17.5 8.586 39.25 1 91.12 33 SER B CA 1
ATOM 2664 C C . SER B 1 33 ? 16.984 9.453 40.406 1 91.12 33 SER B C 1
ATOM 2666 O O . SER B 1 33 ? 15.992 9.109 41.062 1 91.12 33 SER B O 1
ATOM 2668 N N . GLN B 1 34 ? 17.609 10.508 40.562 1 90.12 34 GLN B N 1
ATOM 2669 C CA . GLN B 1 34 ? 17.203 11.438 41.625 1 90.12 34 GLN B CA 1
ATOM 2670 C C . GLN B 1 34 ? 15.812 12.008 41.375 1 90.12 34 GLN B C 1
ATOM 2672 O O . GLN B 1 34 ? 14.992 12.109 42.281 1 90.12 34 GLN B O 1
ATOM 2677 N N . GLN B 1 35 ? 15.648 12.43 40.188 1 90.19 35 GLN B N 1
ATOM 2678 C CA . GLN B 1 35 ? 14.359 13 39.812 1 90.19 35 GLN B CA 1
ATOM 2679 C C . GLN B 1 35 ? 13.234 11.977 40 1 90.19 35 GLN B C 1
ATOM 2681 O O . GLN B 1 35 ? 12.148 12.328 40.469 1 90.19 35 GLN B O 1
ATOM 2686 N N . ILE B 1 36 ? 13.562 10.766 39.688 1 91.44 36 ILE B N 1
ATOM 2687 C CA . ILE B 1 36 ? 12.578 9.703 39.844 1 91.44 36 ILE B CA 1
ATOM 2688 C C . ILE B 1 36 ? 12.312 9.5 41.344 1 91.44 36 ILE B C 1
ATOM 2690 O O . ILE B 1 36 ? 11.164 9.32 41.75 1 91.44 36 ILE B O 1
ATOM 2694 N N . LYS B 1 37 ? 13.297 9.523 42.094 1 90 37 LYS B N 1
ATOM 2695 C CA . LYS B 1 37 ? 13.156 9.398 43.531 1 90 37 LYS B CA 1
ATOM 2696 C C . LYS B 1 37 ? 12.32 10.531 44.125 1 90 37 LYS B C 1
ATOM 2698 O O . LYS B 1 37 ? 11.492 10.312 45 1 90 37 LYS B O 1
ATOM 2703 N N . PHE B 1 38 ? 12.586 11.68 43.625 1 86 38 PHE B N 1
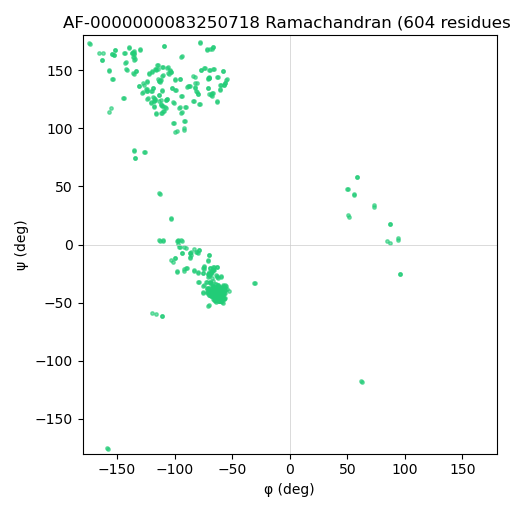ATOM 2704 C CA . PHE B 1 38 ? 11.805 12.828 44.062 1 86 38 PHE B CA 1
ATOM 2705 C C . PHE B 1 38 ? 10.328 12.633 43.75 1 86 38 PHE B C 1
ATOM 2707 O O . PHE B 1 38 ? 9.461 12.93 44.562 1 86 38 PHE B O 1
ATOM 2714 N N . LEU B 1 39 ? 10.117 12.211 42.531 1 87.12 39 LEU B N 1
ATOM 2715 C CA . LEU B 1 39 ? 8.75 11.945 42.094 1 87.12 39 LEU B CA 1
ATOM 2716 C C . LEU B 1 39 ? 8.086 10.891 42.969 1 87.12 39 LEU B C 1
ATOM 2718 O O . LEU B 1 39 ? 6.93 11.047 43.375 1 87.12 39 LEU B O 1
ATOM 2722 N N . GLU B 1 40 ? 8.812 9.812 43.281 1 89.44 40 GLU B N 1
ATOM 2723 C CA . GLU B 1 40 ? 8.312 8.75 44.156 1 89.44 40 GLU B CA 1
ATOM 2724 C C . GLU B 1 40 ? 8.016 9.273 45.562 1 89.44 40 GLU B C 1
ATOM 2726 O O . GLU B 1 40 ? 6.992 8.922 46.156 1 89.44 40 GLU B O 1
ATOM 2731 N N . ASN B 1 41 ? 8.844 10.07 46.031 1 85.94 41 ASN B N 1
ATOM 2732 C CA . ASN B 1 41 ? 8.664 10.656 47.344 1 85.94 41 ASN B CA 1
ATOM 2733 C C . ASN B 1 41 ? 7.422 11.539 47.406 1 85.94 41 ASN B C 1
ATOM 2735 O O . ASN B 1 41 ? 6.672 11.508 48.375 1 85.94 41 ASN B O 1
ATOM 2739 N N . GLU B 1 42 ? 7.312 12.305 46.438 1 83.88 42 GLU B N 1
ATOM 2740 C CA . GLU B 1 42 ? 6.152 13.188 46.375 1 83.88 42 GLU B CA 1
ATOM 2741 C C . GLU B 1 42 ? 4.852 12.383 46.312 1 83.88 42 GLU B C 1
ATOM 2743 O O . GLU B 1 42 ? 3.861 12.75 46.938 1 83.88 42 GLU B O 1
ATOM 2748 N N . LEU B 1 43 ? 4.902 11.305 45.594 1 85.88 43 LEU B N 1
ATOM 2749 C CA . LEU B 1 43 ? 3.717 10.477 45.375 1 85.88 43 LEU B CA 1
ATOM 2750 C C . LEU B 1 43 ? 3.521 9.523 46.562 1 85.88 43 LEU B C 1
ATOM 2752 O O . LEU B 1 43 ? 2.434 8.977 46.75 1 85.88 43 LEU B O 1
ATOM 2756 N N . GLY B 1 44 ? 4.562 9.266 47.281 1 86.94 44 GLY B N 1
ATOM 2757 C CA . GLY B 1 44 ? 4.516 8.445 48.5 1 86.94 44 GLY B CA 1
ATOM 2758 C C . GLY B 1 44 ? 4.617 6.961 48.219 1 86.94 44 GLY B C 1
ATOM 2759 O O . GLY B 1 44 ? 4.434 6.137 49.094 1 86.94 44 GLY B O 1
ATOM 2760 N N . LEU B 1 45 ? 4.789 6.617 46.969 1 87.19 45 LEU B N 1
ATOM 2761 C CA . LEU B 1 45 ? 4.902 5.227 46.531 1 87.19 45 LEU B CA 1
ATOM 2762 C C . LEU B 1 45 ? 6.031 5.055 45.531 1 87.19 45 LEU B C 1
ATOM 2764 O O . LEU B 1 45 ? 6.27 5.941 44.688 1 87.19 45 LEU B O 1
ATOM 2768 N N . PRO B 1 46 ? 6.652 3.926 45.562 1 90.12 46 PRO B N 1
ATOM 2769 C CA . PRO B 1 46 ? 7.621 3.648 44.5 1 90.12 46 PRO B CA 1
ATOM 2770 C C . PRO B 1 46 ? 6.965 3.406 43.156 1 90.12 46 PRO B C 1
ATOM 2772 O O . PRO B 1 46 ? 5.875 2.83 43.094 1 90.12 46 PRO B O 1
ATOM 2775 N N . LEU B 1 47 ? 7.672 3.891 42.156 1 91.62 47 LEU B N 1
ATOM 2776 C CA . LEU B 1 47 ? 7.148 3.742 40.812 1 91.62 47 LEU B CA 1
ATOM 2777 C C . LEU B 1 47 ? 7.789 2.551 40.125 1 91.62 47 LEU B C 1
ATOM 2779 O O . LEU B 1 47 ? 7.227 2.014 39.156 1 91.62 47 LEU B O 1
ATOM 2783 N N . PHE B 1 48 ? 8.992 2.137 40.562 1 92.12 48 PHE B N 1
ATOM 2784 C CA . PHE B 1 48 ? 9.719 1.014 40 1 92.12 48 PHE B CA 1
ATOM 2785 C C . PHE B 1 48 ? 10.109 0.011 41.062 1 92.12 48 PHE B C 1
ATOM 2787 O O . PHE B 1 48 ? 10.445 0.397 42.188 1 92.12 48 PHE B O 1
ATOM 2794 N N . ASP B 1 49 ? 9.906 -1.303 40.625 1 86.62 49 ASP B N 1
ATOM 2795 C CA . ASP B 1 49 ? 10.477 -2.383 41.438 1 86.62 49 ASP B CA 1
ATOM 2796 C C . ASP B 1 49 ? 11.836 -2.818 40.906 1 86.62 49 ASP B C 1
ATOM 2798 O O . ASP B 1 49 ? 11.992 -2.998 39.688 1 86.62 49 ASP B O 1
ATOM 2802 N N . ARG B 1 50 ? 12.789 -2.648 41.719 1 76.44 50 ARG B N 1
ATOM 2803 C CA . ARG B 1 50 ? 14.125 -3.051 41.281 1 76.44 50 ARG B CA 1
ATOM 2804 C C . ARG B 1 50 ? 14.414 -4.496 41.688 1 76.44 50 ARG B C 1
ATOM 2806 O O . ARG B 1 50 ? 14.305 -4.859 42.844 1 76.44 50 ARG B O 1
ATOM 2813 N N . ILE B 1 51 ? 14.273 -5.367 40.781 1 70.81 51 ILE B N 1
ATOM 2814 C CA . ILE B 1 51 ? 14.648 -6.754 41.031 1 70.81 51 ILE B CA 1
ATOM 2815 C C . ILE B 1 51 ? 16.031 -7.027 40.438 1 70.81 51 ILE B C 1
ATOM 2817 O O . ILE B 1 51 ? 16.141 -7.355 39.25 1 70.81 51 ILE B O 1
ATOM 2821 N N . GLY B 1 52 ? 17.062 -6.961 41.188 1 68.38 52 GLY B N 1
ATOM 2822 C CA . GLY B 1 52 ? 18.422 -7.113 40.656 1 68.38 52 GLY B CA 1
ATOM 2823 C C . GLY B 1 52 ? 18.797 -6.035 39.656 1 68.38 52 GLY B C 1
ATOM 2824 O O . GLY B 1 52 ? 18.766 -4.848 39.969 1 68.38 52 GLY B O 1
ATOM 2825 N N . LYS B 1 53 ? 19.062 -6.469 38.469 1 68.06 53 LYS B N 1
ATOM 2826 C CA . LYS B 1 53 ? 19.5 -5.539 37.406 1 68.06 53 LYS B CA 1
ATOM 2827 C C . LYS B 1 53 ? 18.312 -5.145 36.531 1 68.06 53 LYS B C 1
ATOM 2829 O O . LYS B 1 53 ? 18.469 -4.312 35.625 1 68.06 53 LYS B O 1
ATOM 2834 N N . ARG B 1 54 ? 17.234 -5.633 36.844 1 76 54 ARG B N 1
ATOM 2835 C CA . ARG B 1 54 ? 16.062 -5.332 36.031 1 76 54 ARG B CA 1
ATOM 2836 C C . ARG B 1 54 ? 15.055 -4.48 36.781 1 76 54 ARG B C 1
ATOM 2838 O O . ARG B 1 54 ? 14.984 -4.547 38.031 1 76 54 ARG B O 1
ATOM 2845 N N . ILE B 1 55 ? 14.414 -3.52 36.062 1 82.56 55 ILE B N 1
ATOM 2846 C CA . ILE B 1 55 ? 13.398 -2.688 36.688 1 82.56 55 ILE B CA 1
ATOM 2847 C C . ILE B 1 55 ? 12.023 -3.027 36.125 1 82.56 55 ILE B C 1
ATOM 2849 O O . ILE B 1 55 ? 11.898 -3.383 34.938 1 82.56 55 ILE B O 1
ATOM 2853 N N . ALA B 1 56 ? 11.086 -3.197 37.031 1 87.94 56 ALA B N 1
ATOM 2854 C CA . ALA B 1 56 ? 9.688 -3.387 36.625 1 87.94 56 ALA B CA 1
ATOM 2855 C C . ALA B 1 56 ? 8.805 -2.285 37.188 1 87.94 56 ALA B C 1
ATOM 2857 O O . ALA B 1 56 ? 9.086 -1.734 38.281 1 87.94 56 ALA B O 1
ATOM 2858 N N . LEU B 1 57 ? 7.781 -1.96 36.469 1 87.69 57 LEU B N 1
ATOM 2859 C CA . LEU B 1 57 ? 6.828 -0.952 36.906 1 87.69 57 LEU B CA 1
ATOM 2860 C C . LEU B 1 57 ? 5.984 -1.481 38.062 1 87.69 57 LEU B C 1
ATOM 2862 O O . LEU B 1 57 ? 5.551 -2.635 38.031 1 87.69 57 LEU B O 1
ATOM 2866 N N . THR B 1 58 ? 5.801 -0.659 39.125 1 87.06 58 THR B N 1
ATOM 2867 C CA . THR B 1 58 ? 4.836 -0.956 40.188 1 87.06 58 THR B CA 1
ATOM 2868 C C . THR B 1 58 ? 3.418 -0.622 39.719 1 87.06 58 THR B C 1
ATOM 2870 O O . THR B 1 58 ? 3.223 -0.118 38.625 1 87.06 58 THR B O 1
ATOM 2873 N N . GLU B 1 59 ? 2.453 -0.96 40.531 1 82.88 59 GLU B N 1
ATOM 2874 C CA . GLU B 1 59 ? 1.083 -0.554 40.25 1 82.88 59 GLU B CA 1
ATOM 2875 C C . GLU B 1 59 ? 0.966 0.965 40.156 1 82.88 59 GLU B C 1
ATOM 2877 O O . GLU B 1 59 ? 0.303 1.488 39.25 1 82.88 59 GLU B O 1
ATOM 2882 N N . ALA B 1 60 ? 1.57 1.553 41.125 1 84.62 60 ALA B N 1
ATOM 2883 C CA . ALA B 1 60 ? 1.599 3.014 41.094 1 84.62 60 ALA B CA 1
ATOM 2884 C C . ALA B 1 60 ? 2.283 3.533 39.844 1 84.62 60 ALA B C 1
ATOM 2886 O O . ALA B 1 60 ? 1.84 4.52 39.25 1 84.62 60 ALA B O 1
ATOM 2887 N N . GLY B 1 61 ? 3.34 2.879 39.469 1 87.44 61 GLY B N 1
ATOM 2888 C CA . GLY B 1 61 ? 4.031 3.236 38.219 1 87.44 61 GLY B CA 1
ATOM 2889 C C . GLY B 1 61 ? 3.166 3.096 37 1 87.44 61 GLY B C 1
ATOM 2890 O O . GLY B 1 61 ? 3.18 3.965 36.125 1 87.44 61 GLY B O 1
ATOM 2891 N N . SER B 1 62 ? 2.381 2.104 36.969 1 84.94 62 SER B N 1
ATOM 2892 C CA . SER B 1 62 ? 1.489 1.854 35.844 1 84.94 62 SER B CA 1
ATOM 2893 C C . SER B 1 62 ? 0.41 2.926 35.75 1 84.94 62 SER B C 1
ATOM 2895 O O . SER B 1 62 ? 0.104 3.406 34.656 1 84.94 62 SER B O 1
ATOM 2897 N N . ILE B 1 63 ? -0.079 3.262 36.844 1 81.19 63 ILE B N 1
ATOM 2898 C CA . ILE B 1 63 ? -1.106 4.297 36.906 1 81.19 63 ILE B CA 1
ATOM 2899 C C . ILE B 1 63 ? -0.518 5.629 36.438 1 81.19 63 ILE B C 1
ATOM 2901 O O . ILE B 1 63 ? -1.111 6.324 35.625 1 81.19 63 ILE B O 1
ATOM 2905 N N . LEU B 1 64 ? 0.624 5.934 36.969 1 82.69 64 LEU B N 1
ATOM 2906 C CA . LEU B 1 64 ? 1.249 7.203 36.594 1 82.69 64 LEU B CA 1
ATOM 2907 C C . LEU B 1 64 ? 1.6 7.234 35.125 1 82.69 64 LEU B C 1
ATOM 2909 O O . LEU B 1 64 ? 1.462 8.273 34.469 1 82.69 64 LEU B O 1
ATOM 2913 N N . LEU B 1 65 ? 2.027 6.129 34.656 1 84.19 65 LEU B N 1
ATOM 2914 C CA . LEU B 1 65 ? 2.369 6.055 33.25 1 84.19 65 LEU B CA 1
ATOM 2915 C C . LEU B 1 65 ? 1.149 6.34 32.375 1 84.19 65 LEU B C 1
ATOM 2917 O O . LEU B 1 65 ? 1.229 7.121 31.422 1 84.19 65 LEU B O 1
ATOM 2921 N N . GLU B 1 66 ? 0.102 5.812 32.75 1 77.44 66 GLU B N 1
ATOM 2922 C CA . GLU B 1 66 ? -1.145 6.043 32.031 1 77.44 66 GLU B CA 1
ATOM 2923 C C . GLU B 1 66 ? -1.562 7.512 32.125 1 77.44 66 GLU B C 1
ATOM 2925 O O . GLU B 1 66 ? -1.899 8.117 31.094 1 77.44 66 GLU B O 1
ATOM 2930 N N . GLN B 1 67 ? -1.46 8 33.312 1 74.88 67 GLN B N 1
ATOM 2931 C CA . GLN B 1 67 ? -1.86 9.391 33.5 1 74.88 67 GLN B CA 1
ATOM 2932 C C . GLN B 1 67 ? -0.886 10.344 32.812 1 74.88 67 GLN B C 1
ATOM 2934 O O . GLN B 1 67 ? -1.294 11.375 32.281 1 74.88 67 GLN B O 1
ATOM 2939 N N . SER B 1 68 ? 0.398 10.016 32.906 1 78.38 68 SER B N 1
ATOM 2940 C CA . SER B 1 68 ? 1.409 10.836 32.25 1 78.38 68 SER B CA 1
ATOM 2941 C C . SER B 1 68 ? 1.153 10.938 30.75 1 78.38 68 SER B C 1
ATOM 2943 O O . SER B 1 68 ? 1.322 12.008 30.156 1 78.38 68 SER B O 1
ATOM 2945 N N . ARG B 1 69 ? 0.71 9.844 30.25 1 74.5 69 ARG B N 1
ATOM 2946 C CA . ARG B 1 69 ? 0.372 9.852 28.828 1 74.5 69 ARG B CA 1
ATOM 2947 C C . ARG B 1 69 ? -0.708 10.883 28.531 1 74.5 69 ARG B C 1
ATOM 2949 O O . ARG B 1 69 ? -0.586 11.656 27.578 1 74.5 69 ARG B O 1
ATOM 2956 N N . HIS B 1 70 ? -1.65 10.93 29.391 1 69.06 70 HIS B N 1
ATOM 2957 C CA . HIS B 1 70 ? -2.736 11.891 29.219 1 69.06 70 HIS B CA 1
ATOM 2958 C C . HIS B 1 70 ? -2.242 13.32 29.406 1 69.06 70 HIS B C 1
ATOM 2960 O O . HIS B 1 70 ? -2.652 14.219 28.656 1 69.06 70 HIS B O 1
ATOM 2966 N N . ILE B 1 71 ? -1.43 13.5 30.344 1 68.31 71 ILE B N 1
ATOM 2967 C CA . ILE B 1 71 ? -0.907 14.828 30.656 1 68.31 71 ILE B CA 1
ATOM 2968 C C . ILE B 1 71 ? -0.076 15.336 29.469 1 68.31 71 ILE B C 1
ATOM 2970 O O . ILE B 1 71 ? -0.262 16.469 29.016 1 68.31 71 ILE B O 1
ATOM 2974 N N . PHE B 1 72 ? 0.738 14.492 29 1 72.88 72 PHE B N 1
ATOM 2975 C CA . PHE B 1 72 ? 1.6 14.938 27.922 1 72.88 72 PHE B CA 1
ATOM 2976 C C . PHE B 1 72 ? 0.795 15.141 26.641 1 72.88 72 PHE B C 1
ATOM 2978 O O . PHE B 1 72 ? 1.101 16.031 25.844 1 72.88 72 PHE B O 1
ATOM 2985 N N . GLU B 1 73 ? -0.216 14.422 26.578 1 67.94 73 GLU B N 1
ATOM 2986 C CA . GLU B 1 73 ? -1.123 14.641 25.453 1 67.94 73 GLU B CA 1
ATOM 2987 C C . GLU B 1 73 ? -1.752 16.031 25.516 1 67.94 73 GLU B C 1
ATOM 2989 O O . GLU B 1 73 ? -1.87 16.703 24.484 1 67.94 73 GLU B O 1
ATOM 2994 N N . ARG B 1 74 ? -2.082 16.359 26.703 1 64.69 74 ARG B N 1
ATOM 2995 C CA . ARG B 1 74 ? -2.701 17.672 26.875 1 64.69 74 ARG B CA 1
ATOM 2996 C C . ARG B 1 74 ? -1.68 18.797 26.688 1 64.69 74 ARG B C 1
ATOM 2998 O O . ARG B 1 74 ? -1.991 19.828 26.094 1 64.69 74 ARG B O 1
ATOM 3005 N N . VAL B 1 75 ? -0.569 18.594 27.203 1 65.38 75 VAL B N 1
ATOM 3006 C CA . VAL B 1 75 ? 0.503 19.562 27.016 1 65.38 75 VAL B CA 1
ATOM 3007 C C . VAL B 1 75 ? 0.815 19.719 25.531 1 65.38 75 VAL B C 1
ATOM 3009 O O . VAL B 1 75 ? 0.923 20.828 25.031 1 65.38 75 VAL B O 1
ATOM 3012 N N . ASP B 1 76 ? 0.905 18.594 24.969 1 66.25 76 ASP B N 1
ATOM 3013 C CA . ASP B 1 76 ? 1.18 18.609 23.531 1 66.25 76 ASP B CA 1
ATOM 3014 C C . ASP B 1 76 ? 0.054 19.297 22.766 1 66.25 76 ASP B C 1
ATOM 3016 O O . ASP B 1 76 ? 0.31 20.078 21.844 1 66.25 76 ASP B O 1
ATOM 3020 N N . TYR B 1 77 ? -1.065 19.031 23.234 1 63.91 77 TYR B N 1
ATOM 3021 C CA . TYR B 1 77 ? -2.227 19.688 22.641 1 63.91 77 TYR B CA 1
ATOM 3022 C C . TYR B 1 77 ? -2.105 21.203 22.734 1 63.91 77 TYR B C 1
ATOM 3024 O O . TYR B 1 77 ? -2.285 21.906 21.75 1 63.91 77 TYR B O 1
ATOM 3032 N N . ALA B 1 78 ? -1.82 21.641 23.859 1 61.53 78 ALA B N 1
ATOM 3033 C CA . ALA B 1 78 ? -1.715 23.078 24.094 1 61.53 78 ALA B CA 1
ATOM 3034 C C . ALA B 1 78 ? -0.606 23.688 23.234 1 61.53 78 ALA B C 1
ATOM 3036 O O . ALA B 1 78 ? -0.792 24.75 22.625 1 61.53 78 ALA B O 1
ATOM 3037 N N . LYS B 1 79 ? 0.441 23.047 23.266 1 63.31 79 LYS B N 1
ATOM 3038 C CA . LYS B 1 79 ? 1.564 23.547 22.469 1 63.31 79 LYS B CA 1
ATOM 3039 C C . LYS B 1 79 ? 1.198 23.609 20.984 1 63.31 79 LYS B C 1
ATOM 3041 O O . LYS B 1 79 ? 1.468 24.625 20.328 1 63.31 79 LYS B O 1
ATOM 3046 N N . ARG B 1 80 ? 0.552 22.609 20.578 1 66.69 80 ARG B N 1
ATOM 3047 C CA . ARG B 1 80 ? 0.167 22.562 19.172 1 66.69 80 ARG B CA 1
ATOM 3048 C C . ARG B 1 80 ? -0.924 23.578 18.859 1 66.69 80 ARG B C 1
ATOM 3050 O O . ARG B 1 80 ? -0.911 24.219 17.797 1 66.69 80 ARG B O 1
ATOM 3057 N N . ALA B 1 81 ? -1.769 23.734 19.734 1 62.66 81 ALA B N 1
ATOM 3058 C CA . ALA B 1 81 ? -2.84 24.719 19.562 1 62.66 81 ALA B CA 1
ATOM 3059 C C . ALA B 1 81 ? -2.277 26.141 19.469 1 62.66 81 ALA B C 1
ATOM 3061 O O . ALA B 1 81 ? -2.707 26.922 18.625 1 62.66 81 ALA B O 1
ATOM 3062 N N . ILE B 1 82 ? -1.379 26.375 20.297 1 60.5 82 ILE B N 1
ATOM 3063 C CA . ILE B 1 82 ? -0.766 27.688 20.312 1 60.5 82 ILE B CA 1
ATOM 3064 C C . ILE B 1 82 ? 0.055 27.891 19.047 1 60.5 82 ILE B C 1
ATOM 3066 O O . ILE B 1 82 ? 0.003 28.953 18.422 1 60.5 82 ILE B O 1
ATOM 3070 N N . SER B 1 83 ? 0.759 26.875 18.703 1 61.94 83 SER B N 1
ATOM 3071 C CA . SER B 1 83 ? 1.567 26.938 17.484 1 61.94 83 SER B CA 1
ATOM 3072 C C . SER B 1 83 ? 0.695 27.125 16.25 1 61.94 83 SER B C 1
ATOM 3074 O O . SER B 1 83 ? 1.076 27.828 15.312 1 61.94 83 SER B O 1
ATOM 3076 N N . ASP B 1 84 ? -0.354 26.391 16.266 1 63.78 84 ASP B N 1
ATOM 3077 C CA . ASP B 1 84 ? -1.305 26.484 15.156 1 63.78 84 ASP B CA 1
ATOM 3078 C C . ASP B 1 84 ? -1.805 27.906 14.969 1 63.78 84 ASP B C 1
ATOM 3080 O O . ASP B 1 84 ? -2.043 28.344 13.844 1 63.78 84 ASP B O 1
ATOM 3084 N N . LEU B 1 85 ? -2.02 28.562 16.062 1 55.78 85 LEU B N 1
ATOM 3085 C CA . LEU B 1 85 ? -2.436 29.953 16 1 55.78 85 LEU B CA 1
ATOM 3086 C C . LEU B 1 85 ? -1.377 30.812 15.312 1 55.78 85 LEU B C 1
ATOM 3088 O O . LEU B 1 85 ? -1.707 31.75 14.594 1 55.78 85 LEU B O 1
ATOM 3092 N N . LYS B 1 86 ? -0.232 30.469 15.695 1 53.56 86 LYS B N 1
ATOM 3093 C CA . LYS B 1 86 ? 0.851 31.25 15.102 1 53.56 86 LYS B CA 1
ATOM 3094 C C . LYS B 1 86 ? 1.04 30.891 13.633 1 53.56 86 LYS B C 1
ATOM 3096 O O . LYS B 1 86 ? 1.403 31.75 12.82 1 53.56 86 LYS B O 1
ATOM 3101 N N . ARG B 1 87 ? 0.958 29.641 13.266 1 53.47 87 ARG B N 1
ATOM 3102 C CA . ARG B 1 87 ? 1.377 29.156 11.961 1 53.47 87 ARG B CA 1
ATOM 3103 C C . ARG B 1 87 ? 0.173 28.906 11.062 1 53.47 87 ARG B C 1
ATOM 3105 O O . ARG B 1 87 ? 0.124 27.906 10.344 1 53.47 87 ARG B O 1
ATOM 3112 N N . MET B 1 88 ? -0.93 29.531 11.359 1 52.97 88 MET B N 1
ATOM 3113 C CA . MET B 1 88 ? -1.97 29.25 10.367 1 52.97 88 MET B CA 1
ATOM 3114 C C . MET B 1 88 ? -1.361 28.984 9 1 52.97 88 MET B C 1
ATOM 3116 O O . MET B 1 88 ? -1.963 28.297 8.172 1 52.97 88 MET B O 1
ATOM 3120 N N . GLU B 1 89 ? -0.234 29.703 8.805 1 52 89 GLU B N 1
ATOM 3121 C CA . GLU B 1 89 ? 0.324 29.766 7.453 1 52 89 GLU B CA 1
ATOM 3122 C C . GLU B 1 89 ? 1.187 28.547 7.152 1 52 89 GLU B C 1
ATOM 3124 O O . GLU B 1 89 ? 1.641 28.359 6.023 1 52 89 GLU B O 1
ATOM 3129 N N . GLY B 1 90 ? 1.423 27.609 8.133 1 58.56 90 GLY B N 1
ATOM 3130 C CA . GLY B 1 90 ? 2.383 26.531 7.949 1 58.56 90 GLY B CA 1
ATOM 3131 C C . GLY B 1 90 ? 2.115 25.344 8.836 1 58.56 90 GLY B C 1
ATOM 3132 O O . GLY B 1 90 ? 1.334 25.422 9.789 1 58.56 90 GLY B O 1
ATOM 3133 N N . GLY B 1 91 ? 1.752 24.141 8.328 1 72.25 91 GLY B N 1
ATOM 3134 C CA . GLY B 1 91 ? 1.527 22.938 9.117 1 72.25 91 GLY B CA 1
ATOM 3135 C C . GLY B 1 91 ? 1.561 21.672 8.289 1 72.25 91 GLY B C 1
ATOM 3136 O O . GLY B 1 91 ? 1.72 21.719 7.07 1 72.25 91 GLY B O 1
ATOM 3137 N N . ARG B 1 92 ? 1.674 20.641 9.18 1 79 92 ARG B N 1
ATOM 3138 C CA . ARG B 1 92 ? 1.729 19.328 8.555 1 79 92 ARG B CA 1
ATOM 3139 C C . ARG B 1 92 ? 0.494 18.5 8.906 1 79 92 ARG B C 1
ATOM 3141 O O . ARG B 1 92 ? 0.018 18.547 10.047 1 79 92 ARG B O 1
ATOM 3148 N N . LEU B 1 93 ? -0.118 17.984 7.945 1 89 93 LEU B N 1
ATOM 3149 C CA . LEU B 1 93 ? -1.267 17.109 8.125 1 89 93 LEU B CA 1
ATOM 3150 C C . LEU B 1 93 ? -0.974 15.719 7.57 1 89 93 LEU B C 1
ATOM 3152 O O . LEU B 1 93 ? -0.608 15.57 6.402 1 89 93 LEU B O 1
ATOM 3156 N N . ASP B 1 94 ? -1.112 14.734 8.445 1 91.56 94 ASP B N 1
ATOM 3157 C CA . ASP B 1 94 ? -0.874 13.352 8.062 1 91.56 94 ASP B CA 1
ATOM 3158 C C . ASP B 1 94 ? -2.178 12.555 8.031 1 91.56 94 ASP B C 1
ATOM 3160 O O . ASP B 1 94 ? -2.828 12.375 9.062 1 91.56 94 ASP B O 1
ATOM 3164 N N . ILE B 1 95 ? -2.443 12.062 6.828 1 92.56 95 ILE B N 1
ATOM 3165 C CA . ILE B 1 95 ? -3.738 11.422 6.633 1 92.56 95 ILE B CA 1
ATOM 3166 C C . ILE B 1 95 ? -3.535 9.961 6.219 1 92.56 95 ILE B C 1
ATOM 3168 O O . ILE B 1 95 ? -2.709 9.672 5.352 1 92.56 95 ILE B O 1
ATOM 3172 N N . GLY B 1 96 ? -4.25 9.062 6.855 1 92.62 96 GLY B N 1
ATOM 3173 C CA . GLY B 1 96 ? -4.305 7.672 6.441 1 92.62 96 GLY B CA 1
ATOM 3174 C C . GLY B 1 96 ? -5.578 7.316 5.699 1 92.62 96 GLY B C 1
ATOM 3175 O O . GLY B 1 96 ? -6.672 7.727 6.102 1 92.62 96 GLY B O 1
ATOM 3176 N N . ILE B 1 97 ? -5.34 6.582 4.594 1 90.25 97 ILE B N 1
ATOM 3177 C CA . ILE B 1 97 ? -6.492 6.125 3.824 1 90.25 97 ILE B CA 1
ATOM 3178 C C . ILE B 1 97 ? -6.316 4.656 3.449 1 90.25 97 ILE B C 1
ATOM 3180 O O . ILE B 1 97 ? -5.223 4.102 3.578 1 90.25 97 ILE B O 1
ATOM 3184 N N . LEU B 1 98 ? -7.438 4.059 3.039 1 86.31 98 LEU B N 1
ATOM 3185 C CA . LEU B 1 98 ? -7.367 2.672 2.598 1 86.31 98 LEU B CA 1
ATOM 3186 C C . LEU B 1 98 ? -6.777 2.578 1.193 1 86.31 98 LEU B C 1
ATOM 3188 O O . LEU B 1 98 ? -6.961 3.482 0.376 1 86.31 98 LEU B O 1
ATOM 3192 N N . PRO B 1 99 ? -6.121 1.468 0.938 1 80.19 99 PRO B N 1
ATOM 3193 C CA . PRO B 1 99 ? -5.633 1.285 -0.43 1 80.19 99 PRO B CA 1
ATOM 3194 C C . PRO B 1 99 ? -6.742 1.364 -1.473 1 80.19 99 PRO B C 1
ATOM 3196 O O . PRO B 1 99 ? -7.828 0.817 -1.266 1 80.19 99 PRO B O 1
ATOM 3199 N N . GLY B 1 100 ? -6.414 2.039 -2.578 1 76.31 100 GLY B N 1
ATOM 3200 C CA . GLY B 1 100 ? -7.41 2.213 -3.625 1 76.31 100 GLY B CA 1
ATOM 3201 C C . GLY B 1 100 ? -8.141 3.539 -3.541 1 76.31 100 GLY B C 1
ATOM 3202 O O . GLY B 1 100 ? -8.664 4.031 -4.543 1 76.31 100 GLY B O 1
ATOM 3203 N N . ASP B 1 101 ? -8.188 4.09 -2.332 1 74.31 101 ASP B N 1
ATOM 3204 C CA . ASP B 1 101 ? -8.906 5.348 -2.156 1 74.31 101 ASP B CA 1
ATOM 3205 C C . ASP B 1 101 ? -8.062 6.531 -2.625 1 74.31 101 ASP B C 1
ATOM 3207 O O . ASP B 1 101 ? -8.594 7.617 -2.869 1 74.31 101 ASP B O 1
ATOM 3211 N N . GLY B 1 102 ? -6.809 6.379 -2.629 1 65.56 102 GLY B N 1
ATOM 3212 C CA . GLY B 1 102 ? -5.898 7.445 -3.014 1 65.56 102 GLY B CA 1
ATOM 3213 C C . GLY B 1 102 ? -6.039 7.852 -4.469 1 65.56 102 GLY B C 1
ATOM 3214 O O . GLY B 1 102 ? -5.828 9.016 -4.82 1 65.56 102 GLY B O 1
ATOM 3215 N N . ASP B 1 103 ? -6.219 7.008 -5.359 1 63.06 103 ASP B N 1
ATOM 3216 C CA . ASP B 1 103 ? -6.133 7.234 -6.797 1 63.06 103 ASP B CA 1
ATOM 3217 C C . ASP B 1 103 ? -7.254 8.156 -7.273 1 63.06 103 ASP B C 1
ATOM 3219 O O . ASP B 1 103 ? -7.086 8.891 -8.25 1 63.06 103 ASP B O 1
ATOM 3223 N N . LEU B 1 104 ? -8.375 8.18 -6.723 1 59.12 104 LEU B N 1
ATOM 3224 C CA . LEU B 1 104 ? -9.43 8.953 -7.367 1 59.12 104 LEU B CA 1
ATOM 3225 C C . LEU B 1 104 ? -9.867 10.117 -6.484 1 59.12 104 LEU B C 1
ATOM 3227 O O . LEU B 1 104 ? -9.672 11.281 -6.844 1 59.12 104 LEU B O 1
ATOM 3231 N N . LEU B 1 105 ? -10.297 9.812 -5.426 1 59.91 105 LEU B N 1
ATOM 3232 C CA . LEU B 1 105 ? -10.93 10.844 -4.613 1 59.91 105 LEU B CA 1
ATOM 3233 C C . LEU B 1 105 ? -9.891 11.773 -3.992 1 59.91 105 LEU B C 1
ATOM 3235 O O . LEU B 1 105 ? -10.047 12.992 -4.008 1 59.91 105 LEU B O 1
ATOM 3239 N N . PHE B 1 106 ? -8.758 11.234 -3.973 1 69.69 106 PHE B N 1
ATOM 3240 C CA . PHE B 1 106 ? -7.836 12.008 -3.152 1 69.69 106 PHE B CA 1
ATOM 3241 C C . PHE B 1 106 ? -6.895 12.828 -4.023 1 69.69 106 PHE B C 1
ATOM 3243 O O . PHE B 1 106 ? -6.383 13.859 -3.59 1 69.69 106 PHE B O 1
ATOM 3250 N N . ASP B 1 107 ? -6.91 12.477 -5.277 1 74.19 107 ASP B N 1
ATOM 3251 C CA . ASP B 1 107 ? -6.035 13.258 -6.145 1 74.19 107 ASP B CA 1
ATOM 3252 C C . ASP B 1 107 ? -6.578 14.672 -6.34 1 74.19 107 ASP B C 1
ATOM 3254 O O . ASP B 1 107 ? -5.871 15.648 -6.105 1 74.19 107 ASP B O 1
ATOM 3258 N N . ALA B 1 108 ? -7.844 14.688 -6.746 1 75.5 108 ALA B N 1
ATOM 3259 C CA . ALA B 1 108 ? -8.469 15.984 -6.992 1 75.5 108 ALA B CA 1
ATOM 3260 C C . ALA B 1 108 ? -8.539 16.812 -5.711 1 75.5 108 ALA B C 1
ATOM 3262 O O . ALA B 1 108 ? -8.289 18.016 -5.727 1 75.5 108 ALA B O 1
ATOM 3263 N N . LEU B 1 109 ? -8.828 16.109 -4.734 1 81.88 109 LEU B N 1
ATOM 3264 C CA . LEU B 1 109 ? -8.93 16.781 -3.438 1 81.88 109 LEU B CA 1
ATOM 3265 C C . LEU B 1 109 ? -7.578 17.344 -3.01 1 81.88 109 LEU B C 1
ATOM 3267 O O . LEU B 1 109 ? -7.5 18.484 -2.543 1 81.88 109 LEU B O 1
ATOM 3271 N N . LEU B 1 110 ? -6.566 16.578 -3.162 1 83.25 110 LEU B N 1
ATOM 3272 C CA . LEU B 1 110 ? -5.23 17 -2.742 1 83.25 110 LEU B CA 1
ATOM 3273 C C . LEU B 1 110 ? -4.758 18.188 -3.562 1 83.25 110 LEU B C 1
ATOM 3275 O O . LEU B 1 110 ? -4.141 19.109 -3.025 1 83.25 110 LEU B O 1
ATOM 3279 N N . ILE B 1 111 ? -5.039 18.141 -4.785 1 82.38 111 ILE B N 1
ATOM 3280 C CA . ILE B 1 111 ? -4.637 19.234 -5.676 1 82.38 111 ILE B CA 1
ATOM 3281 C C . ILE B 1 111 ? -5.344 20.516 -5.273 1 82.38 111 ILE B C 1
ATOM 3283 O O . ILE B 1 111 ? -4.703 21.562 -5.094 1 82.38 111 ILE B O 1
ATOM 3287 N N . ASP B 1 112 ? -6.586 20.406 -5.117 1 81.5 112 ASP B N 1
ATOM 3288 C CA . ASP B 1 112 ? -7.383 21.578 -4.742 1 81.5 112 ASP B CA 1
ATOM 3289 C C . ASP B 1 112 ? -6.957 22.109 -3.381 1 81.5 112 ASP B C 1
ATOM 3291 O O . ASP B 1 112 ? -6.879 23.328 -3.188 1 81.5 112 ASP B O 1
ATOM 3295 N N . PHE B 1 113 ? -6.711 21.281 -2.541 1 84.19 113 PHE B N 1
ATOM 3296 C CA . PHE B 1 113 ? -6.32 21.672 -1.19 1 84.19 113 PHE B CA 1
ATOM 3297 C C . PHE B 1 113 ? -4.965 22.375 -1.197 1 84.19 113 PHE B C 1
ATOM 3299 O O . PHE B 1 113 ? -4.781 23.391 -0.522 1 84.19 113 PHE B O 1
ATOM 3306 N N . HIS B 1 114 ? -4.105 21.812 -1.914 1 83.12 114 HIS B N 1
ATOM 3307 C CA . HIS B 1 114 ? -2.785 22.422 -2.004 1 83.12 114 HIS B CA 1
ATOM 3308 C C . HIS B 1 114 ? -2.863 23.812 -2.639 1 83.12 114 HIS B C 1
ATOM 3310 O O . HIS B 1 114 ? -2.148 24.719 -2.23 1 83.12 114 HIS B O 1
ATOM 3316 N N . ARG B 1 115 ? -3.588 23.906 -3.652 1 83.31 115 ARG B N 1
ATOM 3317 C CA . ARG B 1 115 ? -3.748 25.203 -4.32 1 83.31 115 ARG B CA 1
ATOM 3318 C C . ARG B 1 115 ? -4.32 26.25 -3.369 1 83.31 115 ARG B C 1
ATOM 3320 O O . ARG B 1 115 ? -3.898 27.406 -3.383 1 83.31 115 ARG B O 1
ATOM 3327 N N . ALA B 1 116 ? -5.285 25.828 -2.6 1 83.06 116 ALA B N 1
ATOM 3328 C CA . ALA B 1 116 ? -5.938 26.734 -1.652 1 83.06 116 ALA B CA 1
ATOM 3329 C C . ALA B 1 116 ? -5.02 27.062 -0.478 1 83.06 116 ALA B C 1
ATOM 3331 O O . ALA B 1 116 ? -5.062 28.172 0.065 1 83.06 116 ALA B O 1
ATOM 3332 N N . TYR B 1 117 ? -4.199 26.078 -0.132 1 84.31 117 TYR B N 1
ATOM 3333 C CA . TYR B 1 117 ? -3.322 26.234 1.021 1 84.31 117 TYR B CA 1
ATOM 3334 C C . TYR B 1 117 ? -1.907 25.766 0.696 1 84.31 117 TYR B C 1
ATOM 3336 O O . TYR B 1 117 ? -1.413 24.797 1.278 1 84.31 117 TYR B O 1
ATOM 3344 N N . PRO B 1 118 ? -1.188 26.5 -0.025 1 82.5 118 PRO B N 1
ATOM 3345 C CA . PRO B 1 118 ? 0.103 26.062 -0.566 1 82.5 118 PRO B CA 1
ATOM 3346 C C . PRO B 1 118 ? 1.183 25.953 0.507 1 82.5 118 PRO B C 1
ATOM 3348 O O . PRO B 1 118 ? 2.215 25.312 0.283 1 82.5 118 PRO B O 1
ATOM 3351 N N . LYS B 1 119 ? 0.967 26.453 1.593 1 79.75 119 LYS B N 1
ATOM 3352 C CA . LYS B 1 119 ? 1.993 26.438 2.631 1 79.75 119 LYS B CA 1
ATOM 3353 C C . LYS B 1 119 ? 1.823 25.234 3.555 1 79.75 119 LYS B C 1
ATOM 3355 O O . LYS B 1 119 ? 2.686 24.969 4.395 1 79.75 119 LYS B O 1
ATOM 3360 N N . LEU B 1 120 ? 0.785 24.547 3.373 1 81.62 120 LEU B N 1
ATOM 3361 C CA . LEU B 1 120 ? 0.542 23.359 4.199 1 81.62 120 LEU B CA 1
ATOM 3362 C C . LEU B 1 120 ? 1.219 22.141 3.604 1 81.62 120 LEU B C 1
ATOM 3364 O O . LEU B 1 120 ? 1.207 21.938 2.385 1 81.62 120 LEU B O 1
ATOM 3368 N N . SER B 1 121 ? 1.827 21.422 4.508 1 86 121 SER B N 1
ATOM 3369 C CA . SER B 1 121 ? 2.361 20.125 4.109 1 86 121 SER B CA 1
ATOM 3370 C C . SER B 1 121 ? 1.365 19 4.395 1 86 121 SER B C 1
ATOM 3372 O O . SER B 1 121 ? 0.833 18.906 5.5 1 86 121 SER B O 1
ATOM 3374 N N . ILE B 1 122 ? 1.128 18.234 3.379 1 87.69 122 ILE B N 1
ATOM 3375 C CA . ILE B 1 122 ? 0.142 17.172 3.531 1 87.69 122 ILE B CA 1
ATOM 3376 C C . ILE B 1 122 ? 0.769 15.836 3.158 1 87.69 122 ILE B C 1
ATOM 3378 O O . ILE B 1 122 ? 1.479 15.727 2.156 1 87.69 122 ILE B O 1
ATOM 3382 N N . SER B 1 123 ? 0.516 14.891 4.012 1 89.62 123 SER B N 1
ATOM 3383 C CA . SER B 1 123 ? 0.919 13.516 3.764 1 89.62 123 SER B CA 1
ATOM 3384 C C . SER B 1 123 ? -0.286 12.578 3.742 1 89.62 123 SER B C 1
ATOM 3386 O O . SER B 1 123 ? -1.07 12.547 4.691 1 89.62 123 SER B O 1
ATOM 3388 N N . VAL B 1 124 ? -0.41 11.906 2.615 1 89.31 124 VAL B N 1
ATOM 3389 C CA . VAL B 1 124 ? -1.468 10.906 2.488 1 89.31 124 VAL B CA 1
ATOM 3390 C C . VAL B 1 124 ? -0.853 9.531 2.273 1 89.31 124 VAL B C 1
ATOM 3392 O O . VAL B 1 124 ? -0.096 9.32 1.322 1 89.31 124 VAL B O 1
ATOM 3395 N N . THR B 1 125 ? -1.226 8.625 3.125 1 87.75 125 THR B N 1
ATOM 3396 C CA . THR B 1 125 ? -0.638 7.293 3.061 1 87.75 125 THR B CA 1
ATOM 3397 C C . THR B 1 125 ? -1.727 6.223 3.016 1 87.75 125 THR B C 1
ATOM 3399 O O . THR B 1 125 ? -2.637 6.219 3.848 1 87.75 125 THR B O 1
ATOM 3402 N N . GLU B 1 126 ? -1.571 5.32 2.07 1 86.44 126 GLU B N 1
ATOM 3403 C CA . GLU B 1 126 ? -2.457 4.16 2.045 1 86.44 126 GLU B CA 1
ATOM 3404 C C . GLU B 1 126 ? -1.996 3.094 3.033 1 86.44 126 GLU B C 1
ATOM 3406 O O . GLU B 1 126 ? -0.81 2.762 3.088 1 86.44 126 GLU B O 1
ATOM 3411 N N . THR B 1 127 ? -2.984 2.641 3.789 1 85.25 127 THR B N 1
ATOM 3412 C CA . THR B 1 127 ? -2.686 1.587 4.75 1 85.25 127 THR B CA 1
ATOM 3413 C C . THR B 1 127 ? -3.947 0.81 5.113 1 85.25 127 THR B C 1
ATOM 3415 O O . THR B 1 127 ? -5.051 1.362 5.094 1 85.25 127 THR B O 1
ATOM 3418 N N . MET B 1 128 ? -3.693 -0.458 5.422 1 84.25 128 MET B N 1
ATOM 3419 C CA . MET B 1 128 ? -4.805 -1.274 5.906 1 84.25 128 MET B CA 1
ATOM 3420 C C . MET B 1 128 ? -5.059 -1.021 7.387 1 84.25 128 MET B C 1
ATOM 3422 O O . MET B 1 128 ? -6.078 -1.453 7.93 1 84.25 128 MET B O 1
ATOM 3426 N N . GLU B 1 129 ? -4.234 -0.274 8.023 1 90.62 129 GLU B N 1
ATOM 3427 C CA . GLU B 1 129 ? -4.293 -0.061 9.469 1 90.62 129 GLU B CA 1
ATOM 3428 C C . GLU B 1 129 ? -4.641 1.387 9.797 1 90.62 129 GLU B C 1
ATOM 3430 O O . GLU B 1 129 ? -4.035 1.99 10.688 1 90.62 129 GLU B O 1
ATOM 3435 N N . VAL B 1 130 ? -5.586 1.87 9.102 1 94.06 130 VAL B N 1
ATOM 3436 C CA . VAL B 1 130 ? -5.93 3.279 9.258 1 94.06 130 VAL B CA 1
ATOM 3437 C C . VAL B 1 130 ? -6.363 3.549 10.695 1 94.06 130 VAL B C 1
ATOM 3439 O O . VAL B 1 130 ? -5.863 4.477 11.336 1 94.06 130 VAL B O 1
ATOM 3442 N N . TYR B 1 131 ? -7.23 2.75 11.242 1 95.5 131 TYR B N 1
ATOM 3443 C CA . TYR B 1 131 ? -7.734 2.945 12.602 1 95.5 131 TYR B CA 1
ATOM 3444 C C . TYR B 1 131 ? -6.605 2.895 13.617 1 95.5 131 TYR B C 1
ATOM 3446 O O . TYR B 1 131 ? -6.477 3.787 14.461 1 95.5 131 TYR B O 1
ATOM 3454 N N . GLU B 1 132 ? -5.789 1.875 13.492 1 94.12 132 GLU B N 1
ATOM 3455 C CA . GLU B 1 132 ? -4.688 1.68 14.438 1 94.12 132 GLU B CA 1
ATOM 3456 C C . GLU B 1 132 ? -3.703 2.844 14.383 1 94.12 132 GLU B C 1
ATOM 3458 O O . GLU B 1 132 ? -3.176 3.264 15.414 1 94.12 132 GLU B O 1
ATOM 3463 N N . GLN B 1 133 ? -3.543 3.354 13.242 1 94 133 GLN B N 1
ATOM 3464 C CA . GLN B 1 133 ? -2.557 4.414 13.078 1 94 133 GLN B CA 1
ATOM 3465 C C . GLN B 1 133 ? -3.1 5.754 13.57 1 94 133 GLN B C 1
ATOM 3467 O O . GLN B 1 133 ? -2.338 6.602 14.039 1 94 133 GLN B O 1
ATOM 3472 N N . VAL B 1 134 ? -4.359 5.953 13.438 1 95.12 134 VAL B N 1
ATOM 3473 C CA . VAL B 1 134 ? -4.969 7.133 14.047 1 95.12 134 VAL B CA 1
ATOM 3474 C C . VAL B 1 134 ? -4.926 7.008 15.57 1 95.12 134 VAL B C 1
ATOM 3476 O O . VAL B 1 134 ? -4.559 7.957 16.266 1 95.12 134 VAL B O 1
ATOM 3479 N N . LEU B 1 135 ? -5.23 5.836 16.047 1 93.31 135 LEU B N 1
ATOM 3480 C CA . LEU B 1 135 ? -5.258 5.586 17.484 1 93.31 135 LEU B CA 1
ATOM 3481 C C . LEU B 1 135 ? -3.875 5.789 18.094 1 93.31 135 LEU B C 1
ATOM 3483 O O . LEU B 1 135 ? -3.75 6.367 19.172 1 93.31 135 LEU B O 1
ATOM 3487 N N . SER B 1 136 ? -2.904 5.328 17.469 1 89.38 136 SER B N 1
ATOM 3488 C CA . SER B 1 136 ? -1.538 5.434 17.969 1 89.38 136 SER B CA 1
ATOM 3489 C C . SER B 1 136 ? -1.001 6.852 17.812 1 89.38 136 SER B C 1
ATOM 3491 O O . SER B 1 136 ? 0.023 7.199 18.406 1 89.38 136 SER B O 1
ATOM 3493 N N . GLY B 1 137 ? -1.646 7.625 16.938 1 87.81 137 GLY B N 1
ATOM 3494 C CA . GLY B 1 137 ? -1.197 8.984 16.688 1 87.81 137 GLY B CA 1
ATOM 3495 C C . GLY B 1 137 ? -0.252 9.109 15.516 1 87.81 137 GLY B C 1
ATOM 3496 O O . GLY B 1 137 ? 0.236 10.195 15.211 1 87.81 137 GLY B O 1
ATOM 3497 N N . ALA B 1 138 ? -0.07 8.031 14.852 1 87 138 ALA B N 1
ATOM 3498 C CA . ALA B 1 138 ? 0.795 8.039 13.68 1 87 138 ALA B CA 1
ATOM 3499 C C . ALA B 1 138 ? 0.163 8.836 12.539 1 87 138 ALA B C 1
ATOM 3501 O O . ALA B 1 138 ? 0.868 9.352 11.664 1 87 138 ALA B O 1
ATOM 3502 N N . ARG B 1 139 ? -1.139 8.914 12.57 1 92.56 139 ARG B N 1
ATOM 3503 C CA . ARG B 1 139 ? -1.92 9.703 11.625 1 92.56 139 ARG B CA 1
ATOM 3504 C C . ARG B 1 139 ? -2.814 10.703 12.352 1 92.56 139 ARG B C 1
ATOM 3506 O O . ARG B 1 139 ? -3.383 10.383 13.398 1 92.56 139 ARG B O 1
ATOM 3513 N N . ASP B 1 140 ? -2.883 11.883 11.773 1 91.62 140 ASP B N 1
ATOM 3514 C CA . ASP B 1 140 ? -3.75 12.898 12.359 1 91.62 140 ASP B CA 1
ATOM 3515 C C . ASP B 1 140 ? -5.219 12.609 12.062 1 91.62 140 ASP B C 1
ATOM 3517 O O . ASP B 1 140 ? -6.086 12.828 12.906 1 91.62 140 ASP B O 1
ATOM 3521 N N . LEU B 1 141 ? -5.387 12.195 10.82 1 93.94 141 LEU B N 1
ATOM 3522 C CA . LEU B 1 141 ? -6.727 11.875 10.336 1 93.94 141 LEU B CA 1
ATOM 3523 C C . LEU B 1 141 ? -6.73 10.547 9.586 1 93.94 141 LEU B C 1
ATOM 3525 O O . LEU B 1 141 ? -5.711 10.141 9.023 1 93.94 141 LEU B O 1
ATOM 3529 N N . GLY B 1 142 ? -7.863 9.914 9.68 1 95 142 GLY B N 1
ATOM 3530 C CA . GLY B 1 142 ? -8.086 8.711 8.891 1 95 142 GLY B CA 1
ATOM 3531 C C . GLY B 1 142 ? -9.406 8.727 8.148 1 95 142 GLY B C 1
ATOM 3532 O O . GLY B 1 142 ? -10.414 9.211 8.664 1 95 142 GLY B O 1
ATOM 3533 N N . VAL B 1 143 ? -9.375 8.328 6.941 1 92.88 143 VAL B N 1
ATOM 3534 C CA . VAL B 1 143 ? -10.594 8.047 6.191 1 92.88 143 VAL B CA 1
ATOM 3535 C C . VAL B 1 143 ? -10.703 6.551 5.926 1 92.88 143 VAL B C 1
ATOM 3537 O O . VAL B 1 143 ? -9.883 5.98 5.199 1 92.88 143 VAL B O 1
ATOM 3540 N N . THR B 1 144 ? -11.68 5.973 6.527 1 93.69 144 THR B N 1
ATOM 3541 C CA . THR B 1 144 ? -11.766 4.52 6.48 1 93.69 144 THR B CA 1
ATOM 3542 C C . THR B 1 144 ? -13.188 4.047 6.762 1 93.69 144 THR B C 1
ATOM 3544 O O . THR B 1 144 ? -14.125 4.844 6.754 1 93.69 144 THR B O 1
ATOM 3547 N N . THR B 1 145 ? -13.305 2.742 6.828 1 94.12 145 THR B N 1
ATOM 3548 C CA . THR B 1 145 ? -14.594 2.162 7.199 1 94.12 145 THR B CA 1
ATOM 3549 C C . THR B 1 145 ? -14.852 2.322 8.695 1 94.12 145 THR B C 1
ATOM 3551 O O . THR B 1 145 ? -13.906 2.379 9.484 1 94.12 145 THR B O 1
ATOM 3554 N N . VAL B 1 146 ? -16.094 2.389 9.062 1 94.44 146 VAL B N 1
ATOM 3555 C CA . VAL B 1 146 ? -16.469 2.58 10.461 1 94.44 146 VAL B CA 1
ATOM 3556 C C . VAL B 1 146 ? -16 1.388 11.289 1 94.44 146 VAL B C 1
ATOM 3558 O O . VAL B 1 146 ? -16.328 0.24 10.984 1 94.44 146 VAL B O 1
ATOM 3561 N N . PRO B 1 147 ? -15.211 1.661 12.297 1 93.94 147 PRO B N 1
ATOM 3562 C CA . PRO B 1 147 ? -14.781 0.564 13.172 1 93.94 147 PRO B CA 1
ATOM 3563 C C . PRO B 1 147 ? -15.914 0.005 14.023 1 93.94 147 PRO B C 1
ATOM 3565 O O . PRO B 1 147 ? -16.828 0.742 14.398 1 93.94 147 PRO B O 1
ATOM 3568 N N . SER B 1 148 ? -15.797 -1.265 14.328 1 90.81 148 SER B N 1
ATOM 3569 C CA . SER B 1 148 ? -16.844 -1.922 15.102 1 90.81 148 SER B CA 1
ATOM 3570 C C . SER B 1 148 ? -16.859 -1.427 16.547 1 90.81 148 SER B C 1
ATOM 3572 O O . SER B 1 148 ? -17.938 -1.204 17.125 1 90.81 148 SER B O 1
ATOM 3574 N N . LYS B 1 149 ? -15.758 -1.282 17.188 1 91.69 149 LYS B N 1
ATOM 3575 C CA . LYS B 1 149 ? -15.633 -0.849 18.562 1 91.69 149 LYS B CA 1
ATOM 3576 C C . LYS B 1 149 ? -14.531 0.191 18.719 1 91.69 149 LYS B C 1
ATOM 3578 O O . LYS B 1 149 ? -13.445 -0.116 19.234 1 91.69 149 LYS B O 1
ATOM 3583 N N . PRO B 1 150 ? -14.883 1.352 18.406 1 91.19 150 PRO B N 1
ATOM 3584 C CA . PRO B 1 150 ? -13.844 2.381 18.484 1 91.19 150 PRO B CA 1
ATOM 3585 C C . PRO B 1 150 ? -13.461 2.715 19.938 1 91.19 150 PRO B C 1
ATOM 3587 O O . PRO B 1 150 ? -14.312 2.701 20.828 1 91.19 150 PRO B O 1
ATOM 3590 N N . ASP B 1 151 ? -12.195 2.955 20.109 1 91.69 151 ASP B N 1
ATOM 3591 C CA . ASP B 1 151 ? -11.688 3.5 21.359 1 91.69 151 ASP B CA 1
ATOM 3592 C C . ASP B 1 151 ? -12.352 4.836 21.688 1 91.69 151 ASP B C 1
ATOM 3594 O O . ASP B 1 151 ? -12.664 5.613 20.797 1 91.69 151 ASP B O 1
ATOM 3598 N N . GLU B 1 152 ? -12.5 5.129 22.953 1 89 152 GLU B N 1
ATOM 3599 C CA . GLU B 1 152 ? -13.148 6.367 23.375 1 89 152 GLU B CA 1
ATOM 3600 C C . GLU B 1 152 ? -12.352 7.59 22.922 1 89 152 GLU B C 1
ATOM 3602 O O . GLU B 1 152 ? -12.906 8.68 22.797 1 89 152 GLU B O 1
ATOM 3607 N N . ARG B 1 153 ? -11.141 7.418 22.766 1 91.69 153 ARG B N 1
ATOM 3608 C CA . ARG B 1 153 ? -10.266 8.523 22.406 1 91.69 153 ARG B CA 1
ATOM 3609 C C . ARG B 1 153 ? -10.367 8.836 20.906 1 91.69 153 ARG B C 1
ATOM 3611 O O . ARG B 1 153 ? -9.812 9.828 20.438 1 91.69 153 ARG B O 1
ATOM 3618 N N . VAL B 1 154 ? -11.148 8 20.141 1 94.69 154 VAL B N 1
ATOM 3619 C CA . VAL B 1 154 ? -11.25 8.172 18.688 1 94.69 154 VAL B CA 1
ATOM 3620 C C . VAL B 1 154 ? -12.656 8.625 18.328 1 94.69 154 VAL B C 1
ATOM 3622 O O . VAL B 1 154 ? -13.641 7.965 18.656 1 94.69 154 VAL B O 1
ATOM 3625 N N . ALA B 1 155 ? -12.727 9.781 17.688 1 94.88 155 ALA B N 1
ATOM 3626 C CA . ALA B 1 155 ? -14 10.25 17.141 1 94.88 155 ALA B CA 1
ATOM 3627 C C . ALA B 1 155 ? -14.273 9.609 15.781 1 94.88 155 ALA B C 1
ATOM 3629 O O . ALA B 1 155 ? -13.367 9.445 14.969 1 94.88 155 ALA B O 1
ATOM 3630 N N . VAL B 1 156 ? -15.477 9.266 15.625 1 96.44 156 VAL B N 1
ATOM 3631 C CA . VAL B 1 156 ? -15.945 8.695 14.367 1 96.44 156 VAL B CA 1
ATOM 3632 C C . VAL B 1 156 ? -16.969 9.617 13.727 1 96.44 156 VAL B C 1
ATOM 3634 O O . VAL B 1 156 ? -18.094 9.758 14.227 1 96.44 156 VAL B O 1
ATOM 3637 N N . ILE B 1 157 ? -16.609 10.219 12.57 1 95.06 157 ILE B N 1
ATOM 3638 C CA . ILE B 1 157 ? -17.516 11.117 11.859 1 95.06 157 ILE B CA 1
ATOM 3639 C C . ILE B 1 157 ? -18 10.445 10.57 1 95.06 157 ILE B C 1
ATOM 3641 O O . ILE B 1 157 ? -17.203 10.219 9.656 1 95.06 157 ILE B O 1
ATOM 3645 N N . PRO B 1 158 ? -19.266 10.195 10.547 1 94.38 158 PRO B N 1
ATOM 3646 C CA . PRO B 1 158 ? -19.766 9.602 9.312 1 94.38 158 PRO B CA 1
ATOM 3647 C C . PRO B 1 158 ? -19.531 10.484 8.086 1 94.38 158 PRO B C 1
ATOM 3649 O O . PRO B 1 158 ? -19.672 11.703 8.172 1 94.38 158 PRO B O 1
ATOM 3652 N N . LEU B 1 159 ? -19.125 9.891 7.035 1 92 159 LEU B N 1
ATOM 3653 C CA . LEU B 1 159 ? -18.875 10.625 5.801 1 92 159 LEU B CA 1
ATOM 3654 C C . LEU B 1 159 ? -19.906 10.266 4.738 1 92 159 LEU B C 1
ATOM 3656 O O . LEU B 1 159 ? -20.672 11.133 4.285 1 92 159 LEU B O 1
ATOM 3660 N N . PHE B 1 160 ? -19.953 8.969 4.332 1 90.31 160 PHE B N 1
ATOM 3661 C CA . PHE B 1 160 ? -20.953 8.57 3.35 1 90.31 160 PHE B CA 1
ATOM 3662 C C . PHE B 1 160 ? -21.125 7.055 3.336 1 90.31 160 PHE B C 1
ATOM 3664 O O . PHE B 1 160 ? -20.266 6.324 3.82 1 90.31 160 PHE B O 1
ATOM 3671 N N . HIS B 1 161 ? -22.312 6.645 2.807 1 92.94 161 HIS B N 1
ATOM 3672 C CA . HIS B 1 161 ? -22.609 5.246 2.521 1 92.94 161 HIS B CA 1
ATOM 3673 C C . HIS B 1 161 ? -22.062 4.828 1.162 1 92.94 161 HIS B C 1
ATOM 3675 O O . HIS B 1 161 ? -22.391 5.438 0.141 1 92.94 161 HIS B O 1
ATOM 3681 N N . GLU B 1 162 ? -21.25 3.82 1.188 1 91.88 162 GLU B N 1
ATOM 3682 C CA . GLU B 1 162 ? -20.609 3.383 -0.047 1 91.88 162 GLU B CA 1
ATOM 3683 C C . GLU B 1 162 ? -21.203 2.07 -0.546 1 91.88 162 GLU B C 1
ATOM 3685 O O . GLU B 1 162 ? -21.234 1.082 0.189 1 91.88 162 GLU B O 1
ATOM 3690 N N . GLU B 1 163 ? -21.672 2.07 -1.767 1 94.19 163 GLU B N 1
ATOM 3691 C CA . GLU B 1 163 ? -22.109 0.85 -2.434 1 94.19 163 GLU B CA 1
ATOM 3692 C C . GLU B 1 163 ? -21.062 0.363 -3.438 1 94.19 163 GLU B C 1
ATOM 3694 O O . GLU B 1 163 ? -20.328 1.164 -4.012 1 94.19 163 GLU B O 1
ATOM 3699 N N . PHE B 1 164 ? -21.062 -0.96 -3.553 1 96.19 164 PHE B N 1
ATOM 3700 C CA . PHE B 1 164 ? -20.172 -1.556 -4.531 1 96.19 164 PHE B CA 1
ATOM 3701 C C . PHE B 1 164 ? -20.938 -2.01 -5.77 1 96.19 164 PHE B C 1
ATOM 3703 O O . PHE B 1 164 ? -22.109 -2.361 -5.68 1 96.19 164 PHE B O 1
ATOM 3710 N N . ALA B 1 165 ? -20.266 -1.957 -6.84 1 96.56 165 ALA B N 1
ATOM 3711 C CA . ALA B 1 165 ? -20.812 -2.395 -8.125 1 96.56 165 ALA B CA 1
ATOM 3712 C C . ALA B 1 165 ? -19.797 -3.238 -8.891 1 96.56 165 ALA B C 1
ATOM 3714 O O . ALA B 1 165 ? -18.609 -3.248 -8.555 1 96.56 165 ALA B O 1
ATOM 3715 N N . LEU B 1 166 ? -20.297 -3.951 -9.805 1 97.56 166 LEU B N 1
ATOM 3716 C CA . LEU B 1 166 ? -19.438 -4.711 -10.711 1 97.56 166 LEU B CA 1
ATOM 3717 C C . LEU B 1 166 ? -18.844 -3.803 -11.773 1 97.56 166 LEU B C 1
ATOM 3719 O O . LEU B 1 166 ? -19.562 -3.084 -12.469 1 97.56 166 LEU B O 1
ATOM 3723 N N . ALA B 1 167 ? -17.578 -3.734 -11.828 1 97.12 167 ALA B N 1
ATOM 3724 C CA . ALA B 1 167 ? -16.844 -3.107 -12.93 1 97.12 167 ALA B CA 1
ATOM 3725 C C . ALA B 1 167 ? -16.531 -4.125 -14.023 1 97.12 167 ALA B C 1
ATOM 3727 O O . ALA B 1 167 ? -15.797 -5.094 -13.781 1 97.12 167 ALA B O 1
ATOM 3728 N N . ILE B 1 168 ? -17.016 -3.91 -15.141 1 97.44 168 ILE B N 1
ATOM 3729 C CA . ILE B 1 168 ? -16.859 -4.879 -16.219 1 97.44 168 ILE B CA 1
ATOM 3730 C C . ILE B 1 168 ? -16.641 -4.145 -17.547 1 97.44 168 ILE B C 1
ATOM 3732 O O . ILE B 1 168 ? -16.984 -2.973 -17.672 1 97.44 168 ILE B O 1
ATOM 3736 N N . ARG B 1 169 ? -15.922 -4.82 -18.422 1 97.19 169 ARG B N 1
ATOM 3737 C CA . ARG B 1 169 ? -15.703 -4.207 -19.734 1 97.19 169 ARG B CA 1
ATOM 3738 C C . ARG B 1 169 ? -17.031 -3.844 -20.391 1 97.19 169 ARG B C 1
ATOM 3740 O O . ARG B 1 169 ? -17.984 -4.609 -20.312 1 97.19 169 ARG B O 1
ATOM 3747 N N . SER B 1 170 ? -17.062 -2.742 -21.047 1 95.69 170 SER B N 1
ATOM 3748 C CA . SER B 1 170 ? -18.312 -2.15 -21.531 1 95.69 170 SER B CA 1
ATOM 3749 C C . SER B 1 170 ? -18.938 -2.99 -22.641 1 95.69 170 SER B C 1
ATOM 3751 O O . SER B 1 170 ? -20.141 -2.92 -22.875 1 95.69 170 SER B O 1
ATOM 3753 N N . ASP B 1 171 ? -18.172 -3.76 -23.312 1 94.94 171 ASP B N 1
ATOM 3754 C CA . ASP B 1 171 ? -18.703 -4.551 -24.422 1 94.94 171 ASP B CA 1
ATOM 3755 C C . ASP B 1 171 ? -19.156 -5.93 -23.953 1 94.94 171 ASP B C 1
ATOM 3757 O O . ASP B 1 171 ? -19.641 -6.734 -24.75 1 94.94 171 ASP B O 1
ATOM 3761 N N . HIS B 1 172 ? -18.969 -6.199 -22.734 1 93.62 172 HIS B N 1
ATOM 3762 C CA . HIS B 1 172 ? -19.453 -7.461 -22.188 1 93.62 172 HIS B CA 1
ATOM 3763 C C . HIS B 1 172 ? -20.984 -7.516 -22.188 1 93.62 172 HIS B C 1
ATOM 3765 O O . HIS B 1 172 ? -21.641 -6.492 -22 1 93.62 172 HIS B O 1
ATOM 3771 N N . GLN B 1 173 ? -21.531 -8.625 -22.281 1 92.38 173 GLN B N 1
ATOM 3772 C CA . GLN B 1 173 ? -22.969 -8.82 -22.344 1 92.38 173 GLN B CA 1
ATOM 3773 C C . GLN B 1 173 ? -23.656 -8.305 -21.078 1 92.38 173 GLN B C 1
ATOM 3775 O O . GLN B 1 173 ? -24.75 -7.734 -21.141 1 92.38 173 GLN B O 1
ATOM 3780 N N . LEU B 1 174 ? -23.016 -8.484 -20.016 1 92.38 174 LEU B N 1
ATOM 3781 C CA . LEU B 1 174 ? -23.594 -8.094 -18.734 1 92.38 174 LEU B CA 1
ATOM 3782 C C . LEU B 1 174 ? -23.656 -6.574 -18.609 1 92.38 174 LEU B C 1
ATOM 3784 O O . LEU B 1 174 ? -24.391 -6.047 -17.766 1 92.38 174 LEU B O 1
ATOM 3788 N N . ALA B 1 175 ? -22.797 -5.922 -19.312 1 92.75 175 ALA B N 1
ATOM 3789 C CA . ALA B 1 175 ? -22.766 -4.461 -19.266 1 92.75 175 ALA B CA 1
ATOM 3790 C C . ALA B 1 175 ? -24.047 -3.881 -19.875 1 92.75 175 ALA B C 1
ATOM 3792 O O . ALA B 1 175 ? -24.359 -2.709 -19.672 1 92.75 175 ALA B O 1
ATOM 3793 N N . LYS B 1 176 ? -24.672 -4.66 -20.609 1 89.94 176 LYS B N 1
ATOM 3794 C CA . LYS B 1 176 ? -25.906 -4.219 -21.25 1 89.94 176 LYS B CA 1
ATOM 3795 C C . LYS B 1 176 ? -27.031 -4.059 -20.234 1 89.94 176 LYS B C 1
ATOM 3797 O O . LYS B 1 176 ? -27.953 -3.273 -20.453 1 89.94 176 LYS B O 1
ATOM 3802 N N . SER B 1 177 ? -26.797 -4.855 -19.234 1 86.94 177 SER B N 1
ATOM 3803 C CA . SER B 1 177 ? -27.734 -4.707 -18.141 1 86.94 177 SER B CA 1
ATOM 3804 C C . SER B 1 177 ? -27.203 -3.758 -17.062 1 86.94 177 SER B C 1
ATOM 3806 O O . SER B 1 177 ? -26 -3.705 -16.828 1 86.94 177 SER B O 1
ATOM 3808 N N . ASN B 1 178 ? -28.047 -2.955 -16.469 1 88.94 178 ASN B N 1
ATOM 3809 C CA . ASN B 1 178 ? -27.609 -2.027 -15.438 1 88.94 178 ASN B CA 1
ATOM 3810 C C . ASN B 1 178 ? -27.594 -2.693 -14.062 1 88.94 178 ASN B C 1
ATOM 3812 O O . ASN B 1 178 ? -27.078 -2.121 -13.102 1 88.94 178 ASN B O 1
ATOM 3816 N N . THR B 1 179 ? -28.156 -3.924 -14.047 1 95.06 179 THR B N 1
ATOM 3817 C CA . THR B 1 179 ? -28.203 -4.629 -12.773 1 95.06 179 THR B CA 1
ATOM 3818 C C . THR B 1 179 ? -27.953 -6.121 -12.977 1 95.06 179 THR B C 1
ATOM 3820 O O . THR B 1 179 ? -28.125 -6.645 -14.078 1 95.06 179 THR B O 1
ATOM 3823 N N . MET B 1 180 ? -27.516 -6.746 -11.945 1 95.44 180 MET B N 1
ATOM 3824 C CA . MET B 1 180 ? -27.344 -8.195 -11.922 1 95.44 180 MET B CA 1
ATOM 3825 C C . MET B 1 180 ? -27.453 -8.742 -10.5 1 95.44 180 MET B C 1
ATOM 3827 O O . MET B 1 180 ? -27.047 -8.078 -9.547 1 95.44 180 MET B O 1
ATOM 3831 N N . PRO B 1 181 ? -28.078 -9.938 -10.414 1 96.56 181 PRO B N 1
ATOM 3832 C CA . PRO B 1 181 ? -28.062 -10.562 -9.094 1 96.56 181 PRO B CA 1
ATOM 3833 C C . PRO B 1 181 ? -26.656 -10.898 -8.609 1 96.56 181 PRO B C 1
ATOM 3835 O O . PRO B 1 181 ? -25.812 -11.32 -9.406 1 96.56 181 PRO B O 1
ATOM 3838 N N . PHE B 1 182 ? -26.469 -10.75 -7.344 1 97.31 182 PHE B N 1
ATOM 3839 C CA . PHE B 1 182 ? -25.172 -10.969 -6.723 1 97.31 182 PHE B CA 1
ATOM 3840 C C . PHE B 1 182 ? -24.656 -12.383 -7.012 1 97.31 182 PHE B C 1
ATOM 3842 O O . PHE B 1 182 ? -23.469 -12.578 -7.27 1 97.31 182 PHE B O 1
ATOM 3849 N N . GLU B 1 183 ? -25.5 -13.383 -7.066 1 95.69 183 GLU B N 1
ATOM 3850 C CA . GLU B 1 183 ? -25.141 -14.789 -7.207 1 95.69 183 GLU B CA 1
ATOM 3851 C C . GLU B 1 183 ? -24.5 -15.062 -8.57 1 95.69 183 GLU B C 1
ATOM 3853 O O . GLU B 1 183 ? -23.781 -16.047 -8.734 1 95.69 183 GLU B O 1
ATOM 3858 N N . GLN B 1 184 ? -24.766 -14.211 -9.5 1 95.31 184 GLN B N 1
ATOM 3859 C CA . GLN B 1 184 ? -24.25 -14.398 -10.852 1 95.31 184 GLN B CA 1
ATOM 3860 C C . GLN B 1 184 ? -22.75 -14.18 -10.898 1 95.31 184 GLN B C 1
ATOM 3862 O O . GLN B 1 184 ? -22.094 -14.539 -11.875 1 95.31 184 GLN B O 1
ATOM 3867 N N . LEU B 1 185 ? -22.172 -13.688 -9.805 1 95.75 185 LEU B N 1
ATOM 3868 C CA . LEU B 1 185 ? -20.719 -13.508 -9.703 1 95.75 185 LEU B CA 1
ATOM 3869 C C . LEU B 1 185 ? -20 -14.836 -9.875 1 95.75 185 LEU B C 1
ATOM 3871 O O . LEU B 1 185 ? -18.844 -14.867 -10.32 1 95.75 185 LEU B O 1
ATOM 3875 N N . ARG B 1 186 ? -20.672 -15.914 -9.523 1 93.94 186 ARG B N 1
ATOM 3876 C CA . ARG B 1 186 ? -20.078 -17.234 -9.57 1 93.94 186 ARG B CA 1
ATOM 3877 C C . ARG B 1 186 ? -19.703 -17.609 -11.008 1 93.94 186 ARG B C 1
ATOM 3879 O O . ARG B 1 186 ? -18.875 -18.5 -11.227 1 93.94 186 ARG B O 1
ATOM 3886 N N . GLU B 1 187 ? -20.312 -16.922 -11.938 1 93.44 187 GLU B N 1
ATOM 3887 C CA . GLU B 1 187 ? -20.125 -17.266 -13.344 1 93.44 187 GLU B CA 1
ATOM 3888 C C . GLU B 1 187 ? -19.031 -16.391 -13.977 1 93.44 187 GLU B C 1
ATOM 3890 O O . GLU B 1 187 ? -18.688 -16.578 -15.141 1 93.44 187 GLU B O 1
ATOM 3895 N N . LEU B 1 188 ? -18.5 -15.5 -13.203 1 94.75 188 LEU B N 1
ATOM 3896 C CA . LEU B 1 188 ? -17.547 -14.523 -13.75 1 94.75 188 LEU B CA 1
ATOM 3897 C C . LEU B 1 188 ? -16.141 -14.789 -13.242 1 94.75 188 LEU B C 1
ATOM 3899 O O . LEU B 1 188 ? -15.961 -15.234 -12.109 1 94.75 188 LEU B O 1
ATOM 3903 N N . LYS B 1 189 ? -15.195 -14.516 -14.102 1 94.25 189 LYS B N 1
ATOM 3904 C CA . LYS B 1 189 ? -13.812 -14.359 -13.656 1 94.25 189 LYS B CA 1
ATOM 3905 C C . LYS B 1 189 ? -13.578 -12.977 -13.062 1 94.25 189 LYS B C 1
ATOM 3907 O O . LYS B 1 189 ? -13.898 -11.961 -13.695 1 94.25 189 LYS B O 1
ATOM 3912 N N . LEU B 1 190 ? -13.008 -13 -11.898 1 95.88 190 LEU B N 1
ATOM 3913 C CA . LEU B 1 190 ? -12.844 -11.719 -11.219 1 95.88 190 LEU B CA 1
ATOM 3914 C C . LEU B 1 190 ? -11.359 -11.398 -11.023 1 95.88 190 LEU B C 1
ATOM 3916 O O . LEU B 1 190 ? -10.523 -12.305 -11 1 95.88 190 LEU B O 1
ATOM 3920 N N . VAL B 1 191 ? -11.039 -10.172 -10.992 1 94.62 191 VAL B N 1
ATOM 3921 C CA . VAL B 1 191 ? -9.766 -9.617 -10.555 1 94.62 191 VAL B CA 1
ATOM 3922 C C . VAL B 1 191 ? -9.984 -8.711 -9.344 1 94.62 191 VAL B C 1
ATOM 3924 O O . VAL B 1 191 ? -10.688 -7.703 -9.438 1 94.62 191 VAL B O 1
ATOM 3927 N N . MET B 1 192 ? -9.375 -9.07 -8.242 1 94.62 192 MET B N 1
ATOM 3928 C CA . MET B 1 192 ? -9.742 -8.414 -6.992 1 94.62 192 MET B CA 1
ATOM 3929 C C . MET B 1 192 ? -8.508 -8.047 -6.188 1 94.62 192 MET B C 1
ATOM 3931 O O . MET B 1 192 ? -7.398 -8.477 -6.512 1 94.62 192 MET B O 1
ATOM 3935 N N . PHE B 1 193 ? -8.812 -7.191 -5.195 1 92.19 193 PHE B N 1
ATOM 3936 C CA . PHE B 1 193 ? -7.789 -6.969 -4.176 1 92.19 193 PHE B CA 1
ATOM 3937 C C . PHE B 1 193 ? -7.594 -8.219 -3.33 1 92.19 193 PHE B C 1
ATOM 3939 O O . PHE B 1 193 ? -8.398 -9.148 -3.389 1 92.19 193 PHE B O 1
ATOM 3946 N N . GLY B 1 194 ? -6.551 -8.211 -2.557 1 88.69 194 GLY B N 1
ATOM 3947 C CA . GLY B 1 194 ? -6.246 -9.359 -1.709 1 88.69 194 GLY B CA 1
ATOM 3948 C C . GLY B 1 194 ? -7.277 -9.578 -0.615 1 88.69 194 GLY B C 1
ATOM 3949 O O . GLY B 1 194 ? -8.109 -8.703 -0.357 1 88.69 194 GLY B O 1
ATOM 3950 N N . PRO B 1 195 ? -7.164 -10.695 0.044 1 86.94 195 PRO B N 1
ATOM 3951 C CA . PRO B 1 195 ? -8.172 -11.086 1.031 1 86.94 195 PRO B CA 1
ATOM 3952 C C . PRO B 1 195 ? -8.195 -10.164 2.25 1 86.94 195 PRO B C 1
ATOM 3954 O O . PRO B 1 195 ? -9.211 -10.086 2.947 1 86.94 195 PRO B O 1
ATOM 3957 N N . GLU B 1 196 ? -7.133 -9.477 2.48 1 83.88 196 GLU B N 1
ATOM 3958 C CA . GLU B 1 196 ? -7.07 -8.617 3.662 1 83.88 196 GLU B CA 1
ATOM 3959 C C . GLU B 1 196 ? -7.652 -7.238 3.377 1 83.88 196 GLU B C 1
ATOM 3961 O O . GLU B 1 196 ? -7.918 -6.469 4.301 1 83.88 196 GLU B O 1
ATOM 3966 N N . HIS B 1 197 ? -7.844 -7.031 2.176 1 89.25 197 HIS B N 1
ATOM 3967 C CA . HIS B 1 197 ? -8.391 -5.727 1.809 1 89.25 197 HIS B CA 1
ATOM 3968 C C . HIS B 1 197 ? -9.844 -5.594 2.248 1 89.25 197 HIS B C 1
ATOM 3970 O O . HIS B 1 197 ? -10.617 -6.543 2.137 1 89.25 197 HIS B O 1
ATOM 3976 N N . GLN B 1 198 ? -10.203 -4.43 2.668 1 89.06 198 GLN B N 1
ATOM 3977 C CA . GLN B 1 198 ? -11.531 -4.191 3.221 1 89.06 198 GLN B CA 1
ATOM 3978 C C . GLN B 1 198 ? -12.617 -4.48 2.189 1 89.06 198 GLN B C 1
ATOM 3980 O O . GLN B 1 198 ? -13.656 -5.059 2.518 1 89.06 198 GLN B O 1
ATOM 3985 N N . MET B 1 199 ? -12.398 -4.105 0.989 1 91.25 199 MET B N 1
ATOM 3986 C CA . MET B 1 199 ? -13.391 -4.332 -0.059 1 91.25 199 MET B CA 1
ATOM 3987 C C . MET B 1 199 ? -13.625 -5.824 -0.272 1 91.25 199 MET B C 1
ATOM 3989 O O . MET B 1 199 ? -14.766 -6.266 -0.402 1 91.25 199 MET B O 1
ATOM 3993 N N . THR B 1 200 ? -12.547 -6.535 -0.365 1 93.81 200 THR B N 1
ATOM 3994 C CA . THR B 1 200 ? -12.648 -7.973 -0.572 1 93.81 200 THR B CA 1
ATOM 3995 C C . THR B 1 200 ? -13.367 -8.641 0.597 1 93.81 200 THR B C 1
ATOM 3997 O O . THR B 1 200 ? -14.148 -9.578 0.402 1 93.81 200 THR B O 1
ATOM 4000 N N . LYS B 1 201 ? -13.141 -8.172 1.804 1 93.12 201 LYS B N 1
ATOM 4001 C CA . LYS B 1 201 ? -13.805 -8.727 2.984 1 93.12 201 LYS B CA 1
ATOM 4002 C C . LYS B 1 201 ? -15.32 -8.547 2.898 1 93.12 201 LYS B C 1
ATOM 4004 O O . LYS B 1 201 ? -16.078 -9.445 3.262 1 93.12 201 LYS B O 1
ATOM 4009 N N . VAL B 1 202 ? -15.742 -7.426 2.457 1 94.94 202 VAL B N 1
ATOM 4010 C CA . VAL B 1 202 ? -17.172 -7.148 2.312 1 94.94 202 VAL B CA 1
ATOM 4011 C C . VAL B 1 202 ? -17.781 -8.117 1.306 1 94.94 202 VAL B C 1
ATOM 4013 O O . VAL B 1 202 ? -18.859 -8.68 1.555 1 94.94 202 VAL B O 1
ATOM 4016 N N . ILE B 1 203 ? -17.109 -8.297 0.221 1 96.44 203 ILE B N 1
ATOM 4017 C CA . ILE B 1 203 ? -17.609 -9.156 -0.845 1 96.44 203 ILE B CA 1
ATOM 4018 C C . ILE B 1 203 ? -17.625 -10.609 -0.374 1 96.44 203 ILE B C 1
ATOM 4020 O O . ILE B 1 203 ? -18.594 -11.336 -0.621 1 96.44 203 ILE B O 1
ATOM 4024 N N . GLN B 1 204 ? -16.594 -10.969 0.283 1 95.44 204 GLN B N 1
ATOM 4025 C CA . GLN B 1 204 ? -16.5 -12.336 0.794 1 95.44 204 GLN B CA 1
ATOM 4026 C C . GLN B 1 204 ? -17.609 -12.617 1.805 1 95.44 204 GLN B C 1
ATOM 4028 O O . GLN B 1 204 ? -18.156 -13.719 1.83 1 95.44 204 GLN B O 1
ATOM 4033 N N . SER B 1 205 ? -17.844 -11.672 2.654 1 95.5 205 SER B N 1
ATOM 4034 C CA . SER B 1 205 ? -18.938 -11.82 3.615 1 95.5 205 SER B CA 1
ATOM 4035 C C . SER B 1 205 ? -20.266 -12.07 2.912 1 95.5 205 SER B C 1
ATOM 4037 O O . SER B 1 205 ? -21.047 -12.906 3.348 1 95.5 205 SER B O 1
ATOM 4039 N N . CYS B 1 206 ? -20.484 -11.367 1.87 1 96.62 206 CYS B N 1
ATOM 4040 C CA . CYS B 1 206 ? -21.703 -11.555 1.079 1 96.62 206 CYS B CA 1
ATOM 4041 C C . CYS B 1 206 ? -21.719 -12.945 0.443 1 96.62 206 CYS B C 1
ATOM 4043 O O . CYS B 1 206 ? -22.766 -13.602 0.413 1 96.62 206 CYS B O 1
ATOM 4045 N N . CYS B 1 207 ? -20.609 -13.352 -0.054 1 96.12 207 CYS B N 1
ATOM 4046 C CA . CYS B 1 207 ? -20.484 -14.672 -0.66 1 96.12 207 CYS B CA 1
ATOM 4047 C C . CYS B 1 207 ? -20.781 -15.766 0.359 1 96.12 207 CYS B C 1
ATOM 4049 O O . CYS B 1 207 ? -21.516 -16.719 0.067 1 96.12 207 CYS B O 1
ATOM 4051 N N . ASP B 1 208 ? -20.203 -15.578 1.508 1 94.69 208 ASP B N 1
ATOM 4052 C CA . ASP B 1 208 ? -20.391 -16.547 2.58 1 94.69 208 ASP B CA 1
ATOM 4053 C C . ASP B 1 208 ? -21.859 -16.641 2.975 1 94.69 208 ASP B C 1
ATOM 4055 O O . ASP B 1 208 ? -22.391 -17.75 3.168 1 94.69 208 ASP B O 1
ATOM 4059 N N . ALA B 1 209 ? -22.5 -15.578 3.092 1 94.75 209 ALA B N 1
ATOM 4060 C CA . ALA B 1 209 ? -23.906 -15.531 3.469 1 94.75 209 ALA B CA 1
ATOM 4061 C C . ALA B 1 209 ? -24.781 -16.219 2.428 1 94.75 209 ALA B C 1
ATOM 4063 O O . ALA B 1 209 ? -25.812 -16.812 2.764 1 94.75 209 ALA B O 1
ATOM 4064 N N . LYS B 1 210 ? -24.328 -16.234 1.164 1 94.69 210 LYS B N 1
ATOM 4065 C CA . LYS B 1 210 ? -25.109 -16.812 0.074 1 94.69 210 LYS B CA 1
ATOM 4066 C C . LYS B 1 210 ? -24.625 -18.219 -0.265 1 94.69 210 LYS B C 1
ATOM 4068 O O . LYS B 1 210 ? -25.25 -18.922 -1.064 1 94.69 210 LYS B O 1
ATOM 4073 N N . GLY B 1 211 ? -23.5 -18.562 0.282 1 94.44 211 GLY B N 1
ATOM 4074 C CA . GLY B 1 211 ? -22.938 -19.875 0.012 1 94.44 211 GLY B CA 1
ATOM 4075 C C . GLY B 1 211 ? -22.359 -20 -1.384 1 94.44 211 GLY B C 1
ATOM 4076 O O . GLY B 1 211 ? -22.516 -21.031 -2.041 1 94.44 211 GLY B O 1
ATOM 4077 N N . ILE B 1 212 ? -21.812 -18.953 -1.905 1 92.75 212 ILE B N 1
ATOM 4078 C CA . ILE B 1 212 ? -21.234 -19.016 -3.244 1 92.75 212 ILE B CA 1
ATOM 4079 C C . ILE B 1 212 ? -19.734 -18.797 -3.168 1 92.75 212 ILE B C 1
ATOM 4081 O O . ILE B 1 212 ? -19.234 -18.172 -2.229 1 92.75 212 ILE B O 1
ATOM 4085 N N . ALA B 1 213 ? -19.062 -19.344 -4.16 1 92.75 213 ALA B N 1
ATOM 4086 C CA . ALA B 1 213 ? -17.625 -19.125 -4.34 1 92.75 213 ALA B CA 1
ATOM 4087 C C . ALA B 1 213 ? -17.344 -18.328 -5.609 1 92.75 213 ALA B C 1
ATOM 4089 O O . ALA B 1 213 ? -18 -18.531 -6.637 1 92.75 213 ALA B O 1
ATOM 4090 N N . ILE B 1 214 ? -16.375 -17.453 -5.461 1 92.12 214 ILE B N 1
ATOM 4091 C CA . ILE B 1 214 ? -16.031 -16.656 -6.633 1 92.12 214 ILE B CA 1
ATOM 4092 C C . ILE B 1 214 ? -14.648 -17.078 -7.141 1 92.12 214 ILE B C 1
ATOM 4094 O O . ILE B 1 214 ? -13.828 -17.609 -6.379 1 92.12 214 ILE B O 1
ATOM 4098 N N . ASP B 1 215 ? -14.492 -16.891 -8.383 1 91.12 215 ASP B N 1
ATOM 4099 C CA . ASP B 1 215 ? -13.234 -17.188 -9.055 1 91.12 215 ASP B CA 1
ATOM 4100 C C . ASP B 1 215 ? -12.422 -15.922 -9.289 1 91.12 215 ASP B C 1
ATOM 4102 O O . ASP B 1 215 ? -12.703 -15.156 -10.211 1 91.12 215 ASP B O 1
ATOM 4106 N N . ASN B 1 216 ? -11.398 -15.727 -8.5 1 89.06 216 ASN B N 1
ATOM 4107 C CA . ASN B 1 216 ? -10.523 -14.57 -8.656 1 89.06 216 ASN B CA 1
ATOM 4108 C C . ASN B 1 216 ? -9.062 -14.977 -8.797 1 89.06 216 ASN B C 1
ATOM 4110 O O . ASN B 1 216 ? -8.266 -14.766 -7.883 1 89.06 216 ASN B O 1
ATOM 4114 N N . PRO B 1 217 ? -8.734 -15.367 -9.953 1 86.12 217 PRO B N 1
ATOM 4115 C CA . PRO B 1 217 ? -7.387 -15.898 -10.195 1 86.12 217 PRO B CA 1
ATOM 4116 C C . PRO B 1 217 ? -6.309 -14.82 -10.109 1 86.12 217 PRO B C 1
ATOM 4118 O O . PRO B 1 217 ? -5.125 -15.141 -9.961 1 86.12 217 PRO B O 1
ATOM 4121 N N . ILE B 1 218 ? -6.707 -13.609 -10.25 1 88.31 218 ILE B N 1
ATOM 4122 C CA . ILE B 1 218 ? -5.734 -12.523 -10.188 1 88.31 218 ILE B CA 1
ATOM 4123 C C . ILE B 1 218 ? -6.059 -11.602 -9.008 1 88.31 218 ILE B C 1
ATOM 4125 O O . ILE B 1 218 ? -7.184 -11.117 -8.883 1 88.31 218 ILE B O 1
ATOM 4129 N N . VAL B 1 219 ? -5.078 -11.43 -8.227 1 89.56 219 VAL B N 1
ATOM 4130 C CA . VAL B 1 219 ? -5.176 -10.555 -7.059 1 89.56 219 VAL B CA 1
ATOM 4131 C C . VAL B 1 219 ? -4.078 -9.492 -7.109 1 89.56 219 VAL B C 1
ATOM 4133 O O . VAL B 1 219 ? -2.936 -9.789 -7.461 1 89.56 219 VAL B O 1
ATOM 4136 N N . THR B 1 220 ? -4.496 -8.273 -6.883 1 87.06 220 THR B N 1
ATOM 4137 C CA . THR B 1 220 ? -3.521 -7.188 -6.887 1 87.06 220 THR B CA 1
ATOM 4138 C C . THR B 1 220 ? -3.814 -6.191 -5.77 1 87.06 220 THR B C 1
ATOM 4140 O O . THR B 1 220 ? -4.855 -6.273 -5.113 1 87.06 220 THR B O 1
ATOM 4143 N N . SER B 1 221 ? -2.854 -5.293 -5.574 1 83.12 221 SER B N 1
ATOM 4144 C CA . SER B 1 221 ? -3.023 -4.324 -4.496 1 83.12 221 SER B CA 1
ATOM 4145 C C . SER B 1 221 ? -3.188 -2.91 -5.039 1 83.12 221 SER B C 1
ATOM 4147 O O . SER B 1 221 ? -3.322 -1.954 -4.273 1 83.12 221 SER B O 1
ATOM 4149 N N . THR B 1 222 ? -3.229 -2.762 -6.309 1 82.06 222 THR B N 1
ATOM 4150 C CA . THR B 1 222 ? -3.311 -1.427 -6.891 1 82.06 222 THR B CA 1
ATOM 4151 C C . THR B 1 222 ? -4.59 -1.272 -7.711 1 82.06 222 THR B C 1
ATOM 4153 O O . THR B 1 222 ? -4.934 -2.148 -8.508 1 82.06 222 THR B O 1
ATOM 4156 N N . LEU B 1 223 ? -5.211 -0.165 -7.492 1 85.62 223 LEU B N 1
ATOM 4157 C CA . LEU B 1 223 ? -6.453 0.107 -8.211 1 85.62 223 LEU B CA 1
ATOM 4158 C C . LEU B 1 223 ? -6.195 0.241 -9.711 1 85.62 223 LEU B C 1
ATOM 4160 O O . LEU B 1 223 ? -6.992 -0.231 -10.523 1 85.62 223 LEU B O 1
ATOM 4164 N N . SER B 1 224 ? -5.148 0.887 -10.07 1 83.31 224 SER B N 1
ATOM 4165 C CA . SER B 1 224 ? -4.836 1.091 -11.477 1 83.31 224 SER B CA 1
ATOM 4166 C C . SER B 1 224 ? -4.68 -0.24 -12.211 1 83.31 224 SER B C 1
ATOM 4168 O O . SER B 1 224 ? -5.117 -0.379 -13.352 1 83.31 224 SER B O 1
ATOM 4170 N N . THR B 1 225 ? -4.051 -1.167 -11.539 1 84.12 225 THR B N 1
ATOM 4171 C CA . THR B 1 225 ? -3.891 -2.488 -12.133 1 84.12 225 THR B CA 1
ATOM 4172 C C . THR B 1 225 ? -5.242 -3.176 -12.297 1 84.12 225 THR B C 1
ATOM 4174 O O . THR B 1 225 ? -5.512 -3.787 -13.336 1 84.12 225 THR B O 1
ATOM 4177 N N . LEU B 1 226 ? -6.031 -3.08 -11.297 1 89.5 226 LEU B N 1
ATOM 4178 C CA . LEU B 1 226 ? -7.359 -3.676 -11.375 1 89.5 226 LEU B CA 1
ATOM 4179 C C . LEU B 1 226 ? -8.133 -3.121 -12.57 1 89.5 226 LEU B C 1
ATOM 4181 O O . LEU B 1 226 ? -8.711 -3.883 -13.344 1 89.5 226 LEU B O 1
ATOM 4185 N N . LEU B 1 227 ? -8.086 -1.856 -12.688 1 89.5 227 LEU B N 1
ATOM 4186 C CA . LEU B 1 227 ? -8.82 -1.193 -13.758 1 89.5 227 LEU B CA 1
ATOM 4187 C C . LEU B 1 227 ? -8.273 -1.602 -15.125 1 89.5 227 LEU B C 1
ATOM 4189 O O . LEU B 1 227 ? -9.047 -1.814 -16.062 1 89.5 227 LEU B O 1
ATOM 4193 N N . SER B 1 228 ? -7.016 -1.695 -15.227 1 87.94 228 SER B N 1
ATOM 4194 C CA . SER B 1 228 ? -6.395 -2.104 -16.484 1 87.94 228 SER B CA 1
ATOM 4195 C C . SER B 1 228 ? -6.797 -3.523 -16.859 1 87.94 228 SER B C 1
ATOM 4197 O O . SER B 1 228 ? -7.051 -3.809 -18.031 1 87.94 228 SER B O 1
ATOM 4199 N N . LEU B 1 229 ? -6.797 -4.383 -15.891 1 90.69 229 LEU B N 1
ATOM 4200 C CA . LEU B 1 229 ? -7.176 -5.77 -16.125 1 90.69 229 LEU B CA 1
ATOM 4201 C C . LEU B 1 229 ? -8.625 -5.863 -16.594 1 90.69 229 LEU B C 1
ATOM 4203 O O . LEU B 1 229 ? -8.945 -6.637 -17.5 1 90.69 229 LEU B O 1
ATOM 4207 N N . VAL B 1 230 ? -9.469 -5.07 -16.016 1 94.94 230 VAL B N 1
ATOM 4208 C CA . VAL B 1 230 ? -10.867 -5.031 -16.406 1 94.94 230 VAL B CA 1
ATOM 4209 C C . VAL B 1 230 ? -10.984 -4.492 -17.844 1 94.94 230 VAL B C 1
ATOM 4211 O O . VAL B 1 230 ? -11.688 -5.078 -18.672 1 94.94 230 VAL B O 1
ATOM 4214 N N . GLU B 1 231 ? -10.305 -3.416 -18.078 1 93.44 231 GLU B N 1
ATOM 4215 C CA . GLU B 1 231 ? -10.336 -2.764 -19.391 1 93.44 231 GLU B CA 1
ATOM 4216 C C . GLU B 1 231 ? -9.891 -3.719 -20.484 1 93.44 231 GLU B C 1
ATOM 4218 O O . GLU B 1 231 ? -10.422 -3.682 -21.594 1 93.44 231 GLU B O 1
ATOM 4223 N N . GLN B 1 232 ? -8.984 -4.531 -20.188 1 90.62 232 GLN B N 1
ATOM 4224 C CA . GLN B 1 232 ? -8.406 -5.441 -21.172 1 90.62 232 GLN B CA 1
ATOM 4225 C C . GLN B 1 232 ? -9.227 -6.723 -21.281 1 90.62 232 GLN B C 1
ATOM 4227 O O . GLN B 1 232 ? -8.883 -7.613 -22.062 1 90.62 232 GLN B O 1
ATOM 4232 N N . GLY B 1 233 ? -10.172 -6.863 -20.438 1 91.31 233 GLY B N 1
ATOM 4233 C CA . GLY B 1 233 ? -11.094 -7.977 -20.547 1 91.31 233 GLY B CA 1
ATOM 4234 C C . GLY B 1 233 ? -10.609 -9.227 -19.844 1 91.31 233 GLY B C 1
ATOM 4235 O O . GLY B 1 233 ? -11.102 -10.328 -20.109 1 91.31 233 GLY B O 1
ATOM 4236 N N . VAL B 1 234 ? -9.664 -9.078 -18.969 1 90.94 234 VAL B N 1
ATOM 4237 C CA . VAL B 1 234 ? -9.125 -10.227 -18.25 1 90.94 234 VAL B CA 1
ATOM 4238 C C . VAL B 1 234 ? -10.172 -10.758 -17.266 1 90.94 234 VAL B C 1
ATOM 4240 O O . VAL B 1 234 ? -10.297 -11.969 -17.078 1 90.94 234 VAL B O 1
ATOM 4243 N N . GLY B 1 235 ? -10.883 -9.859 -16.672 1 94.5 235 GLY B N 1
ATOM 4244 C CA . GLY B 1 235 ? -11.93 -10.18 -15.711 1 94.5 235 GLY B CA 1
ATOM 4245 C C . GLY B 1 235 ? -12.703 -8.953 -15.25 1 94.5 235 GLY B C 1
ATOM 4246 O O . GLY B 1 235 ? -12.367 -7.828 -15.609 1 94.5 235 GLY B O 1
ATOM 4247 N N . ALA B 1 236 ? -13.734 -9.258 -14.5 1 97.12 236 ALA B N 1
ATOM 4248 C CA . ALA B 1 236 ? -14.492 -8.18 -13.859 1 97.12 236 ALA B CA 1
ATOM 4249 C C . ALA B 1 236 ? -13.992 -7.926 -12.445 1 97.12 236 ALA B C 1
ATOM 4251 O O . ALA B 1 236 ? -13.227 -8.719 -11.898 1 97.12 236 ALA B O 1
ATOM 4252 N N . S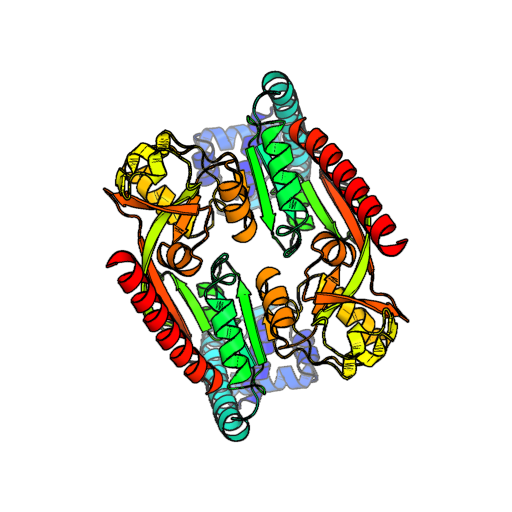ER B 1 237 ? -14.328 -6.781 -11.938 1 97.25 237 SER B N 1
ATOM 4253 C CA . SER B 1 237 ? -13.977 -6.441 -10.562 1 97.25 237 SER B CA 1
ATOM 4254 C C . SER B 1 237 ? -15.164 -5.824 -9.828 1 97.25 237 SER B C 1
ATOM 4256 O O . SER B 1 237 ? -16.172 -5.473 -10.445 1 97.25 237 SER B O 1
ATOM 4258 N N . ILE B 1 238 ? -15.109 -5.871 -8.539 1 96.88 238 ILE B N 1
ATOM 4259 C CA . ILE B 1 238 ? -16.109 -5.203 -7.703 1 96.88 238 ILE B CA 1
ATOM 4260 C C . ILE B 1 238 ? -15.477 -3.988 -7.023 1 96.88 238 ILE B C 1
ATOM 4262 O O . ILE B 1 238 ? -14.547 -4.125 -6.223 1 96.88 238 ILE B O 1
ATOM 4266 N N . LEU B 1 239 ? -15.992 -2.826 -7.312 1 94.88 239 LEU B N 1
ATOM 4267 C CA . LEU B 1 239 ? -15.414 -1.562 -6.863 1 94.88 239 LEU B CA 1
ATOM 4268 C C . LEU B 1 239 ? -16.5 -0.612 -6.371 1 94.88 239 LEU B C 1
ATOM 4270 O O . LEU B 1 239 ? -17.688 -0.825 -6.641 1 94.88 239 LEU B O 1
ATOM 4274 N N . PRO B 1 240 ? -16.078 0.424 -5.668 1 92.25 240 PRO B N 1
ATOM 4275 C C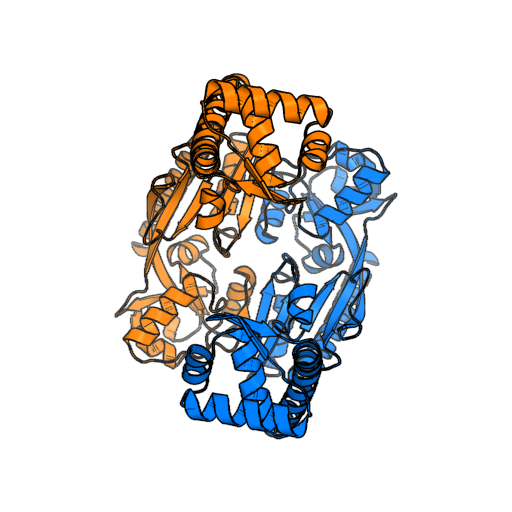A . PRO B 1 240 ? -17.078 1.41 -5.227 1 92.25 240 PRO B CA 1
ATOM 4276 C C . PRO B 1 240 ? -17.797 2.074 -6.395 1 92.25 240 PRO B C 1
ATOM 4278 O O . PRO B 1 240 ? -17.172 2.555 -7.332 1 92.25 240 PRO B O 1
ATOM 4281 N N . ARG B 1 241 ? -19.062 2.156 -6.289 1 91.75 241 ARG B N 1
ATOM 4282 C CA . ARG B 1 241 ? -19.891 2.729 -7.344 1 91.75 241 ARG B CA 1
ATOM 4283 C C . ARG B 1 241 ? -19.531 4.188 -7.594 1 91.75 241 ARG B C 1
ATOM 4285 O O . ARG B 1 241 ? -19.406 4.617 -8.742 1 91.75 241 ARG B O 1
ATOM 4292 N N . LEU B 1 242 ? -19.359 4.934 -6.539 1 86.5 242 LEU B N 1
ATOM 4293 C CA . LEU B 1 242 ? -19.031 6.348 -6.66 1 86.5 242 LEU B CA 1
ATOM 4294 C C . LEU B 1 242 ? -17.719 6.539 -7.43 1 86.5 242 LEU B C 1
ATOM 4296 O O . LEU B 1 242 ? -17.578 7.504 -8.18 1 86.5 242 LEU B O 1
ATOM 4300 N N . LEU B 1 243 ? -16.781 5.668 -7.172 1 86.19 243 LEU B N 1
ATOM 4301 C CA . LEU B 1 243 ? -15.508 5.707 -7.895 1 86.19 243 LEU B CA 1
ATOM 4302 C C . LEU B 1 243 ? -15.727 5.477 -9.383 1 86.19 243 LEU B C 1
ATOM 4304 O O . LEU B 1 243 ? -15.18 6.211 -10.219 1 86.19 243 LEU B O 1
ATOM 4308 N N . LEU B 1 244 ? -16.469 4.469 -9.734 1 89.75 244 LEU B N 1
ATOM 4309 C CA . LEU B 1 244 ? -16.719 4.121 -11.125 1 89.75 244 LEU B CA 1
ATOM 4310 C C . LEU B 1 244 ? -17.438 5.25 -11.844 1 89.75 244 LEU B C 1
ATOM 4312 O O . LEU B 1 244 ? -17.109 5.582 -12.984 1 89.75 244 LEU B O 1
ATOM 4316 N N . ASP B 1 245 ? -18.359 5.852 -11.148 1 86.56 245 ASP B N 1
ATOM 4317 C CA . ASP B 1 245 ? -19.109 6.957 -11.734 1 86.56 245 ASP B CA 1
ATOM 4318 C C . ASP B 1 245 ? -18.219 8.172 -11.953 1 86.56 245 ASP B C 1
ATOM 4320 O O . ASP B 1 245 ? -18.344 8.867 -12.961 1 86.56 245 ASP B O 1
ATOM 4324 N N . TYR B 1 246 ? -17.422 8.375 -11.008 1 80.88 246 TYR B N 1
ATOM 4325 C CA . TYR B 1 246 ? -16.531 9.539 -11.086 1 80.88 246 TYR B CA 1
ATOM 4326 C C . TYR B 1 246 ? -15.523 9.383 -12.211 1 80.88 246 TYR B C 1
ATOM 4328 O O . TYR B 1 246 ? -15.227 10.344 -12.922 1 80.88 246 TYR B O 1
ATOM 4336 N N . MET B 1 247 ? -14.984 8.234 -12.289 1 81.25 247 MET B N 1
ATOM 4337 C CA . MET B 1 247 ? -13.969 7.988 -13.312 1 81.25 247 MET B CA 1
ATOM 4338 C C . MET B 1 247 ? -14.578 8.039 -14.703 1 81.25 247 MET B C 1
ATOM 4340 O O . MET B 1 247 ? -13.938 8.5 -15.648 1 81.25 247 MET B O 1
ATOM 4344 N N . ASP B 1 248 ? -15.734 7.559 -14.789 1 85.88 248 ASP B N 1
ATOM 4345 C CA . ASP B 1 248 ? -16.469 7.551 -16.062 1 85.88 248 ASP B CA 1
ATOM 4346 C C . ASP B 1 248 ? -15.609 6.965 -17.172 1 85.88 248 ASP B C 1
ATOM 4348 O O . ASP B 1 248 ? -15.422 7.598 -18.219 1 85.88 248 ASP B O 1
ATOM 4352 N N . HIS B 1 249 ? -15.031 5.891 -16.922 1 88.75 249 HIS B N 1
ATOM 4353 C CA . HIS B 1 249 ? -14.125 5.246 -17.875 1 88.75 249 HIS B CA 1
ATOM 4354 C C . HIS B 1 249 ? -14.883 4.746 -19.094 1 88.75 249 HIS B C 1
ATOM 4356 O O . HIS B 1 249 ? -15.875 4.02 -18.969 1 88.75 249 HIS B O 1
ATOM 4362 N N . PRO B 1 250 ? -14.438 5.047 -20.234 1 92.25 250 PRO B N 1
ATOM 4363 C CA . PRO B 1 250 ? -15.203 4.73 -21.453 1 92.25 250 PRO B CA 1
ATOM 4364 C C . PRO B 1 250 ? -15.297 3.23 -21.703 1 92.25 250 PRO B C 1
ATOM 4366 O O . PRO B 1 250 ? -16.25 2.773 -22.359 1 92.25 250 PRO B O 1
ATOM 4369 N N . HIS B 1 251 ? -14.438 2.475 -21.219 1 95.88 251 HIS B N 1
ATOM 4370 C CA . HIS B 1 251 ? -14.406 1.056 -21.562 1 95.88 251 HIS B CA 1
ATOM 4371 C C . HIS B 1 251 ? -14.82 0.198 -20.375 1 95.88 251 HIS B C 1
ATOM 4373 O O . HIS B 1 251 ? -14.727 -1.03 -20.422 1 95.88 251 HIS B O 1
ATOM 4379 N N . ILE B 1 252 ? -15.195 0.814 -19.297 1 96.44 252 ILE B N 1
ATOM 4380 C CA . ILE B 1 252 ? -15.625 0.087 -18.109 1 96.44 252 ILE B CA 1
ATOM 4381 C C . ILE B 1 252 ? -17.031 0.523 -17.719 1 96.44 252 ILE B C 1
ATOM 4383 O O . ILE B 1 252 ? -17.297 1.719 -17.578 1 96.44 252 ILE B O 1
ATOM 4387 N N . SER B 1 253 ? -17.875 -0.414 -17.594 1 96.12 253 SER B N 1
ATOM 4388 C CA . SER B 1 253 ? -19.25 -0.16 -17.172 1 96.12 253 SER B CA 1
ATOM 4389 C C . SER B 1 253 ? -19.469 -0.604 -15.727 1 96.12 253 SER B C 1
ATOM 4391 O O . SER B 1 253 ? -18.875 -1.579 -15.273 1 96.12 253 SER B O 1
ATOM 4393 N N . ALA B 1 254 ? -20.344 0.14 -15.078 1 95.56 254 ALA B N 1
ATOM 4394 C CA . ALA B 1 254 ? -20.734 -0.203 -13.719 1 95.56 254 ALA B CA 1
ATOM 4395 C C . ALA B 1 254 ? -22.094 -0.901 -13.703 1 95.56 254 ALA B C 1
ATOM 4397 O O . ALA B 1 254 ? -23.078 -0.363 -14.211 1 95.56 254 ALA B O 1
ATOM 4398 N N . VAL B 1 255 ? -22.141 -2.109 -13.156 1 96.94 255 VAL B N 1
ATOM 4399 C CA . VAL B 1 255 ? -23.375 -2.877 -13.055 1 96.94 255 VAL B CA 1
ATOM 4400 C C . VAL B 1 255 ? -23.766 -3.023 -11.586 1 96.94 255 VAL B C 1
ATOM 4402 O O . VAL B 1 255 ? -22.969 -3.512 -10.773 1 96.94 255 VAL B O 1
ATOM 4405 N N . LYS B 1 256 ? -24.922 -2.609 -11.281 1 97 256 LYS B N 1
ATOM 4406 C CA . LYS B 1 256 ? -25.391 -2.682 -9.898 1 97 256 LYS B CA 1
ATOM 4407 C C . LYS B 1 256 ? -25.641 -4.125 -9.477 1 97 256 LYS B C 1
ATOM 4409 O O . LYS B 1 256 ? -26.25 -4.895 -10.219 1 97 256 LYS B O 1
ATOM 4414 N N . LEU B 1 257 ? -25.094 -4.496 -8.367 1 97.25 257 LEU B N 1
ATOM 4415 C CA . LEU B 1 257 ? -25.328 -5.816 -7.797 1 97.25 257 LEU B CA 1
ATOM 4416 C C . LEU B 1 257 ? -26.562 -5.805 -6.887 1 97.25 257 LEU B C 1
ATOM 4418 O O . LEU B 1 257 ? -26.719 -4.898 -6.066 1 97.25 257 LEU B O 1
ATOM 4422 N N . LEU B 1 258 ? -27.391 -6.863 -7.051 1 96.62 258 LEU B N 1
ATOM 4423 C CA . LEU B 1 258 ? -28.625 -6.918 -6.277 1 96.62 258 LEU B CA 1
ATOM 4424 C C . LEU B 1 258 ? -28.688 -8.195 -5.441 1 96.62 258 LEU B C 1
ATOM 4426 O O . LEU B 1 258 ? -28.141 -9.219 -5.828 1 96.62 258 LEU B O 1
ATOM 4430 N N . HIS B 1 259 ? -29.312 -8.07 -4.289 1 94.75 259 HIS B N 1
ATOM 4431 C CA . HIS B 1 259 ? -29.656 -9.188 -3.412 1 94.75 259 HIS B CA 1
ATOM 4432 C C . HIS B 1 259 ? -28.406 -9.969 -3.004 1 94.75 259 HIS B C 1
ATOM 4434 O O . HIS B 1 259 ? -28.344 -11.18 -3.209 1 94.75 259 HIS B O 1
ATOM 4440 N N . PRO B 1 260 ? -27.562 -9.234 -2.428 1 95.75 260 PRO B N 1
ATOM 4441 C CA . PRO B 1 260 ? -27.594 -7.863 -1.899 1 95.75 260 PRO B CA 1
ATOM 4442 C C . PRO B 1 260 ? -26.766 -6.895 -2.727 1 95.75 260 PRO B C 1
ATOM 4444 O O . PRO B 1 260 ? -26.141 -7.293 -3.715 1 95.75 260 PRO B O 1
ATOM 4447 N N . THR B 1 261 ? -26.906 -5.738 -2.426 1 97.19 261 THR B N 1
ATOM 4448 C CA . THR B 1 261 ? -25.906 -4.746 -2.826 1 97.19 261 THR B CA 1
ATOM 4449 C C . THR B 1 261 ? -24.844 -4.586 -1.747 1 97.19 261 THR B C 1
ATOM 4451 O O . THR B 1 261 ? -25.109 -3.994 -0.696 1 97.19 261 THR B O 1
ATOM 4454 N N . PRO B 1 262 ? -23.641 -5.133 -2.029 1 97.19 262 PRO B N 1
ATOM 4455 C CA . PRO B 1 262 ? -22.609 -4.953 -1.005 1 97.19 262 PRO B CA 1
ATOM 4456 C C . PRO B 1 262 ? -22.359 -3.484 -0.679 1 97.19 262 PRO B C 1
ATOM 4458 O O . PRO B 1 262 ? -22.359 -2.639 -1.577 1 97.19 262 PRO B O 1
ATOM 4461 N N . SER B 1 263 ? -22.219 -3.211 0.589 1 96 263 SER B N 1
ATOM 4462 C CA . SER B 1 263 ? -22.047 -1.824 1.007 1 96 263 SER B CA 1
ATOM 4463 C C . SER B 1 263 ? -21.266 -1.733 2.312 1 96 263 SER B C 1
ATOM 4465 O O . SER B 1 263 ? -21.016 -2.748 2.965 1 96 263 SER B O 1
ATOM 4467 N N . GLN B 1 264 ? -20.797 -0.568 2.539 1 94.25 264 GLN B N 1
ATOM 4468 C CA . GLN B 1 264 ? -20.109 -0.258 3.789 1 94.25 264 GLN B CA 1
ATOM 4469 C C . GLN B 1 264 ? -20.25 1.22 4.145 1 94.25 264 GLN B C 1
ATOM 4471 O O . GLN B 1 264 ? -20.703 2.02 3.322 1 94.25 264 GLN B O 1
ATOM 4476 N N . GLU B 1 265 ? -19.891 1.549 5.391 1 94.69 265 GLU B N 1
ATOM 4477 C CA . GLU B 1 265 ? -19.953 2.926 5.871 1 94.69 265 GLU B CA 1
ATOM 4478 C C . GLU B 1 265 ? -18.547 3.533 5.984 1 94.69 265 GLU B C 1
ATOM 4480 O O . GLU B 1 265 ? -17.672 2.955 6.621 1 94.69 265 GLU B O 1
ATOM 4485 N N . ILE B 1 266 ? -18.375 4.645 5.344 1 93.19 266 ILE B N 1
ATOM 4486 C CA . ILE B 1 266 ? -17.094 5.344 5.375 1 93.19 266 ILE B CA 1
ATOM 4487 C C . ILE B 1 266 ? -17.156 6.48 6.395 1 93.19 266 ILE B C 1
ATOM 4489 O O . ILE B 1 266 ? -18.172 7.16 6.516 1 93.19 266 ILE B O 1
ATOM 4493 N N . CYS B 1 267 ? -16.047 6.672 7.09 1 95.31 267 CYS B N 1
ATOM 4494 C CA . CYS B 1 267 ? -16.016 7.703 8.125 1 95.31 267 CYS B CA 1
ATOM 4495 C C . CYS B 1 267 ? -14.656 8.383 8.172 1 95.31 267 CYS B C 1
ATOM 4497 O O . CYS B 1 267 ? -13.719 7.953 7.504 1 95.31 267 CYS B O 1
ATOM 4499 N N . ILE B 1 268 ? -14.641 9.484 8.82 1 95.06 268 ILE B N 1
ATOM 4500 C CA . ILE B 1 268 ? -13.406 10.164 9.203 1 95.06 268 ILE B CA 1
ATOM 4501 C C . ILE B 1 268 ? -13.078 9.852 10.656 1 95.06 268 ILE B C 1
ATOM 4503 O O . ILE B 1 268 ? -13.961 9.875 11.516 1 95.06 268 ILE B O 1
ATOM 4507 N N . LEU B 1 269 ? -11.859 9.516 10.867 1 96.62 269 LEU B N 1
ATOM 4508 C CA . LEU B 1 269 ? -11.383 9.258 12.219 1 96.62 269 LEU B CA 1
ATOM 4509 C C . LEU B 1 269 ? -10.367 10.312 12.648 1 96.62 269 LEU B C 1
ATOM 4511 O O . LEU B 1 269 ? -9.531 10.742 11.852 1 96.62 269 LEU B O 1
ATOM 4515 N N . TYR B 1 270 ? -10.43 10.734 13.883 1 94.44 270 TYR B N 1
ATOM 4516 C CA . TYR B 1 270 ? -9.383 11.531 14.508 1 94.44 270 TYR B CA 1
ATOM 4517 C C . TYR B 1 270 ? -9.383 11.344 16.016 1 94.44 270 TYR B C 1
ATOM 4519 O O . TYR B 1 270 ? -10.359 10.852 16.594 1 94.44 270 TYR B O 1
ATOM 4527 N N . ARG B 1 271 ? -8.32 11.734 16.609 1 91.5 271 ARG B N 1
ATOM 4528 C CA . ARG B 1 271 ? -8.203 11.641 18.062 1 91.5 271 ARG B CA 1
ATOM 4529 C C . ARG B 1 271 ? -8.883 12.828 18.734 1 91.5 271 ARG B C 1
ATOM 4531 O O . ARG B 1 271 ? -8.633 13.984 18.375 1 91.5 271 ARG B O 1
ATOM 4538 N N . THR B 1 272 ? -9.641 12.523 19.781 1 85.94 272 THR B N 1
ATOM 4539 C CA . THR B 1 272 ? -10.352 13.586 20.484 1 85.94 272 THR B CA 1
ATOM 4540 C C . THR B 1 272 ? -9.484 14.164 21.609 1 85.94 272 THR B C 1
ATOM 4542 O O . THR B 1 272 ? -9.727 15.281 22.062 1 85.94 272 THR B O 1
ATOM 4545 N N . ASP B 1 273 ? -8.523 13.414 22 1 78 273 ASP B N 1
ATOM 4546 C CA . ASP B 1 273 ? -7.688 13.852 23.109 1 78 273 ASP B CA 1
ATOM 4547 C C . ASP B 1 273 ? -6.441 14.57 22.609 1 78 273 ASP B C 1
ATOM 4549 O O . ASP B 1 273 ? -5.539 14.883 23.391 1 78 273 ASP B O 1
ATOM 4553 N N . LYS B 1 274 ? -6.391 14.727 21.297 1 77.25 274 LYS B N 1
ATOM 4554 C CA . LYS B 1 274 ? -5.301 15.484 20.703 1 77.25 274 LYS B CA 1
ATOM 4555 C C . LYS B 1 274 ? -5.816 16.75 20.016 1 77.25 274 LYS B C 1
ATOM 4557 O O . LYS B 1 274 ? -6.969 16.797 19.594 1 77.25 274 LYS B O 1
ATOM 4562 N N . PHE B 1 275 ? -4.957 17.703 20.016 1 71.94 275 PHE B N 1
ATOM 4563 C CA . PHE B 1 275 ? -5.324 18.953 19.359 1 71.94 275 PHE B CA 1
ATOM 4564 C C . PHE B 1 275 ? -5.445 18.75 17.844 1 71.94 275 PHE B C 1
ATOM 4566 O O . PHE B 1 275 ? -4.547 18.188 17.219 1 71.94 275 PHE B O 1
ATOM 4573 N N . MET B 1 276 ? -6.594 19.203 17.438 1 77.62 276 MET B N 1
ATOM 4574 C CA . MET B 1 276 ? -6.797 19.219 15.984 1 77.62 276 MET B CA 1
ATOM 4575 C C . MET B 1 276 ? -6.422 20.578 15.398 1 77.62 276 MET B C 1
ATOM 4577 O O . MET B 1 276 ? -7.09 21.578 15.672 1 77.62 276 MET B O 1
ATOM 4581 N N . GLY B 1 277 ? -5.438 20.594 14.625 1 76.19 277 GLY B N 1
ATOM 4582 C CA . GLY B 1 277 ? -4.992 21.828 14.008 1 76.19 277 GLY B CA 1
ATOM 4583 C C . GLY B 1 277 ? -5.926 22.328 12.922 1 76.19 277 GLY B C 1
ATOM 4584 O O . GLY B 1 277 ? -6.82 21.609 12.484 1 76.19 277 GLY B O 1
ATOM 4585 N N . GLN B 1 278 ? -5.719 23.516 12.539 1 77.38 278 GLN B N 1
ATOM 4586 C CA . GLN B 1 278 ? -6.551 24.156 11.523 1 77.38 278 GLN B CA 1
ATOM 4587 C C . GLN B 1 278 ? -6.48 23.406 10.195 1 77.38 278 GLN B C 1
ATOM 4589 O O . GLN B 1 278 ? -7.477 23.312 9.477 1 77.38 278 GLN B O 1
ATOM 4594 N N . ALA B 1 279 ? -5.328 22.938 9.891 1 81.5 279 ALA B N 1
ATOM 4595 C CA . ALA B 1 279 ? -5.145 22.188 8.648 1 81.5 279 ALA B CA 1
ATOM 4596 C C . ALA B 1 279 ? -6.078 20.984 8.594 1 81.5 279 ALA B C 1
ATOM 4598 O O . ALA B 1 279 ? -6.684 20.703 7.555 1 81.5 279 ALA B O 1
ATOM 4599 N N . ALA B 1 280 ? -6.219 20.328 9.695 1 86.69 280 ALA B N 1
ATOM 4600 C CA . ALA B 1 280 ? -7.078 19.156 9.766 1 86.69 280 ALA B CA 1
ATOM 4601 C C . ALA B 1 280 ? -8.547 19.547 9.617 1 86.69 280 ALA B C 1
ATOM 4603 O O . ALA B 1 280 ? -9.305 18.875 8.906 1 86.69 280 ALA B O 1
ATOM 4604 N N . LYS B 1 281 ? -8.914 20.562 10.289 1 84.56 281 LYS B N 1
ATOM 4605 C CA . LYS B 1 281 ? -10.289 21.047 10.211 1 84.56 281 LYS B CA 1
ATOM 4606 C C . LYS B 1 281 ? -10.648 21.453 8.781 1 84.56 281 LYS B C 1
ATOM 4608 O O . LYS B 1 281 ? -11.719 21.094 8.281 1 84.56 281 LYS B O 1
ATOM 4613 N N . LEU B 1 282 ? -9.727 22.156 8.211 1 83.75 282 LEU B N 1
ATOM 4614 C CA . LEU B 1 282 ? -9.945 22.609 6.84 1 83.75 282 LEU B CA 1
ATOM 4615 C C . LEU B 1 282 ? -10.031 21.406 5.891 1 83.75 282 LEU B C 1
ATOM 4617 O O . LEU B 1 282 ? -10.883 21.391 4.996 1 83.75 282 LEU B O 1
ATOM 4621 N N . PHE B 1 283 ? -9.211 20.5 6.117 1 89 283 PHE B N 1
ATOM 4622 C CA . PHE B 1 283 ? -9.219 19.312 5.258 1 89 283 PHE B CA 1
ATOM 4623 C C . PHE B 1 283 ? -10.539 18.562 5.387 1 89 283 PHE B C 1
ATOM 4625 O O . PHE B 1 283 ? -11.102 18.109 4.387 1 89 283 PHE B O 1
ATOM 4632 N N . MET B 1 284 ? -10.984 18.375 6.57 1 90.69 284 MET B N 1
ATOM 4633 C CA . MET B 1 284 ? -12.234 17.672 6.801 1 90.69 284 MET B CA 1
ATOM 4634 C C . MET B 1 284 ? -13.398 18.359 6.094 1 90.69 284 MET B C 1
ATOM 4636 O O . MET B 1 284 ? -14.242 17.703 5.492 1 90.69 284 MET B O 1
ATOM 4640 N N . GLN B 1 285 ? -13.359 19.625 6.156 1 88.25 285 GLN B N 1
ATOM 4641 C CA . GLN B 1 285 ? -14.398 20.406 5.492 1 88.25 285 GLN B CA 1
ATOM 4642 C C . GLN B 1 285 ? -14.336 20.234 3.979 1 88.25 285 GLN B C 1
ATOM 4644 O O . GLN B 1 285 ? -15.367 20.016 3.33 1 88.25 285 GLN B O 1
ATOM 4649 N N . GLU B 1 286 ? -13.172 20.312 3.441 1 87.81 286 GLU B N 1
ATOM 4650 C CA . GLU B 1 286 ? -13 20.172 1.999 1 87.81 286 GLU B CA 1
ATOM 4651 C C . GLU B 1 286 ? -13.359 18.766 1.542 1 87.81 286 GLU B C 1
ATOM 4653 O O . GLU B 1 286 ? -13.914 18.578 0.453 1 87.81 286 GLU B O 1
ATOM 4658 N N . LEU B 1 287 ? -12.984 17.812 2.334 1 89.62 287 LEU B N 1
ATOM 4659 C CA . LEU B 1 287 ? -13.305 16.422 2.014 1 89.62 287 LEU B CA 1
ATOM 4660 C C . LEU B 1 287 ? -14.812 16.203 1.975 1 89.62 287 LEU B C 1
ATOM 4662 O O . LEU B 1 287 ? -15.328 15.57 1.056 1 89.62 287 LEU B O 1
ATOM 4666 N N . GLN B 1 288 ? -15.461 16.719 2.973 1 89 288 GLN B N 1
ATOM 4667 C CA . GLN B 1 288 ? -16.922 16.594 3.023 1 89 288 GLN B CA 1
ATOM 4668 C C . GLN B 1 288 ? -17.562 17.266 1.824 1 89 288 GLN B C 1
ATOM 4670 O O . GLN B 1 288 ? -18.484 16.719 1.219 1 89 288 GLN B O 1
ATOM 4675 N N . ALA B 1 289 ? -17.078 18.422 1.514 1 87.81 289 ALA B N 1
ATOM 4676 C CA . ALA B 1 289 ? -17.609 19.156 0.361 1 87.81 289 ALA B CA 1
ATOM 4677 C C . ALA B 1 289 ? -17.359 18.391 -0.933 1 87.81 289 ALA B C 1
ATOM 4679 O O . ALA B 1 289 ? -18.219 18.359 -1.815 1 87.81 289 ALA B O 1
ATOM 4680 N N . PHE B 1 290 ? -16.266 17.844 -1.037 1 85.25 290 PHE B N 1
ATOM 4681 C CA . PHE B 1 290 ? -15.914 17.078 -2.221 1 85.25 290 PHE B CA 1
ATOM 4682 C C . PHE B 1 290 ? -16.844 15.875 -2.381 1 85.25 290 PHE B C 1
ATOM 4684 O O . PHE B 1 290 ? -17.344 15.609 -3.477 1 85.25 290 PHE B O 1
ATOM 4691 N N . VAL B 1 291 ? -17.031 15.148 -1.311 1 85.88 291 VAL B N 1
ATOM 4692 C CA . VAL B 1 291 ? -17.875 13.961 -1.345 1 85.88 291 VAL B CA 1
ATOM 4693 C C . VAL B 1 291 ? -19.297 14.352 -1.754 1 85.88 291 VAL B C 1
ATOM 4695 O O . VAL B 1 291 ? -19.938 13.656 -2.547 1 85.88 291 VAL B O 1
ATOM 4698 N N . ASP B 1 292 ? -19.688 15.43 -1.26 1 86.81 292 ASP B N 1
ATOM 4699 C CA . ASP B 1 292 ? -21.016 15.914 -1.6 1 86.81 292 ASP B CA 1
ATOM 4700 C C . ASP B 1 292 ? -21.125 16.234 -3.088 1 86.81 292 ASP B C 1
ATOM 4702 O O . ASP B 1 292 ? -22.141 15.945 -3.725 1 86.81 292 ASP B O 1
ATOM 4706 N N . ARG B 1 293 ? -20.094 16.828 -3.633 1 84 293 ARG B N 1
ATOM 4707 C CA . ARG B 1 293 ? -20.062 17.172 -5.051 1 84 293 ARG B CA 1
ATOM 4708 C C . ARG B 1 293 ? -20.078 15.914 -5.922 1 84 293 ARG B C 1
ATOM 4710 O O . ARG B 1 293 ? -20.766 15.875 -6.941 1 84 293 ARG B O 1
ATOM 4717 N N . VAL B 1 294 ? -19.359 15.008 -5.477 1 81.94 294 VAL B N 1
ATOM 4718 C CA . VAL B 1 294 ? -19.25 13.781 -6.254 1 81.94 294 VAL B CA 1
ATOM 4719 C C . VAL B 1 294 ? -20.578 13.039 -6.227 1 81.94 294 VAL B C 1
ATOM 4721 O O . VAL B 1 294 ? -21.016 12.477 -7.238 1 81.94 294 VAL B O 1
ATOM 4724 N N . LYS B 1 295 ? -21.172 13.031 -5.113 1 84 295 LYS B N 1
ATOM 4725 C CA . LYS B 1 295 ? -22.484 12.398 -4.988 1 84 295 LYS B CA 1
ATOM 4726 C C . LYS B 1 295 ? -23.5 13.062 -5.914 1 84 295 LYS B C 1
ATOM 4728 O O . LYS B 1 295 ? -24.297 12.375 -6.559 1 84 295 LYS B O 1
ATOM 4733 N N . GLN B 1 296 ? -23.438 14.281 -5.949 1 83.19 296 GLN B N 1
ATOM 4734 C CA . GLN B 1 296 ? -24.359 15.039 -6.785 1 83.19 296 GLN B CA 1
ATOM 4735 C C . GLN B 1 296 ? -24.125 14.766 -8.266 1 83.19 296 GLN B C 1
ATOM 4737 O O . GLN B 1 296 ? -25.078 14.656 -9.047 1 83.19 296 GLN B O 1
ATOM 4742 N N . HIS B 1 297 ? -22.875 14.688 -8.641 1 77.81 297 HIS B N 1
ATOM 4743 C CA . HIS B 1 297 ? -22.531 14.391 -10.023 1 77.81 297 HIS B CA 1
ATOM 4744 C C . HIS B 1 297 ? -22.984 12.992 -10.422 1 77.81 297 HIS B C 1
ATOM 4746 O O . HIS B 1 297 ? -23.469 12.789 -11.531 1 77.81 297 HIS B O 1
ATOM 4752 N N . ALA B 1 298 ? -22.812 12.117 -9.539 1 75.38 298 ALA B N 1
ATOM 4753 C CA . ALA B 1 298 ? -23.219 10.734 -9.797 1 75.38 298 ALA B CA 1
ATOM 4754 C C . ALA B 1 298 ? -24.734 10.609 -9.922 1 75.38 298 ALA B C 1
ATOM 4756 O O . ALA B 1 298 ? -25.234 9.852 -10.75 1 75.38 298 ALA B O 1
ATOM 4757 N N . GLU B 1 299 ? -25.422 11.273 -9.102 1 73.88 299 GLU B N 1
ATOM 4758 C CA . GLU B 1 299 ? -26.875 11.266 -9.148 1 73.88 299 GLU B CA 1
ATOM 4759 C C . GLU B 1 299 ? -27.391 11.891 -10.445 1 73.88 299 GLU B C 1
ATOM 4761 O O . GLU B 1 299 ? -28.391 11.43 -11.008 1 73.88 299 GLU B O 1
ATOM 4766 N N . ARG B 1 300 ? -26.719 12.836 -10.914 1 63.25 300 ARG B N 1
ATOM 4767 C CA . ARG B 1 300 ? -27.125 13.5 -12.141 1 63.25 300 ARG B CA 1
ATOM 4768 C C . ARG B 1 300 ? -26.891 12.602 -13.352 1 63.25 300 ARG B C 1
ATOM 4770 O O . ARG B 1 300 ? -27.672 12.625 -14.305 1 63.25 300 ARG B O 1
ATOM 4777 N N . SER B 1 301 ? -25.812 11.898 -13.281 1 59.44 301 SER B N 1
ATOM 4778 C CA . SER B 1 301 ? -25.5 11.008 -14.391 1 59.44 301 SER B CA 1
ATOM 4779 C C . SER B 1 301 ? -26.469 9.836 -14.453 1 59.44 301 SER B C 1
ATOM 4781 O O . SER B 1 301 ? -26.75 9.297 -15.531 1 59.44 301 SER B O 1
ATOM 4783 N N . LEU B 1 302 ? -26.953 9.359 -13.359 1 56.69 302 LEU B N 1
ATOM 4784 C CA . LEU B 1 302 ? -27.938 8.281 -13.32 1 56.69 302 LEU B CA 1
ATOM 4785 C C . LEU B 1 302 ? -29.312 8.781 -13.734 1 56.69 302 LEU B C 1
ATOM 4787 O O . LEU B 1 302 ? -30.141 8 -14.211 1 56.69 302 LEU B O 1
ATOM 4791 N N . GLY B 1 303 ? -29.625 10.008 -13.391 1 47.62 303 GLY B N 1
ATOM 4792 C CA . GLY B 1 303 ? -30.906 10.57 -13.766 1 47.62 303 GLY B CA 1
ATOM 4793 C C . GLY B 1 303 ? -30.984 10.953 -15.234 1 47.62 303 GLY B C 1
ATOM 4794 O O . GLY B 1 303 ? -32.062 11.297 -15.734 1 47.62 303 GLY B O 1
ATOM 4795 N N . SER B 1 304 ? -29.875 11.211 -15.867 1 39.94 304 SER B N 1
ATOM 4796 C CA . SER B 1 304 ? -30.031 11.477 -17.297 1 39.94 304 SER B CA 1
ATOM 4797 C C . SER B 1 304 ? -29.984 10.188 -18.109 1 39.94 304 SER B C 1
ATOM 4799 O O . SER B 1 304 ? -29.297 9.234 -17.734 1 39.94 304 SER B O 1
#

InterPro domains:
  IPR000847 LysR, HTH, N-terminal domain [PF00126] (3-61)
  IPR000847 LysR, HTH, N-terminal domain [PR00039] (18-29)
  IPR000847 LysR, HTH, N-terminal domain [PR00039] (29-39)
  IPR000847 LysR, HTH, N-terminal domain [PR00039] (39-50)
  IPR000847 LysR, HTH, N-terminal domain [PS50931] (1-58)
  IPR005119 LysR, substrate-binding [PF03466] (89-289)
  IPR036388 Winged helix-like DNA-binding domain superfamily [G3DSA:1.10.10.10] (1-91)
  IPR036390 Winged helix DNA-binding domain superfamily [SSF46785] (1-85)
  IPR050950 HTH-type LysR transcriptional regulators [PTHR30419] (1-292)

Secondary structure (DSSP, 8-state):
--HHHHHHHHHHHHHS-HHHHHHHTTS-HHHHHHHHHHHHHHHTS-SEEEETTEEEE-HHHHHHHHHHHHHHHHHHHHHHHHHHHHTTT-EEEEEEE-TTSTTTHHHHHHHHHHHH-TTEEEEEEE-S-HHHHHHHTS-SEEEEEPPSS--TTEEEEEEEEEEEEEEEETTSGGGGSSEEEGGGGGGSEEEEE-TTSHHHHHHHHHHHHHT---EEEEEES-HHHHHHHHHTTS-BEEEEHHHHHHHT-TTEEEEEEESS--EEEEEEEEESSS---HHHHHHHHHHHHHHHHHHHHHHHHHH-/--HHHHHHHHHHHHHS-HHHHHHHTTS-HHHHHHHHHHHHHHHTS-SEEEETTEEEE-HHHHHHHHHHHHHHHHHHHHHHHHHHHHTTT-EEEEEEE-TTSTTTHHHHHHHHHHHH-TTEEEEEEE-S-HHHHHHHTS-SEEEEEPPSS--TTEEEEEEEEEEEEEEEETTSGGGGSSEEEGGGGGGSEEEEE-TTSHHHHHHHHHHHHHT---EEEEEES-HHHHHHHHHTTS-BEEEEHHHHHHHT-TTEEEEEEESS--EEEEEEEEESSS---HHHHHHHHHHHHHHHHHHHHHHHHHH-

Sequence (608 aa):
MELRQLEYFAAVCREMHFSRAAEQLCTTQSNLSQQIKFLENELGLPLFDRIGKRIALTEAGSILLEQSRHIFERVDYAKRAISDLKRMEGGRLDIGILPGDGDLLFDALLIDFHRAYPKLSISVTETMEVYEQVLSGARDLGVTTVPSKPDERVAVIPLFHEEFALAIRSDHQLAKSNTMPFEQLRELKLVMFGPEHQMTKVIQSCCDAKGIAIDNPIVTSTLSTLLSLVEQGVGASILPRLLLDYMDHPHISAVKLLHPTPSQEICILYRTDKFMGQAAKLFMQELQAFVDRVKQHAERSLGSMELRQLEYFAAVCREMHFSRAAEQLCTTQSNLSQQIKFLENELGLPLFDRIGKRIALTEAGSILLEQSRHIFERVDYAKRAISDLKRMEGGRLDIGILPGDGDLLFDALLIDFHRAYPKLSISVTETMEVYEQVLSGARDLGVTTVPSKPDERVAVIPLFHEEFALAIRSDHQLAKSNTMPFEQLRELKLVMFGPEHQMTKVIQSCCDAKGIAIDNPIVTSTLSTLLSLVEQGVGASILPRLLLDYMDHPHISAVKLLHPTPSQEICILYRTDKFMGQAAKLFMQELQAFVDRVKQHAERSLGS

Nearest PDB structures (foldseek):
  8sbf-assembly1_D  TM=5.844E-01  e=2.049E-22  Acinetobacter baylyi ADP1
  1al3-assembly1_A  TM=8.427E-01  e=2.537E-17  Klebsiella aerogenes
  4gxa-assembly1_A  TM=8.189E-01  e=1.497E-16  Salmonella enterica subsp. enterica serovar Typhimurium str. LT2
  5z50-assembly1_B  TM=8.432E-01  e=1.530E-14  Pseudomonas aeruginosa
  2fyi-assembly2_C  TM=8.004E-01  e=1.187E-14  Escherichia coli K-12

Foldseek 3Di:
DDLVLLQLLLLCVVVQALCVSCVVVVHHSVVSVVSQVVVCVVVVHHQWDDDDRTIDGDPVVVVSNVVSVLVVQVVQQVVVAVVLVVPVLAEEAFEEEAFPCCPFLPVVLVVVLCVVRVRYHYHYDHDLCQLVCQVVVVHQKYKFFDDPDHDPQKDKAFQDKWWKWKKAFCPDPCVVAQADELQCQQVWEEAEADCSGPVNVLNVVLCVVVVGDHHYPHHDRHPVVRNVCRLVGVTMYMDTPLRCLRVVDVGIGTHQYPPNTRITTITMMHGPSHHDHPSNVVSVVSSSVSSVVSVVSSVVVVVD/DDLVLLQLLLLCVVVQALCVSCVVVVHHSVVSVVSQVVVCVVVVHHQWDDDDRTIDGDPVVVVSNVVSVLVVQVVQQVVVAVVLVVPVLAEEAFEEEAFPPCPFLPPVLVVVLCVVRVRYHYHYDHDLCQLVCQVVVVHQKYKFFDDPDHDPQKDKAFQDKWWKWKKAFCPDPCVVAQADELQCQQVWEEAEADCSGPVNVLNVVLCVVVVGDHHYPHHDRHPVVRNVCRLVGVTMYMDTPLRCLRVVDVGIGTHQYPPNTRITTITMMHGPSHHDHPSNVVSVVSSSVSSVVSVVSSVVVVVD

Organism: NCBI:txid582686